Protein AF-0000000083553461 (afdb_homodimer)

Radius of gyration: 27.82 Å; Cα contacts (8 Å, |Δi|>4): 1183; chains: 2; bounding box: 107×70×110 Å

Nearest PDB structures (foldseek):
  4dbl-assembly2_F  TM=5.430E-01  e=2.275E-03  Escherichia coli K-12
  5b57-assembly1_B  TM=5.135E-01  e=1.175E-02  Burkholderia cenocepacia J2315
  5b57-assembly1_A  TM=4.471E-01  e=1.846E-02  Burkholderia cenocepacia J2315
  7lb8-assembly1_B  TM=5.445E-01  e=1.917E-01  Escherichia coli K-12
  1jfa-assembly1_A  TM=1.431E-01  e=5.115E+00  Fusarium sporotrichioides

Solvent-accessible surface area (backbone atoms only — not comparable to full-atom values): 31053 Å² total; per-residue (Å²): 138,84,80,77,76,76,76,75,72,75,72,77,74,75,74,69,79,52,63,65,57,53,49,48,50,49,59,73,36,45,46,54,52,53,35,52,52,47,50,52,49,44,38,71,74,28,76,64,52,75,32,68,70,44,47,48,49,45,40,49,54,24,23,37,45,35,29,32,15,56,19,42,40,39,29,15,24,50,43,34,51,61,61,22,43,31,23,35,7,30,30,14,28,47,52,11,42,43,34,23,64,75,68,63,38,56,50,70,58,11,48,49,50,10,32,48,48,10,21,46,51,17,35,49,50,18,45,43,29,53,76,42,55,32,60,41,56,56,52,21,42,22,46,21,37,21,32,42,11,43,29,17,42,74,40,65,66,36,67,47,56,73,61,50,69,69,50,27,37,55,41,66,38,57,60,95,83,37,62,44,45,36,53,57,36,51,50,50,47,50,50,50,40,47,40,48,72,72,35,70,64,21,50,49,38,34,41,33,9,64,35,50,68,62,27,44,75,73,69,44,60,52,56,58,49,48,22,49,32,24,21,53,21,15,33,34,12,8,50,23,18,39,47,46,29,12,53,64,55,36,41,51,36,62,37,36,59,84,39,46,68,56,24,56,40,15,17,43,62,20,52,31,31,71,67,18,37,38,62,53,58,68,26,29,52,34,17,23,49,36,52,33,46,46,55,52,47,39,56,67,69,63,45,56,76,39,44,42,39,20,53,41,12,47,52,47,36,50,54,48,50,52,50,22,46,38,43,68,74,73,90,137,85,76,76,76,76,76,70,71,74,70,75,71,72,72,68,77,52,63,66,57,53,49,48,50,48,60,72,37,45,44,54,52,51,36,52,51,47,50,51,49,43,38,70,75,27,78,63,52,74,32,69,70,45,48,49,48,45,40,49,54,25,23,37,45,35,29,32,14,56,19,42,40,39,30,15,24,50,43,34,52,61,63,21,44,32,22,34,7,30,30,14,28,48,52,10,42,43,36,24,65,74,68,62,38,55,49,69,59,11,48,48,49,9,33,48,48,11,21,46,51,16,34,49,50,19,45,43,31,54,76,45,54,31,59,40,57,56,53,21,42,21,48,21,36,21,31,42,12,42,30,16,42,74,40,66,66,35,66,47,56,74,60,50,69,69,50,26,38,56,42,66,36,56,60,97,82,35,63,45,44,37,53,57,35,50,49,52,47,51,50,50,40,45,39,48,72,73,35,70,65,20,51,49,36,34,40,34,9,64,34,49,66,62,26,43,74,73,68,44,59,52,56,59,52,49,21,49,32,25,21,52,19,15,34,34,12,8,48,22,17,39,46,44,29,12,54,65,53,34,43,52,37,62,37,36,59,85,41,43,66,55,22,55,41,15,16,44,62,20,54,31,31,71,68,18,37,38,63,52,57,68,26,29,51,34,17,23,47,35,54,33,48,46,55,53,44,40,55,69,69,65,44,57,75,40,44,42,39,21,52,40,13,48,52,48,37,49,54,50,49,52,50,23,46,40,44,68,77,73,88

InterPro domains:
  IPR001851 ABC transporter, permease [PF02653] (55-318)

pLDDT: mean 85.37, std 13.81, range [33.03, 98.62]

Foldseek 3Di:
DPPPPPPPPPDPDPPPPPVLVVLVVCLLCVLVVLLVVLLVVLCVLDVCCPDPVNVLVLLLQLLLLLLLLLLQLLLLQLLAGALQLLLLLQQLLLQLQCCCVPVVDDSVVSLVSSLVSLLVLLLVLLCCCQVVVDRSVVSNVVVNVVSLVVLCVSCVQPKAQPGDCVLQCQLPPADVNHRNSSVVSVVVLVVVQCCLPPHPLNVLSLVSLVPVVVSVVVVRPSSVSSSVSSSVSSSSSNVSSSNVCSNVSIRGSRGRVVSSVLSNLQQVLLPRHSSHNDGGSVSSSSSSSSLSSLQSSCVVSVPPPVCSVVSSVVSSVVSVVVSVVSVVPSD/DPPPPPPPPPDPDPPPPPVLVVLVVCLLCVLVVLLVVLLVVLCVLDVCCPDPVNVLVLLLQLLLLLLLLLLQLLLLQLLAGALQLLLLLQQLLLQLQCCCVPVVDDSVVSLVSSLVSLLVLLLVLLCCCQVVVDRSVVSNVVVNVVSLVVLCVSCVQDKAQPGDCVLQCQLPPADVNHRNSSVVSVVVLVVVQCCLPPHPLNVLSLVSLVPVVVSVVVVRPSSVSSSVSSSVSSSSSNVSSSNVCSNVSIRGSRGRVVSSVLSNLQQVLLPRHSSHNDGHSVSSSSSSSSLSSLQSSCVNSPPPPVCSVVSSVVSSVVSVVVSVVSVVPSD

Structure (mmCIF, N/CA/C/O backbone):
data_AF-0000000083553461-model_v1
#
loop_
_entity.id
_entity.type
_entity.pdbx_description
1 polymer 'Xylose transport system permease protein XylH'
#
loop_
_atom_site.group_PDB
_atom_site.id
_atom_site.type_symbol
_atom_site.label_atom_id
_atom_site.label_alt_id
_atom_site.label_comp_id
_atom_site.label_asym_id
_atom_site.label_entity_id
_atom_site.label_seq_id
_atom_site.pdbx_PDB_ins_code
_atom_site.Cartn_x
_atom_site.Cartn_y
_atom_site.Cartn_z
_atom_site.occupancy
_atom_site.B_iso_or_equiv
_atom_site.auth_seq_id
_atom_site.auth_comp_id
_atom_site.auth_asym_id
_atom_site.auth_atom_id
_atom_site.pdbx_PDB_model_num
ATOM 1 N N . MET A 1 1 ? 39.812 30.312 71.625 1 34.44 1 MET A N 1
ATOM 2 C CA . MET A 1 1 ? 39.312 29.016 71.188 1 34.44 1 MET A CA 1
ATOM 3 C C . MET A 1 1 ? 38.031 29.172 70.375 1 34.44 1 MET A C 1
ATOM 5 O O . MET A 1 1 ? 36.969 29.438 70.938 1 34.44 1 MET A O 1
ATOM 9 N N . SER A 1 2 ? 38.031 29.781 69.062 1 38.5 2 SER A N 1
ATOM 10 C CA . SER A 1 2 ? 37.031 30.078 68.062 1 38.5 2 SER A CA 1
ATOM 11 C C . SER A 1 2 ? 36.344 28.812 67.562 1 38.5 2 SER A C 1
ATOM 13 O O . SER A 1 2 ? 37 27.891 67.062 1 38.5 2 SER A O 1
ATOM 15 N N . ASN A 1 3 ? 35.281 28.406 68.125 1 39.03 3 ASN A N 1
ATOM 16 C CA . ASN A 1 3 ? 34.375 27.328 67.75 1 39.03 3 ASN A CA 1
ATOM 17 C C . ASN A 1 3 ? 33.875 27.484 66.312 1 39.03 3 ASN A C 1
ATOM 19 O O . ASN A 1 3 ? 33.125 28.406 66 1 39.03 3 ASN A O 1
ATOM 23 N N . ALA A 1 4 ? 34.75 27.094 65.312 1 45.47 4 ALA A N 1
ATOM 24 C CA . ALA A 1 4 ? 34.344 26.984 63.906 1 45.47 4 ALA A CA 1
ATOM 25 C C . ALA A 1 4 ? 33.125 26.094 63.75 1 45.47 4 ALA A C 1
ATOM 27 O O . ALA A 1 4 ? 33.188 24.891 64.062 1 45.47 4 ALA A O 1
ATOM 28 N N . THR A 1 5 ? 31.938 26.672 64.062 1 43.41 5 THR A N 1
ATOM 29 C CA . THR A 1 5 ? 30.703 26 63.688 1 43.41 5 THR A CA 1
ATOM 30 C C . THR A 1 5 ? 30.75 25.578 62.219 1 43.41 5 THR A C 1
ATOM 32 O O . THR A 1 5 ? 30.797 26.438 61.344 1 43.41 5 THR A O 1
ATOM 35 N N . VAL A 1 6 ? 31.391 24.422 61.875 1 45.22 6 VAL A N 1
ATOM 36 C CA . VAL A 1 6 ? 31.328 23.812 60.562 1 45.22 6 VAL A CA 1
ATOM 37 C C . VAL A 1 6 ? 29.859 23.688 60.125 1 45.22 6 VAL A C 1
ATOM 39 O O . VAL A 1 6 ? 29.062 23.016 60.75 1 45.22 6 VAL A O 1
ATOM 42 N N . ASN A 1 7 ? 29.266 24.781 59.5 1 40.72 7 ASN A N 1
ATOM 43 C CA . ASN A 1 7 ? 28 24.703 58.781 1 40.72 7 ASN A CA 1
ATOM 44 C C . ASN A 1 7 ? 27.969 23.516 57.812 1 40.72 7 ASN A C 1
ATOM 46 O O . ASN A 1 7 ? 28.781 23.438 56.906 1 40.72 7 ASN A O 1
ATOM 50 N N . SER A 1 8 ? 27.719 22.266 58.281 1 42.59 8 SER A N 1
ATOM 51 C CA . SER A 1 8 ? 27.438 21.094 57.438 1 42.59 8 SER A CA 1
ATOM 52 C C . SER A 1 8 ? 26.484 21.453 56.312 1 42.59 8 SER A C 1
ATOM 54 O O . SER A 1 8 ? 25.359 21.891 56.562 1 42.59 8 SER A O 1
ATOM 56 N N . THR A 1 9 ? 27.031 22 55.219 1 44.81 9 THR A N 1
ATOM 57 C CA . THR A 1 9 ? 26.25 22.141 54 1 44.81 9 THR A CA 1
ATOM 58 C C . THR A 1 9 ? 25.344 20.938 53.781 1 44.81 9 THR A C 1
ATOM 60 O O . THR A 1 9 ? 25.828 19.797 53.75 1 44.81 9 THR A O 1
ATOM 63 N N . PRO A 1 10 ? 24 21.047 54.062 1 43.59 10 PRO A N 1
ATOM 64 C CA . PRO A 1 10 ? 23.125 19.906 53.812 1 43.59 10 PRO A CA 1
ATOM 65 C C . PRO A 1 10 ? 23.406 19.219 52.469 1 43.59 10 PRO A C 1
ATOM 67 O O . PRO A 1 10 ? 23.891 19.844 51.531 1 43.59 10 PRO A O 1
ATOM 70 N N . ALA A 1 11 ? 23.688 17.891 52.5 1 45 11 ALA A N 1
ATOM 71 C CA . ALA A 1 11 ? 23.875 17.016 51.344 1 45 11 ALA A CA 1
ATOM 72 C C . ALA A 1 11 ? 22.875 17.344 50.25 1 45 11 ALA A C 1
ATOM 74 O O . ALA A 1 11 ? 21.703 17.625 50.531 1 45 11 ALA A O 1
ATOM 75 N N . PRO A 1 12 ? 23.391 17.812 49.125 1 42 12 PRO A N 1
ATOM 76 C CA . PRO A 1 12 ? 22.422 18.078 48.031 1 42 12 PRO A CA 1
ATOM 77 C C . PRO A 1 12 ? 21.328 17.031 47.969 1 42 12 PRO A C 1
ATOM 79 O O . PRO A 1 12 ? 21.562 15.852 48.219 1 42 12 PRO A O 1
ATOM 82 N N . ALA A 1 13 ? 20.094 17.406 48.25 1 40.28 13 ALA A N 1
ATOM 83 C CA . ALA A 1 13 ? 18.922 16.578 48.062 1 40.28 13 ALA A CA 1
ATOM 84 C C . ALA A 1 13 ? 19.078 15.641 46.875 1 40.28 13 ALA A C 1
ATOM 86 O O . ALA A 1 13 ? 19.578 16.047 45.812 1 40.28 13 ALA A O 1
ATOM 87 N N . ALA A 1 14 ? 19.297 14.398 47.031 1 40.41 14 ALA A N 1
ATOM 88 C CA . ALA A 1 14 ? 19.297 13.391 46 1 40.41 14 ALA A CA 1
ATOM 89 C C . ALA A 1 14 ? 18.312 13.742 44.875 1 40.41 14 ALA A C 1
ATOM 91 O O . ALA A 1 14 ? 17.125 13.945 45.125 1 40.41 14 ALA A O 1
ATOM 92 N N . ALA A 1 15 ? 18.75 14.438 43.938 1 43 15 ALA A N 1
ATOM 93 C CA . ALA A 1 15 ? 17.969 14.734 42.75 1 43 15 ALA A CA 1
ATOM 94 C C . ALA A 1 15 ? 17 13.602 42.438 1 43 15 ALA A C 1
ATOM 96 O O . ALA A 1 15 ? 17.422 12.453 42.219 1 43 15 ALA A O 1
ATOM 97 N N . ARG A 1 16 ? 15.875 13.445 43.094 1 41.62 16 ARG A N 1
ATOM 98 C CA . ARG A 1 16 ? 14.766 12.594 42.656 1 41.62 16 ARG A CA 1
ATOM 99 C C . ARG A 1 16 ? 14.773 12.398 41.156 1 41.62 16 ARG A C 1
ATOM 101 O O . ARG A 1 16 ? 14.664 13.359 40.375 1 41.62 16 ARG A O 1
ATOM 108 N N . VAL A 1 17 ? 15.633 11.578 40.625 1 46.84 17 VAL A N 1
ATOM 109 C CA . VAL A 1 17 ? 15.453 11.117 39.25 1 46.84 17 VAL A CA 1
ATOM 110 C C . VAL A 1 17 ? 13.969 11.133 38.906 1 46.84 17 VAL A C 1
ATOM 112 O O . VAL A 1 17 ? 13.172 10.406 39.5 1 46.84 17 VAL A O 1
ATOM 115 N N . ASN A 1 18 ? 13.273 12.211 38.625 1 48.28 18 ASN A N 1
ATOM 116 C CA . ASN A 1 18 ? 11.867 12.453 38.344 1 48.28 18 ASN A CA 1
ATOM 117 C C . ASN A 1 18 ? 11.328 11.445 37.312 1 48.28 18 ASN A C 1
ATOM 119 O O . ASN A 1 18 ? 11.82 11.359 36.188 1 48.28 18 ASN A O 1
ATOM 123 N N . GLY A 1 19 ? 10.859 10.234 37.656 1 52.81 19 GLY A N 1
ATOM 124 C CA . GLY A 1 19 ? 10.125 9.195 36.969 1 52.81 19 GLY A CA 1
ATOM 125 C C . GLY A 1 19 ? 9.414 9.711 35.719 1 52.81 19 GLY A C 1
ATOM 126 O O . GLY A 1 19 ? 9.344 9.016 34.719 1 52.81 19 GLY A O 1
ATOM 127 N N . THR A 1 20 ? 8.922 10.852 35.875 1 57.81 20 THR A N 1
ATOM 128 C CA . THR A 1 20 ? 8.195 11.43 34.75 1 57.81 20 THR A CA 1
ATOM 129 C C . THR A 1 20 ? 9.141 11.766 33.625 1 57.81 20 THR A C 1
ATOM 131 O O . THR A 1 20 ? 8.766 11.664 32.438 1 57.81 20 THR A O 1
ATOM 134 N N . ALA A 1 21 ? 10.414 12.367 34.031 1 59.81 21 ALA A N 1
ATOM 135 C CA . ALA A 1 21 ? 11.383 12.695 33 1 59.81 21 ALA A CA 1
ATOM 136 C C . ALA A 1 21 ? 11.883 11.438 32.312 1 59.81 21 ALA A C 1
ATOM 138 O O . ALA A 1 21 ? 12.055 11.422 31.078 1 59.81 21 ALA A O 1
ATOM 139 N N . ILE A 1 22 ? 12.164 10.406 33.062 1 58.94 22 ILE A N 1
ATOM 140 C CA . ILE A 1 22 ? 12.617 9.141 32.5 1 58.94 22 ILE A CA 1
ATOM 141 C C . ILE A 1 22 ? 11.516 8.57 31.594 1 58.94 22 ILE A C 1
ATOM 143 O O . ILE A 1 22 ? 11.797 8.07 30.5 1 58.94 22 ILE A O 1
ATOM 147 N N . LEU A 1 23 ? 10.383 8.594 32.062 1 58.28 23 LEU A N 1
ATOM 148 C CA . LEU A 1 23 ? 9.258 8.094 31.281 1 58.28 23 LEU A CA 1
ATOM 149 C C . LEU A 1 23 ? 9.094 8.883 30 1 58.28 23 LEU A C 1
ATOM 151 O O . LEU A 1 23 ? 8.812 8.312 28.938 1 58.28 23 LEU A O 1
ATOM 155 N N . GLY A 1 24 ? 9.289 10.172 30.203 1 59.69 24 GLY A N 1
ATOM 156 C CA . GLY A 1 24 ? 9.234 11.008 29 1 59.69 24 GLY A CA 1
ATOM 157 C C . GLY A 1 24 ? 10.312 10.672 27.984 1 59.69 24 GLY A C 1
ATOM 158 O O . GLY A 1 24 ? 10.031 10.586 26.797 1 59.69 24 GLY A O 1
ATOM 159 N N . TRP A 1 25 ? 11.539 10.523 28.547 1 61.47 25 TRP A N 1
ATOM 160 C CA . TRP A 1 25 ? 12.648 10.164 27.672 1 61.47 25 TRP A CA 1
ATOM 161 C C . TRP A 1 25 ? 12.406 8.812 27.016 1 61.47 25 TRP A C 1
ATOM 163 O O . TRP A 1 25 ? 12.641 8.648 25.812 1 61.47 25 TRP A O 1
ATOM 173 N N . VAL A 1 26 ? 12.023 7.809 27.75 1 60.97 26 VAL A N 1
ATOM 174 C CA . VAL A 1 26 ? 11.734 6.465 27.266 1 60.97 26 VAL A CA 1
ATOM 175 C C . VAL A 1 26 ? 10.656 6.523 26.188 1 60.97 26 VAL A C 1
ATOM 177 O O . VAL A 1 26 ? 10.758 5.852 25.156 1 60.97 26 VAL A O 1
ATOM 180 N N . LEU A 1 27 ? 9.867 7.375 26.453 1 61.53 27 LEU A N 1
ATOM 181 C CA . LEU A 1 27 ? 8.727 7.477 25.562 1 61.53 27 LEU A CA 1
ATOM 182 C C . LEU A 1 27 ? 9.125 8.148 24.25 1 61.53 27 LEU A C 1
ATOM 184 O O . LEU A 1 27 ? 8.602 7.812 23.188 1 61.53 27 LEU A O 1
ATOM 188 N N . HIS A 1 28 ? 10.117 8.992 24.438 1 63.88 28 HIS A N 1
ATOM 189 C CA . HIS A 1 28 ? 10.562 9.695 23.234 1 63.88 28 HIS A CA 1
ATOM 190 C C . HIS A 1 28 ? 11.523 8.836 22.422 1 63.88 28 HIS A C 1
ATOM 192 O O . HIS A 1 28 ? 11.734 9.102 21.234 1 63.88 28 HIS A O 1
ATOM 198 N N . ASN A 1 29 ? 11.945 7.777 23.109 1 74 29 ASN A N 1
ATOM 199 C CA . ASN A 1 29 ? 12.938 6.953 22.438 1 74 29 ASN A CA 1
ATOM 200 C C . ASN A 1 29 ? 12.5 5.492 22.359 1 74 29 ASN A C 1
ATOM 202 O O . ASN A 1 29 ? 13.328 4.586 22.453 1 74 29 ASN A O 1
ATOM 206 N N . VAL A 1 30 ? 11.281 5.297 22.172 1 76.75 30 VAL A N 1
ATOM 207 C CA . VAL A 1 30 ? 10.719 3.951 22.234 1 76.75 30 VAL A CA 1
ATOM 208 C C . VAL A 1 30 ? 11.344 3.084 21.141 1 76.75 30 VAL A C 1
ATOM 210 O O . VAL A 1 30 ? 11.664 1.919 21.375 1 76.75 30 VAL A O 1
ATOM 213 N N . VAL A 1 31 ? 11.586 3.645 20.016 1 82.56 31 VAL A N 1
ATOM 214 C CA . VAL A 1 31 ? 12.125 2.873 18.891 1 82.56 31 VAL A CA 1
ATOM 215 C C . VAL A 1 31 ? 13.531 2.387 19.234 1 82.56 31 VAL A C 1
ATOM 217 O O . VAL A 1 31 ? 13.891 1.241 18.938 1 82.56 31 VAL A O 1
ATOM 220 N N . TRP A 1 32 ? 14.266 3.15 19.938 1 87.31 32 TRP A N 1
ATOM 221 C CA . TRP A 1 32 ? 15.633 2.791 20.297 1 87.31 32 TRP A CA 1
ATOM 222 C C . TRP A 1 32 ? 15.648 1.733 21.391 1 87.31 32 TRP A C 1
ATOM 224 O O . TRP A 1 32 ? 16.5 0.841 21.391 1 87.31 32 TRP A O 1
ATOM 234 N N . ILE A 1 33 ? 14.734 1.826 22.266 1 85.12 33 ILE A N 1
ATOM 235 C CA . ILE A 1 33 ? 14.625 0.843 23.344 1 85.12 33 ILE A CA 1
ATOM 236 C C . ILE A 1 33 ? 14.273 -0.522 22.766 1 85.12 33 ILE A C 1
ATOM 238 O O . ILE A 1 33 ? 14.867 -1.537 23.141 1 85.12 33 ILE A O 1
ATOM 242 N N . TRP A 1 34 ? 13.328 -0.487 21.828 1 84.06 34 TRP A N 1
ATOM 243 C CA . TRP A 1 34 ? 12.938 -1.736 21.172 1 84.06 34 TRP A CA 1
ATOM 244 C C . TRP A 1 34 ? 14.102 -2.32 20.375 1 84.06 34 TRP A C 1
ATOM 246 O O . TRP A 1 34 ? 14.281 -3.539 20.328 1 84.06 34 TRP A O 1
ATOM 256 N N . LEU A 1 35 ? 14.797 -1.437 19.766 1 87.88 35 LEU A N 1
ATOM 257 C CA . LEU A 1 35 ? 15.945 -1.873 18.984 1 87.88 35 LEU A CA 1
ATOM 258 C C . LEU A 1 35 ? 16.984 -2.549 19.891 1 87.88 35 LEU A C 1
ATOM 260 O O . LEU A 1 35 ? 17.469 -3.637 19.562 1 87.88 35 LEU A O 1
ATOM 264 N N . ILE A 1 36 ? 17.266 -1.941 20.984 1 89.38 36 ILE A N 1
ATOM 265 C CA . ILE A 1 36 ? 18.25 -2.492 21.906 1 89.38 36 ILE A CA 1
ATOM 266 C C . ILE A 1 36 ? 17.75 -3.818 22.469 1 89.38 36 ILE A C 1
ATOM 268 O O . ILE A 1 36 ? 18.5 -4.785 22.578 1 89.38 36 ILE A O 1
ATOM 272 N N . ALA A 1 37 ? 16.484 -3.877 22.828 1 87.25 37 ALA A N 1
ATOM 273 C CA . ALA A 1 37 ? 15.883 -5.102 23.344 1 87.25 37 ALA A CA 1
ATOM 274 C C . ALA A 1 37 ? 15.984 -6.238 22.328 1 87.25 37 ALA A C 1
ATOM 276 O O . ALA A 1 37 ? 16.297 -7.375 22.688 1 87.25 37 ALA A O 1
ATOM 277 N N . LEU A 1 38 ? 15.781 -5.938 21.109 1 87.56 38 LEU A N 1
ATOM 278 C CA . LEU A 1 38 ? 15.828 -6.949 20.062 1 87.56 38 LEU A CA 1
ATOM 279 C C . LEU A 1 38 ? 17.25 -7.422 19.828 1 87.56 38 LEU A C 1
ATOM 281 O O . LEU A 1 38 ? 17.484 -8.609 19.594 1 87.56 38 LEU A O 1
ATOM 285 N N . VAL A 1 39 ? 18.156 -6.449 19.859 1 88.19 39 VAL A N 1
ATOM 286 C CA . VAL A 1 39 ? 19.547 -6.801 19.656 1 88.19 39 VAL A CA 1
ATOM 287 C C . VAL A 1 39 ? 20.016 -7.734 20.781 1 88.19 39 VAL A C 1
ATOM 289 O O . VAL A 1 39 ? 20.719 -8.719 20.516 1 88.19 39 VAL A O 1
ATOM 292 N N . ILE A 1 40 ? 19.594 -7.438 21.953 1 89.19 40 ILE A N 1
ATOM 293 C CA . ILE A 1 40 ? 19.938 -8.273 23.109 1 89.19 40 ILE A CA 1
ATOM 294 C C . ILE A 1 40 ? 19.266 -9.641 22.969 1 89.19 40 ILE A C 1
ATOM 296 O O . ILE A 1 40 ? 19.891 -10.672 23.203 1 89.19 40 ILE A O 1
ATOM 300 N N . LEU A 1 41 ? 18.031 -9.609 22.516 1 86.62 41 LEU A N 1
ATOM 301 C CA . LEU A 1 41 ? 17.281 -10.852 22.359 1 86.62 41 LEU A CA 1
ATOM 302 C C . LEU A 1 41 ? 17.906 -11.742 21.297 1 86.62 41 LEU A C 1
ATOM 304 O O . LEU A 1 41 ? 18.141 -12.93 21.547 1 86.62 41 LEU A O 1
ATOM 308 N N . PHE A 1 42 ? 18.172 -11.219 20.141 1 87.31 42 PHE A N 1
ATOM 309 C CA . PHE A 1 42 ? 18.75 -12 19.062 1 87.31 42 PHE A CA 1
ATOM 310 C C . PHE A 1 42 ? 20.188 -12.391 19.391 1 87.31 42 PHE A C 1
ATOM 312 O O . PHE A 1 42 ? 20.641 -13.484 19.031 1 87.31 42 PHE A O 1
ATOM 319 N N . GLY A 1 43 ? 20.906 -11.516 20.031 1 86.44 43 GLY A N 1
ATOM 320 C CA . GLY A 1 43 ? 22.266 -11.828 20.453 1 86.44 43 GLY A CA 1
ATOM 321 C C . GLY A 1 43 ? 22.328 -12.945 21.484 1 86.44 43 GLY A C 1
ATOM 322 O O . GLY A 1 43 ? 23.266 -13.758 21.469 1 86.44 43 GLY A O 1
ATOM 323 N N . ALA A 1 44 ? 21.328 -13.008 22.312 1 85.75 44 ALA A N 1
ATOM 324 C CA . ALA A 1 44 ? 21.281 -14.039 23.344 1 85.75 44 ALA A CA 1
ATOM 325 C C . ALA A 1 44 ? 20.859 -15.383 22.75 1 85.75 44 ALA A C 1
ATOM 327 O O . ALA A 1 44 ? 21.266 -16.438 23.234 1 85.75 44 ALA A O 1
ATOM 328 N N . PHE A 1 45 ? 20.094 -15.344 21.719 1 84 45 PHE A N 1
ATOM 329 C CA . PHE A 1 45 ? 19.578 -16.562 21.125 1 84 45 PHE A CA 1
ATOM 330 C C . PHE A 1 45 ? 20.594 -17.172 20.156 1 84 45 PHE A C 1
ATOM 332 O O . PHE A 1 45 ? 20.578 -18.375 19.891 1 84 45 PHE A O 1
ATOM 339 N N . ASN A 1 46 ? 21.391 -16.297 19.547 1 82.94 46 ASN A N 1
ATOM 340 C CA . ASN A 1 46 ? 22.375 -16.781 18.578 1 82.94 46 ASN A CA 1
ATOM 341 C C . ASN A 1 46 ? 23.688 -16.016 18.688 1 82.94 46 ASN A C 1
ATOM 343 O O . ASN A 1 46 ? 23.719 -14.812 18.438 1 82.94 46 ASN A O 1
ATOM 347 N N . GLU A 1 47 ? 24.672 -16.672 18.953 1 78.56 47 GLU A N 1
ATOM 348 C CA . GLU A 1 47 ? 26 -16.062 19.125 1 78.56 47 GLU A CA 1
ATOM 349 C C . GLU A 1 47 ? 26.484 -15.438 17.812 1 78.56 47 GLU A C 1
ATOM 351 O O . GLU A 1 47 ? 27.328 -14.523 17.828 1 78.56 47 GLU A O 1
ATOM 356 N N . PHE A 1 48 ? 25.938 -15.875 16.734 1 80.75 48 PHE A N 1
ATOM 357 C CA . PHE A 1 48 ? 26.422 -15.406 15.438 1 80.75 48 PHE A CA 1
ATOM 358 C C . PHE A 1 48 ? 25.812 -14.055 15.094 1 80.75 48 PHE A C 1
ATOM 360 O O . PHE A 1 48 ? 26.297 -13.352 14.203 1 80.75 48 PHE A O 1
ATOM 367 N N . PHE A 1 49 ? 24.859 -13.703 15.836 1 85.44 49 PHE A N 1
ATOM 368 C CA . PHE A 1 49 ? 24.188 -12.453 15.516 1 85.44 49 PHE A CA 1
ATOM 369 C C . PHE A 1 49 ? 25.125 -11.266 15.656 1 85.44 49 PHE A C 1
ATOM 371 O O . PHE A 1 49 ? 25.094 -10.344 14.836 1 85.44 49 PHE A O 1
ATOM 378 N N . LEU A 1 50 ? 26.016 -11.312 16.609 1 83.81 50 LEU A N 1
ATOM 379 C CA . LEU A 1 50 ? 26.828 -10.148 16.906 1 83.81 50 LEU A CA 1
ATOM 380 C C . LEU A 1 50 ? 28.188 -10.25 16.203 1 83.81 50 LEU A C 1
ATOM 382 O O . LEU A 1 50 ? 29.094 -9.461 16.484 1 83.81 50 LEU A O 1
ATOM 386 N N . THR A 1 51 ? 28.297 -11.133 15.25 1 85.5 51 THR A N 1
ATOM 387 C CA . THR A 1 51 ? 29.531 -11.211 14.469 1 85.5 51 THR A CA 1
ATOM 388 C C . THR A 1 51 ? 29.656 -10.016 13.531 1 85.5 51 THR A C 1
ATOM 390 O O . THR A 1 51 ? 28.656 -9.398 13.164 1 85.5 51 THR A O 1
ATOM 393 N N . VAL A 1 52 ? 30.828 -9.703 13.203 1 84.31 52 VAL A N 1
ATOM 394 C CA . VAL A 1 52 ? 31.109 -8.562 12.336 1 84.31 52 VAL A CA 1
ATOM 395 C C . VAL A 1 52 ? 30.422 -8.75 10.992 1 84.31 52 VAL A C 1
ATOM 397 O O . VAL A 1 52 ? 29.875 -7.793 10.43 1 84.31 52 VAL A O 1
ATOM 400 N N . PHE A 1 53 ? 30.453 -9.945 10.523 1 83.19 53 PHE A N 1
ATOM 401 C CA . PHE A 1 53 ? 29.828 -10.258 9.242 1 83.19 53 PHE A CA 1
ATOM 402 C C . PHE A 1 53 ? 28.344 -9.938 9.273 1 83.19 53 PHE A C 1
ATOM 404 O O . PHE A 1 53 ? 27.812 -9.312 8.352 1 83.19 53 PHE A O 1
ATOM 411 N N . ASN A 1 54 ? 27.734 -10.328 10.344 1 84.62 54 ASN A N 1
ATOM 412 C CA . ASN A 1 54 ? 26.297 -10.109 10.445 1 84.62 54 ASN A CA 1
ATOM 413 C C . ASN A 1 54 ? 25.969 -8.633 10.656 1 84.62 54 ASN A C 1
ATOM 415 O O . ASN A 1 54 ? 24.969 -8.133 10.141 1 84.62 54 ASN A O 1
ATOM 419 N N . LEU A 1 55 ? 26.766 -8.023 11.328 1 85.12 55 LEU A N 1
ATOM 420 C CA . LEU A 1 55 ? 26.562 -6.594 11.531 1 85.12 55 LEU A CA 1
ATOM 421 C C . LEU A 1 55 ? 26.75 -5.824 10.227 1 85.12 55 LEU A C 1
ATOM 423 O O . LEU A 1 55 ? 26.047 -4.844 9.977 1 85.12 55 LEU A O 1
ATOM 427 N N . GLN A 1 56 ? 27.719 -6.281 9.453 1 86.56 56 GLN A N 1
ATOM 428 C CA . GLN A 1 56 ? 27.906 -5.68 8.141 1 86.56 56 GLN A CA 1
ATOM 429 C C . GLN A 1 56 ? 26.688 -5.895 7.25 1 86.56 56 GLN A C 1
ATOM 431 O O . GLN A 1 56 ? 26.266 -4.988 6.531 1 86.56 56 GLN A O 1
ATOM 436 N N . ASN A 1 57 ? 26.125 -7.027 7.391 1 85.5 57 ASN A N 1
ATOM 437 C CA . ASN A 1 57 ? 24.938 -7.336 6.617 1 85.5 57 ASN A CA 1
ATOM 438 C C . ASN A 1 57 ? 23.75 -6.469 7.043 1 85.5 57 ASN A C 1
ATOM 440 O O . ASN A 1 57 ? 22.969 -6.016 6.199 1 85.5 57 ASN A O 1
ATOM 444 N N . VAL A 1 58 ? 23.641 -6.301 8.25 1 87.94 58 VAL A N 1
ATOM 445 C CA . VAL A 1 58 ? 22.578 -5.445 8.773 1 87.94 58 VAL A CA 1
ATOM 446 C C . VAL A 1 58 ? 22.75 -4.027 8.234 1 87.94 58 VAL A C 1
ATOM 448 O O . VAL A 1 58 ? 21.766 -3.398 7.824 1 87.94 58 VAL A O 1
ATOM 451 N N . MET A 1 59 ? 23.938 -3.602 8.18 1 89.94 59 MET A N 1
ATOM 452 C CA . MET A 1 59 ? 24.188 -2.236 7.734 1 89.94 59 MET A CA 1
ATOM 453 C C . MET A 1 59 ? 23.875 -2.078 6.25 1 89.94 59 MET A C 1
ATOM 455 O O . MET A 1 59 ? 23.328 -1.059 5.836 1 89.94 59 MET A O 1
ATOM 459 N N . VAL A 1 60 ? 24.266 -3.064 5.508 1 91.06 60 VAL A N 1
ATOM 460 C CA . VAL A 1 60 ? 24.031 -3.01 4.07 1 91.06 60 VAL A CA 1
ATOM 461 C C . VAL A 1 60 ? 22.531 -3.025 3.795 1 91.06 60 VAL A C 1
ATOM 463 O O . VAL A 1 60 ? 22.016 -2.217 3.012 1 91.06 60 VAL A O 1
ATOM 466 N N . GLN A 1 61 ? 21.797 -3.857 4.48 1 90.56 61 GLN A N 1
ATOM 467 C CA . GLN A 1 61 ? 20.359 -3.938 4.297 1 90.56 61 GLN A CA 1
ATOM 468 C C . GLN A 1 61 ? 19.672 -2.676 4.805 1 90.56 61 GLN A C 1
ATOM 470 O O . GLN A 1 61 ? 18.703 -2.205 4.203 1 90.56 61 GLN A O 1
ATOM 475 N N . ALA A 1 62 ? 20.172 -2.191 5.844 1 94.38 62 ALA A N 1
ATOM 476 C CA . ALA A 1 62 ? 19.625 -0.959 6.406 1 94.38 62 ALA A CA 1
ATOM 477 C C . ALA A 1 62 ? 19.812 0.213 5.445 1 94.38 62 ALA A C 1
ATOM 479 O O . ALA A 1 62 ? 19.016 1.147 5.434 1 94.38 62 ALA A O 1
ATOM 480 N N . THR A 1 63 ? 20.875 0.119 4.676 1 95.69 63 THR A N 1
ATOM 481 C CA . THR A 1 63 ? 21.156 1.199 3.742 1 95.69 63 THR A CA 1
ATOM 482 C C . THR A 1 63 ? 20.062 1.328 2.697 1 95.69 63 THR A C 1
ATOM 484 O O . THR A 1 63 ? 19.547 2.424 2.455 1 95.69 63 THR A O 1
ATOM 487 N N . VAL A 1 64 ? 19.641 0.243 2.119 1 95.25 64 VAL A N 1
ATOM 488 C CA . VAL A 1 64 ? 18.625 0.272 1.077 1 95.25 64 VAL A CA 1
ATOM 489 C C . VAL A 1 64 ? 17.281 0.7 1.676 1 95.25 64 VAL A C 1
ATOM 491 O O . VAL A 1 64 ? 16.641 1.628 1.178 1 95.25 64 VAL A O 1
ATOM 494 N N . LEU A 1 65 ? 16.922 0.107 2.756 1 95.25 65 LEU A N 1
ATOM 495 C CA . LEU A 1 65 ? 15.672 0.46 3.416 1 95.25 65 LEU A CA 1
ATOM 496 C C . LEU A 1 65 ? 15.719 1.892 3.939 1 95.25 65 LEU A C 1
ATOM 498 O O . LEU A 1 65 ? 14.711 2.607 3.893 1 95.25 65 LEU A O 1
ATOM 502 N N . GLY A 1 66 ? 16.844 2.189 4.441 1 97.44 66 GLY A N 1
ATOM 503 C CA . GLY A 1 66 ? 17 3.537 4.965 1 97.44 66 GLY A CA 1
ATOM 504 C C . GLY A 1 66 ? 16.828 4.609 3.906 1 97.44 66 GLY A C 1
ATOM 505 O O . GLY A 1 66 ? 16.188 5.633 4.148 1 97.44 66 GLY A O 1
ATOM 506 N N . MET A 1 67 ? 17.406 4.391 2.768 1 97.44 67 MET A N 1
ATOM 507 C CA . MET A 1 67 ? 17.25 5.34 1.668 1 97.44 67 MET A CA 1
ATOM 508 C C . MET A 1 67 ? 15.789 5.453 1.25 1 97.44 67 MET A C 1
ATOM 510 O O . MET A 1 67 ? 15.281 6.559 1.033 1 97.44 67 MET A O 1
ATOM 514 N N . LEU A 1 68 ? 15.164 4.348 1.171 1 97.44 68 LEU A N 1
ATOM 515 C CA . LEU A 1 68 ? 13.742 4.344 0.83 1 97.44 68 LEU A CA 1
ATOM 516 C C . LEU A 1 68 ? 12.922 5 1.933 1 97.44 68 LEU A C 1
ATOM 518 O O . LEU A 1 68 ? 11.953 5.715 1.65 1 97.44 68 LEU A O 1
ATOM 522 N N . GLY A 1 69 ? 13.297 4.691 3.166 1 96.44 69 GLY A N 1
ATOM 523 C CA . GLY A 1 69 ? 12.625 5.32 4.289 1 96.44 69 GLY A CA 1
ATOM 524 C C . GLY A 1 69 ? 12.727 6.836 4.277 1 96.44 69 GLY A C 1
ATOM 525 O O . GLY A 1 69 ? 11.75 7.531 4.559 1 96.44 69 GLY A O 1
ATOM 526 N N . LEU A 1 70 ? 13.914 7.305 3.969 1 97.44 70 LEU A N 1
ATOM 527 C CA . LEU A 1 70 ? 14.102 8.75 3.852 1 97.44 70 LEU A CA 1
ATOM 528 C C . LEU A 1 70 ? 13.258 9.312 2.717 1 97.44 70 LEU A C 1
ATOM 530 O O . LEU A 1 70 ? 12.695 10.406 2.842 1 97.44 70 LEU A O 1
ATOM 534 N N . ALA A 1 71 ? 13.211 8.562 1.639 1 98.12 71 ALA A N 1
ATOM 535 C CA . ALA A 1 71 ? 12.414 8.984 0.491 1 98.12 71 ALA A CA 1
ATOM 536 C C . ALA A 1 71 ? 10.938 9.078 0.854 1 98.12 71 ALA A C 1
ATOM 538 O O . ALA A 1 71 ? 10.25 10.031 0.469 1 98.12 71 ALA A O 1
ATOM 539 N N . VAL A 1 72 ? 10.453 8.172 1.591 1 96.5 72 VAL A N 1
ATOM 540 C CA . VAL A 1 72 ? 9.039 8.133 1.961 1 96.5 72 VAL A CA 1
ATOM 541 C C . VAL A 1 72 ? 8.75 9.195 3.012 1 96.5 72 VAL A C 1
ATOM 543 O O . VAL A 1 72 ? 7.656 9.773 3.035 1 96.5 72 VAL A O 1
ATOM 546 N N . ALA A 1 73 ? 9.711 9.523 3.826 1 96.44 73 ALA A N 1
ATOM 547 C CA . ALA A 1 73 ? 9.531 10.477 4.918 1 96.44 73 ALA A CA 1
ATOM 548 C C . ALA A 1 73 ? 9.188 11.867 4.383 1 96.44 73 ALA A C 1
ATOM 550 O O . ALA A 1 73 ? 8.391 12.594 4.988 1 96.44 73 ALA A O 1
ATOM 551 N N . LEU A 1 74 ? 9.672 12.227 3.244 1 97.5 74 LEU A N 1
ATOM 552 C CA . LEU A 1 74 ? 9.516 13.586 2.732 1 97.5 74 LEU A CA 1
ATOM 553 C C . LEU A 1 74 ? 8.062 13.852 2.346 1 97.5 74 LEU A C 1
ATOM 555 O O . LEU A 1 74 ? 7.461 14.812 2.826 1 97.5 74 LEU A O 1
ATOM 559 N N . PRO A 1 75 ? 7.488 12.992 1.52 1 96.88 75 PRO A N 1
ATOM 560 C CA . PRO A 1 75 ? 6.059 13.195 1.265 1 96.88 75 PRO A CA 1
ATOM 561 C C . PRO A 1 75 ? 5.215 13.117 2.533 1 96.88 75 PRO A C 1
ATOM 563 O O . PRO A 1 75 ? 4.246 13.867 2.684 1 96.88 75 PRO A O 1
ATOM 566 N N . LEU A 1 76 ? 5.547 12.305 3.457 1 93 76 LEU A N 1
ATOM 567 C CA . LEU A 1 76 ? 4.809 12.203 4.711 1 93 76 LEU A CA 1
ATOM 568 C C . LEU A 1 76 ? 4.855 13.516 5.484 1 93 76 LEU A C 1
ATOM 570 O O . LEU A 1 76 ? 3.854 13.938 6.066 1 93 76 LEU A O 1
ATOM 574 N N . LEU A 1 77 ? 5.977 14.172 5.477 1 95.44 77 LEU A N 1
ATOM 575 C CA . LEU A 1 77 ? 6.168 15.406 6.238 1 95.44 77 LEU A CA 1
ATOM 576 C C . LEU A 1 77 ? 5.258 16.516 5.719 1 95.44 77 LEU A C 1
ATOM 578 O O . LEU A 1 77 ? 4.941 17.453 6.445 1 95.44 77 LEU A O 1
ATOM 582 N N . VAL A 1 78 ? 4.879 16.406 4.465 1 96 78 VAL A N 1
ATOM 583 C CA . VAL A 1 78 ? 3.986 17.422 3.908 1 96 78 VAL A CA 1
ATOM 584 C C . VAL A 1 78 ? 2.57 16.844 3.807 1 96 78 VAL A C 1
ATOM 586 O O . VAL A 1 78 ? 1.773 17.297 2.979 1 96 78 VAL A O 1
ATOM 589 N N . ALA A 1 79 ? 2.346 15.781 4.527 1 90.62 79 ALA A N 1
ATOM 590 C CA . ALA A 1 79 ? 1.021 15.188 4.699 1 90.62 79 ALA A CA 1
ATOM 591 C C . ALA A 1 79 ? 0.548 14.516 3.41 1 90.62 79 ALA A C 1
ATOM 593 O O . ALA A 1 79 ? -0.622 14.633 3.037 1 90.62 79 ALA A O 1
ATOM 594 N N . GLU A 1 80 ? 1.503 13.938 2.729 1 91.31 80 GLU A N 1
ATOM 595 C CA . GLU A 1 80 ? 1.217 13.156 1.524 1 91.31 80 GLU A CA 1
ATOM 596 C C . GLU A 1 80 ? 1.825 11.766 1.609 1 91.31 80 GLU A C 1
ATOM 598 O O . GLU A 1 80 ? 2.721 11.516 2.42 1 91.31 80 GLU A O 1
ATOM 603 N N . ILE A 1 81 ? 1.275 10.844 0.887 1 86.62 81 ILE A N 1
ATOM 604 C CA . ILE A 1 81 ? 1.8 9.484 0.824 1 86.62 81 ILE A CA 1
ATOM 605 C C . ILE A 1 81 ? 2.184 9.148 -0.615 1 86.62 81 ILE A C 1
ATOM 607 O O . ILE A 1 81 ? 1.416 9.406 -1.546 1 86.62 81 ILE A O 1
ATOM 611 N N . ASP A 1 82 ? 3.346 8.719 -0.791 1 93.75 82 ASP A N 1
ATOM 612 C CA . ASP A 1 82 ? 3.811 8.305 -2.111 1 93.75 82 ASP A CA 1
ATOM 613 C C . ASP A 1 82 ? 4.078 6.797 -2.15 1 93.75 82 ASP A C 1
ATOM 615 O O . ASP A 1 82 ? 5.098 6.332 -1.642 1 93.75 82 ASP A O 1
ATOM 619 N N . LEU A 1 83 ? 3.285 6.078 -2.832 1 87.31 83 LEU A N 1
ATOM 620 C CA . LEU A 1 83 ? 3.396 4.625 -2.887 1 87.31 83 LEU A CA 1
ATOM 621 C C . LEU A 1 83 ? 4.332 4.191 -4.012 1 87.31 83 LEU A C 1
ATOM 623 O O . LEU A 1 83 ? 4.734 3.027 -4.074 1 87.31 83 LEU A O 1
ATOM 627 N N . SER A 1 84 ? 4.723 5.047 -4.82 1 94.12 84 SER A N 1
ATOM 628 C CA . SER A 1 84 ? 5.449 4.68 -6.031 1 94.12 84 SER A CA 1
ATOM 629 C C . SER A 1 84 ? 6.949 4.59 -5.773 1 94.12 84 SER A C 1
ATOM 631 O O . SER A 1 84 ? 7.711 4.152 -6.637 1 94.12 84 SER A O 1
ATOM 633 N N . ILE A 1 85 ? 7.375 4.914 -4.578 1 96.12 85 ILE A N 1
ATOM 634 C CA . ILE A 1 85 ? 8.789 5.113 -4.273 1 96.12 85 ILE A CA 1
ATOM 635 C C . ILE A 1 85 ? 9.547 3.811 -4.488 1 96.12 85 ILE A C 1
ATOM 637 O O . ILE A 1 85 ? 10.562 3.785 -5.195 1 96.12 85 ILE A O 1
ATOM 641 N N . PRO A 1 86 ? 9.078 2.688 -3.975 1 93.88 86 PRO A N 1
ATOM 642 C CA . PRO A 1 86 ? 9.844 1.461 -4.203 1 93.88 86 PRO A CA 1
ATOM 643 C C . PRO A 1 86 ? 9.844 1.028 -5.668 1 93.88 86 PRO A C 1
ATOM 645 O O . PRO A 1 86 ? 10.852 0.525 -6.168 1 93.88 86 PRO A O 1
ATOM 648 N N . ALA A 1 87 ? 8.727 1.194 -6.332 1 93.81 87 ALA A N 1
ATOM 649 C CA . ALA A 1 87 ? 8.672 0.896 -7.762 1 93.81 87 ALA A CA 1
ATOM 650 C C . ALA A 1 87 ? 9.625 1.797 -8.547 1 93.81 87 ALA A C 1
ATOM 652 O O . ALA A 1 87 ? 10.227 1.364 -9.523 1 93.81 87 ALA A O 1
ATOM 653 N N . ASN A 1 88 ? 9.688 3.074 -8.141 1 97.38 88 ASN A N 1
ATOM 654 C CA . ASN A 1 88 ? 10.633 4.008 -8.75 1 97.38 88 ASN A CA 1
ATOM 655 C C . ASN A 1 88 ? 12.078 3.539 -8.578 1 97.38 88 ASN A C 1
ATOM 657 O O . ASN A 1 88 ? 12.875 3.629 -9.516 1 97.38 88 ASN A O 1
ATOM 661 N N . ALA A 1 89 ? 12.375 2.996 -7.441 1 97.12 89 ALA A N 1
ATOM 662 C CA . ALA A 1 89 ? 13.711 2.477 -7.176 1 97.12 89 ALA A CA 1
ATOM 663 C C . ALA A 1 89 ? 14.062 1.352 -8.141 1 97.12 89 ALA A C 1
ATOM 665 O O . ALA A 1 89 ? 15.148 1.35 -8.734 1 97.12 89 ALA A O 1
ATOM 666 N N . GLY A 1 90 ? 13.172 0.464 -8.32 1 95.56 90 GLY A N 1
ATOM 667 C CA . GLY A 1 90 ? 13.406 -0.648 -9.227 1 95.56 90 GLY A CA 1
ATOM 668 C C . GLY A 1 90 ? 13.5 -0.226 -10.68 1 95.56 90 GLY A C 1
ATOM 669 O O . GLY A 1 90 ? 14.43 -0.613 -11.391 1 95.56 90 GLY A O 1
ATOM 670 N N . PHE A 1 91 ? 12.562 0.622 -11.102 1 96.06 91 PHE A N 1
ATOM 671 C CA . PHE A 1 91 ? 12.469 1.036 -12.492 1 96.06 91 PHE A CA 1
ATOM 672 C C . PHE A 1 91 ? 13.664 1.901 -12.883 1 96.06 91 PHE A C 1
ATOM 674 O O . PHE A 1 91 ? 14.289 1.677 -13.922 1 96.06 91 PHE A O 1
ATOM 681 N N . SER A 1 92 ? 13.953 2.857 -12.07 1 96.81 92 SER A N 1
ATOM 682 C CA . SER A 1 92 ? 15.047 3.775 -12.383 1 96.81 92 SER A CA 1
ATOM 683 C C . SER A 1 92 ? 16.391 3.045 -12.438 1 96.81 92 SER A C 1
ATOM 685 O O . SER A 1 92 ? 17.234 3.354 -13.273 1 96.81 92 SER A O 1
ATOM 687 N N . ALA A 1 93 ? 16.578 2.1 -11.562 1 94.88 93 ALA A N 1
ATOM 688 C CA . ALA A 1 93 ? 17.797 1.3 -11.594 1 94.88 93 ALA A CA 1
ATOM 689 C C . ALA A 1 93 ? 17.891 0.492 -12.883 1 94.88 93 ALA A C 1
ATOM 691 O O . ALA A 1 93 ? 18.984 0.363 -13.461 1 94.88 93 ALA A O 1
ATOM 692 N N . ALA A 1 94 ? 16.812 -0.01 -13.305 1 94 94 ALA A N 1
ATOM 693 C CA . ALA A 1 94 ? 16.781 -0.8 -14.539 1 94 94 ALA A CA 1
ATOM 694 C C . ALA A 1 94 ? 17.078 0.069 -15.75 1 94 94 ALA A C 1
ATOM 696 O O . ALA A 1 94 ? 17.781 -0.36 -16.672 1 94 94 ALA A O 1
ATOM 697 N N . VAL A 1 95 ? 16.5 1.24 -15.742 1 94.88 95 VAL A N 1
ATOM 698 C CA . VAL A 1 95 ? 16.75 2.16 -16.844 1 94.88 95 VAL A CA 1
ATOM 699 C C . VAL A 1 95 ? 18.234 2.469 -16.922 1 94.88 95 VAL A C 1
ATOM 701 O O . VAL A 1 95 ? 18.812 2.484 -18.016 1 94.88 95 VAL A O 1
ATOM 704 N N . GLY A 1 96 ? 18.859 2.717 -15.812 1 93.06 96 GLY A N 1
ATOM 705 C CA . GLY A 1 96 ? 20.297 2.943 -15.805 1 93.06 96 GLY A CA 1
ATOM 706 C C . GLY A 1 96 ? 21.094 1.744 -16.281 1 93.06 96 GLY A C 1
ATOM 707 O O . GLY A 1 96 ? 22.031 1.889 -17.062 1 93.06 96 GLY A O 1
ATOM 708 N N . ALA A 1 97 ? 20.719 0.592 -15.805 1 91.12 97 ALA A N 1
ATOM 709 C CA . ALA A 1 97 ? 21.422 -0.635 -16.188 1 91.12 97 ALA A CA 1
ATOM 710 C C . ALA A 1 97 ? 21.297 -0.896 -17.672 1 91.12 97 ALA A C 1
ATOM 712 O O . ALA A 1 97 ? 22.266 -1.32 -18.328 1 91.12 97 ALA A O 1
ATOM 713 N N . LEU A 1 98 ? 20.172 -0.627 -18.188 1 91.06 98 LEU A N 1
ATOM 714 C CA . LEU A 1 98 ? 19.938 -0.872 -19.609 1 91.06 98 LEU A CA 1
ATOM 715 C C . LEU A 1 98 ? 20.641 0.176 -20.469 1 91.06 98 LEU A C 1
ATOM 717 O O . LEU A 1 98 ? 21.062 -0.111 -21.594 1 91.06 98 LEU A O 1
ATOM 721 N N . ALA A 1 99 ? 20.703 1.389 -19.922 1 90.81 99 ALA A N 1
ATOM 722 C CA . ALA A 1 99 ? 21.453 2.418 -20.625 1 90.81 99 ALA A CA 1
ATOM 723 C C . ALA A 1 99 ? 22.922 2.01 -20.797 1 90.81 99 ALA A C 1
ATOM 725 O O . ALA A 1 99 ? 23.547 2.326 -21.812 1 90.81 99 ALA A O 1
ATOM 726 N N . TYR A 1 100 ? 23.422 1.275 -19.891 1 88.5 100 TYR A N 1
ATOM 727 C CA . TYR A 1 100 ? 24.781 0.748 -19.969 1 88.5 100 TYR A CA 1
ATOM 728 C C . TYR A 1 100 ? 24.859 -0.449 -20.906 1 88.5 100 TYR A C 1
ATOM 730 O O . TYR A 1 100 ? 25.641 -0.457 -21.844 1 88.5 100 TYR A O 1
ATOM 738 N N . SER A 1 101 ? 24.047 -1.386 -20.734 1 86.62 101 SER A N 1
ATOM 739 C CA . SER A 1 101 ? 24.156 -2.658 -21.438 1 86.62 101 SER A CA 1
ATOM 740 C C . SER A 1 101 ? 23.688 -2.527 -22.891 1 86.62 101 SER A C 1
ATOM 742 O O . SER A 1 101 ? 24.312 -3.092 -23.797 1 86.62 101 SER A O 1
ATOM 744 N N . ASP A 1 102 ? 22.625 -1.756 -23.109 1 85.69 102 ASP A N 1
ATOM 745 C CA . ASP A 1 102 ? 22.031 -1.719 -24.438 1 85.69 102 ASP A CA 1
ATOM 746 C C . ASP A 1 102 ? 22.547 -0.53 -25.234 1 85.69 102 ASP A C 1
ATOM 748 O O . ASP A 1 102 ? 22.75 -0.634 -26.453 1 85.69 102 ASP A O 1
ATOM 752 N N . LEU A 1 103 ? 22.75 0.585 -24.531 1 88.25 103 LEU A N 1
ATOM 753 C CA . LEU A 1 103 ? 23.172 1.78 -25.25 1 88.25 103 LEU A CA 1
ATOM 754 C C . LEU A 1 103 ? 24.688 1.955 -25.188 1 88.25 103 LEU A C 1
ATOM 756 O O . LEU A 1 103 ? 25.234 2.846 -25.844 1 88.25 103 LEU A O 1
ATOM 760 N N . GLY A 1 104 ? 25.359 1.209 -24.359 1 86.88 104 GLY A N 1
ATOM 761 C CA . GLY A 1 104 ? 26.812 1.232 -24.281 1 86.88 104 GLY A CA 1
ATOM 762 C C . GLY A 1 104 ? 27.344 2.469 -23.594 1 86.88 104 GLY A C 1
ATOM 763 O O . GLY A 1 104 ? 28.484 2.871 -23.828 1 86.88 104 GLY A O 1
ATOM 764 N N . LEU A 1 105 ? 26.594 3.09 -22.828 1 89.69 105 LEU A N 1
ATOM 765 C CA . LEU A 1 105 ? 27.031 4.27 -22.094 1 89.69 105 LEU A CA 1
ATOM 766 C C . LEU A 1 105 ? 27.984 3.885 -20.969 1 89.69 105 LEU A C 1
ATOM 768 O O . LEU A 1 105 ? 27.906 2.775 -20.438 1 89.69 105 LEU A O 1
ATOM 772 N N . PRO A 1 106 ? 28.891 4.859 -20.75 1 91.62 106 PRO A N 1
ATOM 773 C CA . PRO A 1 106 ? 29.703 4.602 -19.578 1 91.62 106 PRO A CA 1
ATOM 774 C C . PRO A 1 106 ? 28.875 4.434 -18.297 1 91.62 106 PRO A C 1
ATOM 776 O O . PRO A 1 106 ? 27.812 5.035 -18.172 1 91.62 106 PRO A O 1
ATOM 779 N N . TRP A 1 107 ? 29.375 3.617 -17.375 1 88.31 107 TRP A N 1
ATOM 780 C CA . TRP A 1 107 ? 28.625 3.229 -16.188 1 88.31 107 TRP A CA 1
ATOM 781 C C . TRP A 1 107 ? 28.172 4.457 -15.398 1 88.31 107 TRP A C 1
ATOM 783 O O . TRP A 1 107 ? 27.047 4.496 -14.891 1 88.31 107 TRP A O 1
ATOM 793 N N . PHE A 1 108 ? 29.016 5.453 -15.344 1 90.94 108 PHE A N 1
ATOM 794 C CA . PHE A 1 108 ? 28.719 6.645 -14.555 1 90.94 108 PHE A CA 1
ATOM 795 C C . PHE A 1 108 ? 27.562 7.43 -15.18 1 90.94 108 PHE A C 1
ATOM 797 O O . PHE A 1 108 ? 26.672 7.91 -14.477 1 90.94 108 PHE A O 1
ATOM 804 N N . ILE A 1 109 ? 27.531 7.531 -16.484 1 92.88 109 ILE A N 1
ATOM 805 C CA . ILE A 1 109 ? 26.469 8.234 -17.188 1 92.88 109 ILE A CA 1
ATOM 806 C C . ILE A 1 109 ? 25.172 7.441 -17.078 1 92.88 109 ILE A C 1
ATOM 808 O O . ILE A 1 109 ? 24.094 8.023 -16.922 1 92.88 109 ILE A O 1
ATOM 812 N N . ALA A 1 110 ? 25.344 6.117 -17.188 1 92.31 110 ALA A N 1
ATOM 813 C CA . ALA A 1 110 ? 24.188 5.25 -17.062 1 92.31 110 ALA A CA 1
ATOM 814 C C . ALA A 1 110 ? 23.516 5.387 -15.695 1 92.31 110 ALA A C 1
ATOM 816 O O . ALA A 1 110 ? 22.297 5.426 -15.594 1 92.31 110 ALA A O 1
ATOM 817 N N . MET A 1 111 ? 24.328 5.445 -14.734 1 92.88 111 MET A N 1
ATOM 818 C CA . MET A 1 111 ? 23.828 5.641 -13.375 1 92.88 111 MET A CA 1
ATOM 819 C C . MET A 1 111 ? 23.125 6.988 -13.25 1 92.88 111 MET A C 1
ATOM 821 O O . MET A 1 111 ? 22.078 7.082 -12.609 1 92.88 111 MET A O 1
ATOM 825 N N . LEU A 1 112 ? 23.672 8.031 -13.859 1 95.62 112 LEU A N 1
ATOM 826 C CA . LEU A 1 112 ? 23.078 9.367 -13.805 1 95.62 112 LEU A CA 1
ATOM 827 C C . LEU A 1 112 ? 21.75 9.398 -14.539 1 95.62 112 LEU A C 1
ATOM 829 O O . LEU A 1 112 ? 20.828 10.125 -14.141 1 95.62 112 LEU A O 1
ATOM 833 N N . VAL A 1 113 ? 21.688 8.609 -15.57 1 95.62 113 VAL A N 1
ATOM 834 C CA . VAL A 1 113 ? 20.438 8.531 -16.297 1 95.62 113 VAL A CA 1
ATOM 835 C C . VAL A 1 113 ? 19.359 7.918 -15.414 1 95.62 113 VAL A C 1
ATOM 837 O O . VAL A 1 113 ? 18.219 8.414 -15.367 1 95.62 113 VAL A O 1
ATOM 840 N N . GLY A 1 114 ? 19.703 6.797 -14.742 1 96 114 GLY A N 1
ATOM 841 C CA . GLY A 1 114 ? 18.766 6.195 -13.805 1 96 114 GLY A CA 1
ATOM 842 C C . GLY A 1 114 ? 18.328 7.148 -12.711 1 96 114 GLY A C 1
ATOM 843 O O . GLY A 1 114 ? 17.141 7.227 -12.391 1 96 114 GLY A O 1
ATOM 844 N N . LEU A 1 115 ? 19.312 7.891 -12.219 1 97.56 115 LEU A N 1
ATOM 845 C CA . LEU A 1 115 ? 19 8.859 -11.164 1 97.56 115 LEU A CA 1
ATOM 846 C C . LEU A 1 115 ? 18.109 9.977 -11.695 1 97.56 115 LEU A C 1
ATOM 848 O O . LEU A 1 115 ? 17.203 10.422 -10.992 1 97.56 115 LEU A O 1
ATOM 852 N N . ALA A 1 116 ? 18.344 10.43 -12.891 1 98.19 116 ALA A N 1
ATOM 853 C CA . ALA A 1 116 ? 17.562 11.492 -13.516 1 98.19 116 ALA A CA 1
ATOM 854 C C . ALA A 1 116 ? 16.125 11.039 -13.742 1 98.19 116 ALA A C 1
ATOM 856 O O . ALA A 1 116 ? 15.18 11.812 -13.539 1 98.19 116 ALA A O 1
ATOM 857 N N . VAL A 1 117 ? 15.992 9.812 -14.133 1 97.94 117 VAL A N 1
ATOM 858 C CA . VAL A 1 117 ? 14.664 9.266 -14.383 1 97.94 117 VAL A CA 1
ATOM 859 C C . VAL A 1 117 ? 13.875 9.195 -13.07 1 97.94 117 VAL A C 1
ATOM 861 O O . VAL A 1 117 ? 12.711 9.602 -13.016 1 97.94 117 VAL A O 1
ATOM 864 N N . GLY A 1 118 ? 14.508 8.625 -12.039 1 98.38 118 GLY A N 1
ATOM 865 C CA . GLY A 1 118 ? 13.844 8.578 -10.742 1 98.38 118 GLY A CA 1
ATOM 866 C C . GLY A 1 118 ? 13.477 9.945 -10.211 1 98.38 118 GLY A C 1
ATOM 867 O O . GLY A 1 118 ? 12.383 10.125 -9.656 1 98.38 118 GLY A O 1
ATOM 868 N N . THR A 1 119 ? 14.391 10.875 -10.43 1 98.62 119 THR A N 1
ATOM 869 C CA . THR A 1 119 ? 14.141 12.242 -10 1 98.62 119 THR A CA 1
ATOM 870 C C . THR A 1 119 ? 12.984 12.852 -10.781 1 98.62 119 THR A C 1
ATOM 872 O O . THR A 1 119 ? 12.133 13.539 -10.211 1 98.62 119 THR A O 1
ATOM 875 N N . PHE A 1 120 ? 12.938 12.594 -12.008 1 98.56 120 PHE A N 1
ATOM 876 C CA . PHE A 1 120 ? 11.883 13.102 -12.867 1 98.56 120 PHE A CA 1
ATOM 877 C C . PHE A 1 120 ? 10.531 12.531 -12.461 1 98.56 120 PHE A C 1
ATOM 879 O O . PHE A 1 120 ? 9.516 13.234 -12.477 1 98.56 120 PHE A O 1
ATOM 886 N N . ILE A 1 121 ? 10.508 11.289 -12.148 1 98 121 ILE A N 1
ATOM 887 C CA . ILE A 1 121 ? 9.273 10.648 -11.727 1 98 121 ILE A CA 1
ATOM 888 C C . ILE A 1 121 ? 8.75 11.312 -10.461 1 98 121 ILE A C 1
ATOM 890 O O . ILE A 1 121 ? 7.551 11.586 -10.336 1 98 121 ILE A O 1
ATOM 894 N N . GLY A 1 122 ? 9.68 11.539 -9.531 1 98.31 122 GLY A N 1
ATOM 895 C CA . GLY A 1 122 ? 9.273 12.273 -8.344 1 98.31 122 GLY A CA 1
ATOM 896 C C . GLY A 1 122 ? 8.734 13.656 -8.656 1 98.31 122 GLY A C 1
ATOM 897 O O . GLY A 1 122 ? 7.707 14.062 -8.102 1 98.31 122 GLY A O 1
ATOM 898 N N . PHE A 1 123 ? 9.383 14.344 -9.539 1 98.38 123 PHE A N 1
ATOM 899 C CA . PHE A 1 123 ? 8.953 15.664 -9.977 1 98.38 123 PHE A CA 1
ATOM 900 C C . PHE A 1 123 ? 7.578 15.602 -10.633 1 98.38 123 PHE A C 1
ATOM 902 O O . PHE A 1 123 ? 6.699 16.406 -10.328 1 98.38 123 PHE A O 1
ATOM 909 N N . PHE A 1 124 ? 7.441 14.656 -11.43 1 97.5 124 PHE A N 1
ATOM 910 C CA . PHE A 1 124 ? 6.18 14.469 -12.133 1 97.5 124 PHE A CA 1
ATOM 911 C C . PHE A 1 124 ? 5.047 14.195 -11.148 1 97.5 124 PHE A C 1
ATOM 913 O O . PHE A 1 124 ? 3.965 14.773 -11.266 1 97.5 124 PHE A O 1
ATOM 920 N N . ASN A 1 125 ? 5.27 13.336 -10.219 1 96.94 125 ASN A N 1
ATOM 921 C CA . ASN A 1 125 ? 4.266 13.07 -9.195 1 96.94 125 ASN A CA 1
ATOM 922 C C . ASN A 1 125 ? 3.896 14.336 -8.422 1 96.94 125 ASN A C 1
ATOM 924 O O . ASN A 1 125 ? 2.715 14.602 -8.195 1 96.94 125 ASN A O 1
ATOM 928 N N . GLY A 1 126 ? 4.957 15.062 -8.055 1 97.06 126 GLY A N 1
ATOM 929 C CA . GLY A 1 126 ? 4.711 16.297 -7.332 1 97.06 126 GLY A CA 1
ATOM 930 C C . GLY A 1 126 ? 3.838 17.281 -8.102 1 97.06 126 GLY A C 1
ATOM 931 O O . GLY A 1 126 ? 2.916 17.875 -7.535 1 97.06 126 GLY A O 1
ATOM 932 N N . ILE A 1 127 ? 4.055 17.406 -9.352 1 96.06 127 ILE A N 1
ATOM 933 C CA . ILE A 1 127 ? 3.312 18.344 -10.188 1 96.06 127 ILE A CA 1
ATOM 934 C C . ILE A 1 127 ? 1.868 17.875 -10.336 1 96.06 127 ILE A C 1
ATOM 936 O O . ILE A 1 127 ? 0.935 18.672 -10.281 1 96.06 127 ILE A O 1
ATOM 940 N N . CYS A 1 128 ? 1.71 16.625 -10.523 1 94 128 CYS A N 1
ATOM 941 C CA . CYS A 1 128 ? 0.368 16.078 -10.695 1 94 128 CYS A CA 1
ATOM 942 C C . CYS A 1 128 ? -0.465 16.281 -9.438 1 94 128 CYS A C 1
ATOM 944 O O . CYS A 1 128 ? -1.642 16.641 -9.516 1 94 128 CYS A O 1
ATOM 946 N N . ILE A 1 129 ? 0.131 16.078 -8.344 1 92.62 129 ILE A N 1
ATOM 947 C CA . ILE A 1 129 ? -0.577 16.156 -7.074 1 92.62 129 ILE A CA 1
ATOM 948 C C . ILE A 1 129 ? -0.905 17.609 -6.758 1 92.62 129 ILE A C 1
ATOM 950 O O . ILE A 1 129 ? -1.98 17.906 -6.234 1 92.62 129 ILE A O 1
ATOM 954 N N . THR A 1 130 ? -0.01 18.562 -7.125 1 92.81 130 THR A N 1
ATOM 955 C CA . THR A 1 130 ? -0.191 19.953 -6.738 1 92.81 130 THR A CA 1
ATOM 956 C C . THR A 1 130 ? -0.98 20.703 -7.805 1 92.81 130 THR A C 1
ATOM 958 O O . THR A 1 130 ? -1.9 21.469 -7.48 1 92.81 130 THR A O 1
ATOM 961 N N . ARG A 1 131 ? -0.68 20.5 -9.039 1 89.69 131 ARG A N 1
ATOM 962 C CA . ARG A 1 131 ? -1.316 21.281 -10.102 1 89.69 131 ARG A CA 1
ATOM 963 C C . ARG A 1 131 ? -2.664 20.672 -10.484 1 89.69 131 ARG A C 1
ATOM 965 O O . ARG A 1 131 ? -3.621 21.406 -10.75 1 89.69 131 ARG A O 1
ATOM 972 N N . LEU A 1 132 ? -2.695 19.359 -10.438 1 86.25 132 LEU A N 1
ATOM 973 C CA . LEU A 1 132 ? -3.945 18.719 -10.828 1 86.25 132 LEU A CA 1
ATOM 974 C C . LEU A 1 132 ? -4.785 18.375 -9.609 1 86.25 132 LEU A C 1
ATOM 976 O O . LEU A 1 132 ? -5.918 17.906 -9.734 1 86.25 132 LEU A O 1
ATOM 980 N N . LYS A 1 133 ? -4.176 18.531 -8.445 1 84.56 133 LYS A N 1
ATOM 981 C CA . LYS A 1 133 ? -4.848 18.328 -7.164 1 84.56 133 LYS A CA 1
ATOM 982 C C . LYS A 1 133 ? -5.355 16.891 -7.039 1 84.56 133 LYS A C 1
ATOM 984 O O . LYS A 1 133 ? -6.496 16.656 -6.637 1 84.56 133 LYS A O 1
ATOM 989 N N . MET A 1 134 ? -4.562 16.062 -7.609 1 82.81 134 MET A N 1
ATOM 990 C CA . MET A 1 134 ? -4.875 14.641 -7.465 1 82.81 134 MET A CA 1
ATOM 991 C C . MET A 1 134 ? -4.605 14.164 -6.043 1 82.81 134 MET A C 1
ATOM 993 O O . MET A 1 134 ? -3.67 14.641 -5.391 1 82.81 134 MET A O 1
ATOM 997 N N . VAL A 1 135 ? -5.438 13.25 -5.613 1 79.06 135 VAL A N 1
ATOM 998 C CA . VAL A 1 135 ? -5.145 12.609 -4.336 1 79.06 135 VAL A CA 1
ATOM 999 C C . VAL A 1 135 ? -3.842 11.82 -4.434 1 79.06 135 VAL A C 1
ATOM 1001 O O . VAL A 1 135 ? -3.688 10.969 -5.316 1 79.06 135 VAL A O 1
ATOM 1004 N N . SER A 1 136 ? -2.943 12.156 -3.609 1 88.31 136 SER A N 1
ATOM 1005 C CA . SER A 1 136 ? -1.585 11.633 -3.719 1 88.31 136 SER A CA 1
ATOM 1006 C C . SER A 1 136 ? -1.574 10.109 -3.686 1 88.31 136 SER A C 1
ATOM 1008 O O . SER A 1 136 ? -0.833 9.469 -4.438 1 88.31 136 SER A O 1
ATOM 1010 N N . LEU A 1 137 ? -2.385 9.516 -2.896 1 80.12 137 LEU A N 1
ATOM 1011 C CA . LEU A 1 137 ? -2.398 8.07 -2.723 1 80.12 137 LEU A CA 1
ATOM 1012 C C . LEU A 1 137 ? -2.746 7.367 -4.031 1 80.12 137 LEU A C 1
ATOM 1014 O O . LEU A 1 137 ? -2.059 6.43 -4.441 1 80.12 137 LEU A O 1
ATOM 1018 N N . ILE A 1 138 ? -3.682 7.793 -4.691 1 77.31 138 ILE A N 1
ATOM 1019 C CA . ILE A 1 138 ? -4.156 7.125 -5.898 1 77.31 138 ILE A CA 1
ATOM 1020 C C . ILE A 1 138 ? -3.213 7.43 -7.059 1 77.31 138 ILE A C 1
ATOM 1022 O O . ILE A 1 138 ? -2.963 6.566 -7.906 1 77.31 138 ILE A O 1
ATOM 1026 N N . GLU A 1 139 ? -2.869 8.719 -7.07 1 87.25 139 GLU A N 1
ATOM 1027 C CA . GLU A 1 139 ? -1.938 9.094 -8.133 1 87.25 139 GLU A CA 1
ATOM 1028 C C . GLU A 1 139 ? -0.665 8.258 -8.07 1 87.25 139 GLU A C 1
ATOM 1030 O O . GLU A 1 139 ? -0.205 7.742 -9.094 1 87.25 139 GLU A O 1
ATOM 1035 N N . THR A 1 140 ? -0.166 8.086 -6.887 1 90.75 140 THR A N 1
ATOM 1036 C CA . THR A 1 140 ? 1.109 7.387 -6.762 1 90.75 140 THR A CA 1
ATOM 1037 C C . THR A 1 140 ? 0.909 5.875 -6.832 1 90.75 140 THR A C 1
ATOM 1039 O O . THR A 1 140 ? 1.849 5.133 -7.121 1 90.75 140 THR A O 1
ATOM 1042 N N . LEU A 1 141 ? -0.248 5.465 -6.543 1 82.12 141 LEU A N 1
ATOM 1043 C CA . LEU A 1 141 ? -0.574 4.066 -6.793 1 82.12 141 LEU A CA 1
ATOM 1044 C C . LEU A 1 141 ? -0.555 3.76 -8.289 1 82.12 141 LEU A C 1
ATOM 1046 O O . LEU A 1 141 ? 0.006 2.748 -8.711 1 82.12 141 LEU A O 1
ATOM 1050 N N . ALA A 1 142 ? -1.262 4.59 -9.023 1 83.56 142 ALA A N 1
ATOM 1051 C CA . ALA A 1 142 ? -1.258 4.43 -10.469 1 83.56 142 ALA A CA 1
ATOM 1052 C C . ALA A 1 142 ? 0.165 4.449 -11.023 1 83.56 142 ALA A C 1
ATOM 1054 O O . ALA A 1 142 ? 0.515 3.637 -11.883 1 83.56 142 ALA A O 1
ATOM 1055 N N . MET A 1 143 ? 0.924 5.383 -10.484 1 91.81 143 MET A N 1
ATOM 1056 C CA . MET A 1 143 ? 2.316 5.473 -10.922 1 91.81 143 MET A CA 1
ATOM 1057 C C . MET A 1 143 ? 3.084 4.211 -10.547 1 91.81 143 MET A C 1
ATOM 1059 O O . MET A 1 143 ? 3.92 3.736 -11.32 1 91.81 143 MET A O 1
ATOM 1063 N N . MET A 1 144 ? 2.805 3.705 -9.383 1 90.56 144 MET A N 1
ATOM 1064 C CA . MET A 1 144 ? 3.434 2.459 -8.961 1 90.56 144 MET A CA 1
ATOM 1065 C C . MET A 1 144 ? 3.131 1.335 -9.945 1 90.56 144 MET A C 1
ATOM 1067 O O . MET A 1 144 ? 4.031 0.593 -10.344 1 90.56 144 MET A O 1
ATOM 1071 N N . ILE A 1 145 ? 1.941 1.216 -10.367 1 82.81 145 ILE A N 1
ATOM 1072 C CA . ILE A 1 145 ? 1.528 0.177 -11.305 1 82.81 145 ILE A CA 1
ATOM 1073 C C . ILE A 1 145 ? 2.217 0.393 -12.648 1 82.81 145 ILE A C 1
ATOM 1075 O O . ILE A 1 145 ? 2.699 -0.56 -13.266 1 82.81 145 ILE A O 1
ATOM 1079 N N . ILE A 1 146 ? 2.254 1.613 -13.07 1 89.38 146 ILE A N 1
ATOM 1080 C CA . ILE A 1 146 ? 2.916 1.954 -14.32 1 89.38 146 ILE A CA 1
ATOM 1081 C C . ILE A 1 146 ? 4.387 1.543 -14.258 1 89.38 146 ILE A C 1
ATOM 1083 O O . ILE A 1 146 ? 4.891 0.885 -15.172 1 89.38 146 ILE A O 1
ATOM 1087 N N . LEU A 1 147 ? 5 1.913 -13.18 1 93.44 147 LEU A N 1
ATOM 1088 C CA . LEU A 1 147 ? 6.43 1.667 -13.047 1 93.44 147 LEU A CA 1
ATOM 1089 C C . LEU A 1 147 ? 6.715 0.174 -12.922 1 93.44 147 LEU A C 1
ATOM 1091 O O . LEU A 1 147 ? 7.688 -0.327 -13.492 1 93.44 147 LEU A O 1
ATOM 1095 N N . GLN A 1 148 ? 5.93 -0.528 -12.164 1 88.38 148 GLN A N 1
ATOM 1096 C CA . GLN A 1 148 ? 6.09 -1.974 -12.047 1 88.38 148 GLN A CA 1
ATOM 1097 C C . GLN A 1 148 ? 5.867 -2.662 -13.391 1 88.38 148 GLN A C 1
ATOM 1099 O O . GLN A 1 148 ? 6.605 -3.582 -13.75 1 88.38 148 GLN A O 1
ATOM 1104 N N . GLY A 1 149 ? 4.84 -2.221 -14.094 1 85.62 149 GLY A N 1
ATOM 1105 C CA . GLY A 1 149 ? 4.609 -2.744 -15.43 1 85.62 149 GLY A CA 1
ATOM 1106 C C . GLY A 1 149 ? 5.73 -2.412 -16.406 1 85.62 149 GLY A C 1
ATOM 1107 O O . GLY A 1 149 ? 6.125 -3.254 -17.203 1 85.62 149 GLY A O 1
ATOM 1108 N N . ALA A 1 150 ? 6.195 -1.234 -16.297 1 91.69 150 ALA A N 1
ATOM 1109 C CA . ALA A 1 150 ? 7.285 -0.806 -17.172 1 91.69 150 ALA A CA 1
ATOM 1110 C C . ALA A 1 150 ? 8.555 -1.603 -16.891 1 91.69 150 ALA A C 1
ATOM 1112 O O . ALA A 1 150 ? 9.305 -1.939 -17.812 1 91.69 150 ALA A O 1
ATOM 1113 N N . LEU A 1 151 ? 8.797 -1.817 -15.609 1 92.06 151 LEU A N 1
ATOM 1114 C CA . LEU A 1 151 ? 9.945 -2.631 -15.242 1 92.06 151 LEU A CA 1
ATOM 1115 C C . LEU A 1 151 ? 9.828 -4.039 -15.82 1 92.06 151 LEU A C 1
ATOM 1117 O O . LEU A 1 151 ? 10.797 -4.578 -16.359 1 92.06 151 LEU A O 1
ATOM 1121 N N . LEU A 1 152 ? 8.703 -4.582 -15.711 1 86.75 152 LEU A N 1
ATOM 1122 C CA . LEU A 1 152 ? 8.453 -5.906 -16.266 1 86.75 152 LEU A CA 1
ATOM 1123 C C . LEU A 1 152 ? 8.617 -5.902 -17.781 1 86.75 152 LEU A C 1
ATOM 1125 O O 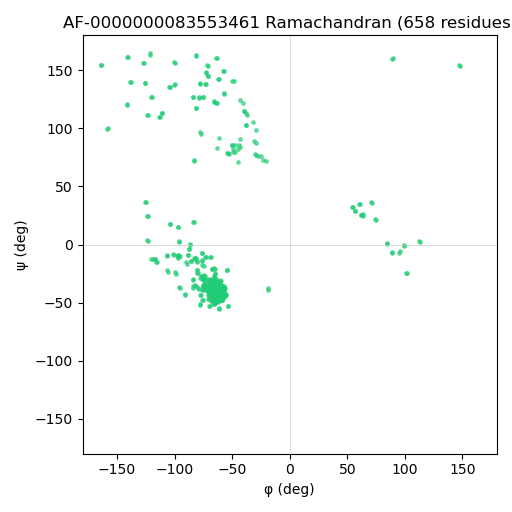. LEU A 1 152 ? 9.18 -6.84 -18.344 1 86.75 152 LEU A O 1
ATOM 1129 N N . ALA A 1 153 ? 8.125 -4.887 -18.406 1 85.56 153 ALA A N 1
ATOM 1130 C CA . ALA A 1 153 ? 8.234 -4.762 -19.859 1 85.56 153 ALA A CA 1
ATOM 1131 C C . ALA A 1 153 ? 9.688 -4.617 -20.297 1 85.56 153 ALA A C 1
ATOM 1133 O O . ALA A 1 153 ? 10.117 -5.227 -21.281 1 85.56 153 ALA A O 1
ATOM 1134 N N . LEU A 1 154 ? 10.391 -3.83 -19.562 1 87.75 154 LEU A N 1
ATOM 1135 C CA . LEU A 1 154 ? 11.797 -3.58 -19.875 1 87.75 154 LEU A CA 1
ATOM 1136 C C . LEU A 1 154 ? 12.625 -4.844 -19.703 1 87.75 154 LEU A C 1
ATOM 1138 O O . LEU A 1 154 ? 13.547 -5.105 -20.484 1 87.75 154 LEU A O 1
ATOM 1142 N N . THR A 1 155 ? 12.32 -5.574 -18.688 1 88.31 155 THR A N 1
ATOM 1143 C CA . THR A 1 155 ? 13.102 -6.758 -18.359 1 88.31 155 THR A CA 1
ATOM 1144 C C . THR A 1 155 ? 12.547 -7.988 -19.078 1 88.31 155 THR A C 1
ATOM 1146 O O . THR A 1 155 ? 13.211 -9.023 -19.141 1 88.31 155 THR A O 1
ATOM 1149 N N . GLN A 1 156 ? 11.305 -7.852 -19.562 1 82.5 156 GLN A N 1
ATOM 1150 C CA . GLN A 1 156 ? 10.594 -8.969 -20.188 1 82.5 156 GLN A CA 1
ATOM 1151 C C . GLN A 1 156 ? 10.547 -10.172 -19.25 1 82.5 156 GLN A C 1
ATOM 1153 O O . GLN A 1 156 ? 10.789 -11.305 -19.672 1 82.5 156 GLN A O 1
ATOM 1158 N N . GLY A 1 157 ? 10.492 -9.828 -17.984 1 80.12 157 GLY A N 1
ATOM 1159 C CA . GLY A 1 157 ? 10.336 -10.867 -16.969 1 80.12 157 GLY A CA 1
ATOM 1160 C C . GLY A 1 157 ? 11.648 -11.5 -16.562 1 80.12 157 GLY A C 1
ATOM 1161 O O . GLY A 1 157 ? 11.68 -12.336 -15.656 1 80.12 157 GLY A O 1
ATOM 1162 N N . LYS A 1 158 ? 12.703 -11.055 -17.125 1 85.81 158 LYS A N 1
ATOM 1163 C CA . LYS A 1 158 ? 14.008 -11.633 -16.828 1 85.81 158 LYS A CA 1
ATOM 1164 C C . LYS A 1 158 ? 14.773 -10.773 -15.828 1 85.81 158 LYS A C 1
ATOM 1166 O O . LYS A 1 158 ? 14.461 -9.602 -15.641 1 85.81 158 LYS A O 1
ATOM 1171 N N . THR A 1 159 ? 15.695 -11.43 -15.148 1 88.94 159 THR A N 1
ATOM 1172 C CA . THR A 1 159 ? 16.609 -10.727 -14.258 1 88.94 159 THR A CA 1
ATOM 1173 C C . THR A 1 159 ? 17.797 -10.156 -15.031 1 88.94 159 THR A C 1
ATOM 1175 O O . THR A 1 159 ? 18.422 -10.867 -15.82 1 88.94 159 THR A O 1
ATOM 1178 N N . LEU A 1 160 ? 18 -8.875 -14.836 1 87.81 160 LEU A N 1
ATOM 1179 C CA . LEU A 1 160 ? 19.156 -8.242 -15.453 1 87.81 160 LEU A CA 1
ATOM 1180 C C . LEU A 1 160 ? 20.406 -8.484 -14.633 1 87.81 160 LEU A C 1
ATOM 1182 O O . LEU A 1 160 ? 20.484 -8.102 -13.461 1 87.81 160 LEU A O 1
ATOM 1186 N N . THR A 1 161 ? 21.344 -9.148 -15.219 1 87.31 161 THR A N 1
ATOM 1187 C CA . THR A 1 161 ? 22.562 -9.477 -14.484 1 87.31 161 THR A CA 1
ATOM 1188 C C . THR A 1 161 ? 23.781 -8.812 -15.117 1 87.31 161 THR A C 1
ATOM 1190 O O . THR A 1 161 ? 24.859 -8.789 -14.523 1 87.31 161 THR A O 1
ATOM 1193 N N . ASN A 1 162 ? 23.594 -8.305 -16.281 1 81.25 162 ASN A N 1
ATOM 1194 C CA . ASN A 1 162 ? 24.734 -7.688 -16.953 1 81.25 162 ASN A CA 1
ATOM 1195 C C . ASN A 1 162 ? 24.953 -6.246 -16.484 1 81.25 162 ASN A C 1
ATOM 1197 O O . ASN A 1 162 ? 24.656 -5.305 -17.234 1 81.25 162 ASN A O 1
ATOM 1201 N N . LEU A 1 163 ? 25.422 -6.18 -15.281 1 82.44 163 LEU A N 1
ATOM 1202 C CA . LEU A 1 163 ? 25.734 -4.867 -14.719 1 82.44 163 LEU A CA 1
ATOM 1203 C C . LEU A 1 163 ? 27.234 -4.578 -14.805 1 82.44 163 LEU A C 1
ATOM 1205 O O . LEU A 1 163 ? 28.047 -5.488 -14.688 1 82.44 163 LEU A O 1
ATOM 1209 N N . SER A 1 164 ? 27.562 -3.369 -15.164 1 81 164 SER A N 1
ATOM 1210 C CA . SER A 1 164 ? 28.984 -3.018 -15.242 1 81 164 SER A CA 1
ATOM 1211 C C . SER A 1 164 ? 29.641 -3.096 -13.867 1 81 164 SER A C 1
ATOM 1213 O O . SER A 1 164 ? 28.969 -3.02 -12.836 1 81 164 SER A O 1
ATOM 1215 N N . ASP A 1 165 ? 30.938 -3.193 -13.93 1 79.19 165 ASP A N 1
ATOM 1216 C CA . ASP A 1 165 ? 31.719 -3.217 -12.695 1 79.19 165 ASP A CA 1
ATOM 1217 C C . ASP A 1 165 ? 31.531 -1.928 -11.898 1 79.19 165 ASP A C 1
ATOM 1219 O O . ASP A 1 165 ? 31.484 -1.953 -10.664 1 79.19 165 ASP A O 1
ATOM 1223 N N . GLY A 1 166 ? 31.344 -0.912 -12.609 1 78.88 166 GLY A N 1
ATOM 1224 C CA . GLY A 1 166 ? 31.125 0.361 -11.938 1 78.88 166 GLY A CA 1
ATOM 1225 C C . GLY A 1 166 ? 29.781 0.446 -11.25 1 78.88 166 GLY A C 1
ATOM 1226 O O . GLY A 1 166 ? 29.656 1.039 -10.18 1 78.88 166 GLY A O 1
ATOM 1227 N N . TYR A 1 167 ? 28.906 -0.238 -11.844 1 78.81 167 TYR A N 1
ATOM 1228 C CA . TYR A 1 167 ? 27.547 -0.254 -11.305 1 78.81 167 TYR A CA 1
ATOM 1229 C C . TYR A 1 167 ? 27.469 -1.088 -10.031 1 78.81 167 TYR A C 1
ATOM 1231 O O . TYR A 1 167 ? 26.719 -0.759 -9.109 1 78.81 167 TYR A O 1
ATOM 1239 N N . VAL A 1 168 ? 28.375 -2.027 -9.977 1 84.75 168 VAL A N 1
ATOM 1240 C CA . VAL A 1 168 ? 28.312 -2.975 -8.867 1 84.75 168 VAL A CA 1
ATOM 1241 C C . VAL A 1 168 ? 29.328 -2.586 -7.801 1 84.75 168 VAL A C 1
ATOM 1243 O O . VAL A 1 168 ? 29.25 -3.049 -6.66 1 84.75 168 VAL A O 1
ATOM 1246 N N . TRP A 1 169 ? 30.156 -1.665 -8.117 1 82 169 TRP A N 1
ATOM 1247 C CA . TRP A 1 169 ? 31.312 -1.362 -7.266 1 82 169 TRP A CA 1
ATOM 1248 C C . TRP A 1 169 ? 30.859 -0.883 -5.891 1 82 169 TRP A C 1
ATOM 1250 O O . TRP A 1 169 ? 31.328 -1.375 -4.863 1 82 169 TRP A O 1
ATOM 1260 N N . ILE A 1 170 ? 29.953 -0.05 -5.844 1 79.94 170 ILE A N 1
ATOM 1261 C CA . ILE A 1 170 ? 29.562 0.574 -4.582 1 79.94 170 ILE A CA 1
ATOM 1262 C C . ILE A 1 170 ? 28.906 -0.462 -3.672 1 79.94 170 ILE A C 1
ATOM 1264 O O . ILE A 1 170 ? 29.031 -0.396 -2.449 1 79.94 170 ILE A O 1
ATOM 1268 N N . GLY A 1 171 ? 28.266 -1.396 -4.219 1 80.25 171 GLY A N 1
ATOM 1269 C CA . GLY A 1 171 ? 27.594 -2.426 -3.436 1 80.25 171 GLY A CA 1
ATOM 1270 C C . GLY A 1 171 ? 28.547 -3.51 -2.953 1 80.25 171 GLY A C 1
ATOM 1271 O O . GLY A 1 171 ? 28.234 -4.23 -2.002 1 80.25 171 GLY A O 1
ATOM 1272 N N . GLN A 1 172 ? 29.781 -3.521 -3.57 1 82.25 172 GLN A N 1
ATOM 1273 C CA . GLN A 1 172 ? 30.703 -4.598 -3.264 1 82.25 172 GLN A CA 1
ATOM 1274 C C . GLN A 1 172 ? 31.969 -4.062 -2.586 1 82.25 172 GLN A C 1
ATOM 1276 O O . GLN A 1 172 ? 32.719 -4.816 -1.951 1 82.25 172 GLN A O 1
ATOM 1281 N N . ALA A 1 173 ? 32.094 -2.787 -2.703 1 83 173 ALA A N 1
ATOM 1282 C CA . ALA A 1 173 ? 33.344 -2.184 -2.215 1 83 173 ALA A CA 1
ATOM 1283 C C . ALA A 1 173 ? 33.375 -2.166 -0.69 1 83 173 ALA A C 1
ATOM 1285 O O . ALA A 1 173 ? 32.344 -1.97 -0.04 1 83 173 ALA A O 1
ATOM 1286 N N . THR A 1 174 ? 34.531 -2.498 -0.14 1 84.62 174 THR A N 1
ATOM 1287 C CA . THR A 1 174 ? 34.75 -2.475 1.302 1 84.62 174 THR A CA 1
ATOM 1288 C C . THR A 1 174 ? 35.969 -1.616 1.647 1 84.62 174 THR A C 1
ATOM 1290 O O . THR A 1 174 ? 36.875 -1.466 0.833 1 84.62 174 THR A O 1
ATOM 1293 N N . ILE A 1 175 ? 35.875 -0.877 2.639 1 82.5 175 ILE A N 1
ATOM 1294 C CA . ILE A 1 175 ? 37 -0.152 3.195 1 82.5 175 ILE A CA 1
ATOM 1295 C C . ILE A 1 175 ? 37.375 -0.735 4.559 1 82.5 175 ILE A C 1
ATOM 1297 O O . ILE A 1 175 ? 36.594 -0.626 5.516 1 82.5 175 ILE A O 1
ATOM 1301 N N . GLY A 1 176 ? 38.562 -1.352 4.629 1 82.81 176 GLY A N 1
ATOM 1302 C CA . GLY A 1 176 ? 38.969 -1.973 5.879 1 82.81 176 GLY A CA 1
ATOM 1303 C C . GLY A 1 176 ? 38.062 -3.092 6.324 1 82.81 176 GLY A C 1
ATOM 1304 O O . GLY A 1 176 ? 37.781 -3.229 7.516 1 82.81 176 GLY A O 1
ATOM 1305 N N . GLY A 1 177 ? 37.375 -3.717 5.359 1 81.62 177 GLY A N 1
ATOM 1306 C CA . GLY A 1 177 ? 36.469 -4.82 5.684 1 81.62 177 GLY A CA 1
ATOM 1307 C C . GLY A 1 177 ? 35.031 -4.387 5.855 1 81.62 177 GLY A C 1
ATOM 1308 O O . GLY A 1 177 ? 34.125 -5.23 5.988 1 81.62 177 GLY A O 1
ATOM 1309 N N . TRP A 1 178 ? 34.812 -3.094 5.844 1 86.5 178 TRP A N 1
ATOM 1310 C CA . TRP A 1 178 ? 33.438 -2.586 6.023 1 86.5 178 TRP A CA 1
ATOM 1311 C C . TRP A 1 178 ? 32.844 -2.127 4.691 1 86.5 178 TRP A C 1
ATOM 1313 O O . TRP A 1 178 ? 33.531 -1.478 3.896 1 86.5 178 TRP A O 1
ATOM 1323 N N . PRO A 1 179 ? 31.641 -2.525 4.516 1 89.69 179 PRO A N 1
ATOM 1324 C CA . PRO A 1 179 ? 31 -2.117 3.266 1 89.69 179 PRO A CA 1
ATOM 1325 C C . PRO A 1 179 ? 30.875 -0.601 3.133 1 89.69 179 PRO A C 1
ATOM 1327 O O . PRO A 1 179 ? 30.625 0.091 4.121 1 89.69 179 PRO A O 1
ATOM 1330 N N . LEU A 1 180 ? 31.047 -0.05 1.979 1 89.62 180 LEU A N 1
ATOM 1331 C CA . LEU A 1 180 ? 31 1.376 1.674 1 89.62 180 LEU A CA 1
ATOM 1332 C C . LEU A 1 180 ? 29.562 1.862 1.551 1 89.62 180 LEU A C 1
ATOM 1334 O O . LEU A 1 180 ? 29.281 3.039 1.784 1 89.62 180 LEU A O 1
ATOM 1338 N N . MET A 1 181 ? 28.656 0.994 1.237 1 91.38 181 MET A N 1
ATOM 1339 C CA . MET A 1 181 ? 27.266 1.325 0.938 1 91.38 181 MET A CA 1
ATOM 1340 C C . MET A 1 181 ? 26.625 2.059 2.107 1 91.38 181 MET A C 1
ATOM 1342 O O . MET A 1 181 ? 25.922 3.053 1.911 1 91.38 181 MET A O 1
ATOM 1346 N N . PRO A 1 182 ? 26.938 1.676 3.338 1 92.5 182 PRO A N 1
ATOM 1347 C CA . PRO A 1 182 ? 26.312 2.361 4.473 1 92.5 182 PRO A CA 1
ATOM 1348 C C . PRO A 1 182 ? 26.766 3.814 4.602 1 92.5 182 PRO A C 1
ATOM 1350 O O . PRO A 1 182 ? 26.047 4.633 5.188 1 92.5 182 PRO A O 1
ATOM 1353 N N . VAL A 1 183 ? 27.875 4.145 4.043 1 92.94 183 VAL A N 1
ATOM 1354 C CA . VAL A 1 183 ? 28.375 5.516 4.078 1 92.94 183 VAL A CA 1
ATOM 1355 C C . VAL A 1 183 ? 27.469 6.418 3.246 1 92.94 183 VAL A C 1
ATOM 1357 O O . VAL A 1 183 ? 27.219 7.57 3.613 1 92.94 183 VAL A O 1
ATOM 1360 N N . VAL A 1 184 ? 26.984 5.863 2.146 1 93.81 184 VAL A N 1
ATOM 1361 C CA . VAL A 1 184 ? 26.078 6.625 1.302 1 93.81 184 VAL A CA 1
ATOM 1362 C C . VAL A 1 184 ? 24.797 6.957 2.08 1 93.81 184 VAL A C 1
ATOM 1364 O O . VAL A 1 184 ? 24.297 8.078 2.004 1 93.81 184 VAL A O 1
ATOM 1367 N N . PHE A 1 185 ? 24.344 5.984 2.82 1 95.38 185 PHE A N 1
ATOM 1368 C CA . PHE A 1 185 ? 23.156 6.195 3.637 1 95.38 185 PHE A CA 1
ATOM 1369 C C . PHE A 1 185 ? 23.422 7.238 4.719 1 95.38 185 PHE A C 1
ATOM 1371 O O . PHE A 1 185 ? 22.594 8.117 4.957 1 95.38 185 PHE A O 1
ATOM 1378 N N . LEU A 1 186 ? 24.531 7.168 5.344 1 95.06 186 LEU A N 1
ATOM 1379 C CA . LEU A 1 186 ? 24.875 8.117 6.391 1 95.06 186 LEU A CA 1
ATOM 1380 C C . LEU A 1 186 ? 24.984 9.531 5.828 1 95.06 186 LEU A C 1
ATOM 1382 O O . LEU A 1 186 ? 24.547 10.492 6.465 1 95.06 186 LEU A O 1
ATOM 1386 N N . ILE A 1 187 ? 25.547 9.68 4.695 1 96.69 187 ILE A N 1
ATOM 1387 C CA . ILE A 1 187 ? 25.656 10.977 4.047 1 96.69 187 ILE A CA 1
ATOM 1388 C C . ILE A 1 187 ? 24.266 11.523 3.73 1 96.69 187 ILE A C 1
ATOM 1390 O O . ILE A 1 187 ? 23.984 12.695 3.969 1 96.69 187 ILE A O 1
ATOM 1394 N N . ALA A 1 188 ? 23.406 10.617 3.188 1 97 188 ALA A N 1
ATOM 1395 C CA . ALA A 1 188 ? 22.047 11.031 2.871 1 97 188 ALA A CA 1
ATOM 1396 C C . ALA A 1 188 ? 21.281 11.438 4.133 1 97 188 ALA A C 1
ATOM 1398 O O . ALA A 1 188 ? 20.531 12.406 4.125 1 97 188 ALA A O 1
ATOM 1399 N N . LEU A 1 189 ? 21.531 10.68 5.152 1 96.88 189 LEU A N 1
ATOM 1400 C CA . LEU A 1 189 ? 20.891 10.969 6.43 1 96.88 189 LEU A CA 1
ATOM 1401 C C . LEU A 1 189 ? 21.328 12.328 6.961 1 96.88 189 LEU A C 1
ATOM 1403 O O . LEU A 1 189 ? 20.484 13.133 7.387 1 96.88 189 LEU A O 1
ATOM 1407 N N . ILE A 1 190 ? 22.578 12.586 6.949 1 96.94 190 ILE A N 1
ATOM 1408 C CA . ILE A 1 190 ? 23.125 13.852 7.434 1 96.94 190 ILE A CA 1
ATOM 1409 C C . ILE A 1 190 ? 22.656 14.992 6.539 1 96.94 190 ILE A C 1
ATOM 1411 O O . ILE A 1 190 ? 22.234 16.047 7.031 1 96.94 190 ILE A O 1
ATOM 1415 N N . ALA A 1 191 ? 22.703 14.773 5.254 1 97.56 191 ALA A N 1
ATOM 1416 C CA . ALA A 1 191 ? 22.25 15.805 4.316 1 97.56 191 ALA A CA 1
ATOM 1417 C C . ALA A 1 191 ? 20.781 16.141 4.535 1 97.56 191 ALA A C 1
ATOM 1419 O O . ALA A 1 191 ? 20.422 17.328 4.602 1 97.56 191 ALA A O 1
ATOM 1420 N N . MET A 1 192 ? 19.984 15.141 4.648 1 96.88 192 MET A N 1
ATOM 1421 C CA . MET A 1 192 ? 18.547 15.367 4.871 1 96.88 192 MET A CA 1
ATOM 1422 C C . MET A 1 192 ? 18.312 16.016 6.23 1 96.88 192 MET A C 1
ATOM 1424 O O . MET A 1 192 ? 17.422 16.859 6.371 1 96.88 192 MET A O 1
ATOM 1428 N N . GLY A 1 193 ? 19.109 15.562 7.203 1 96.19 193 GLY A N 1
ATOM 1429 C CA . GLY A 1 193 ? 19.016 16.188 8.516 1 96.19 193 GLY A CA 1
ATOM 1430 C C . GLY A 1 193 ? 19.328 17.672 8.5 1 96.19 193 GLY A C 1
ATOM 1431 O O . GLY A 1 193 ? 18.609 18.469 9.086 1 96.19 193 GLY A O 1
ATOM 1432 N N . VA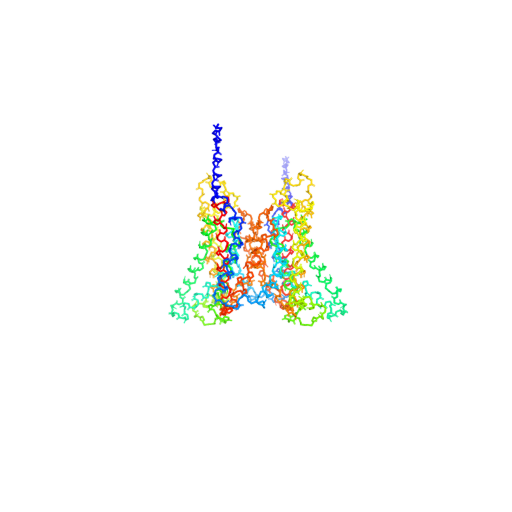L A 1 194 ? 20.344 18.031 7.805 1 96.19 194 VAL A N 1
ATOM 1433 C CA . VAL A 1 194 ? 20.75 19.422 7.695 1 96.19 194 VAL A CA 1
ATOM 1434 C C . VAL A 1 194 ? 19.703 20.203 6.914 1 96.19 194 VAL A C 1
ATOM 1436 O O . VAL A 1 194 ? 19.344 21.312 7.309 1 96.19 194 VAL A O 1
ATOM 1439 N N . VAL A 1 195 ? 19.188 19.625 5.859 1 95.88 195 VAL A N 1
ATOM 1440 C CA . VAL A 1 195 ? 18.188 20.297 5.043 1 95.88 195 VAL A CA 1
ATOM 1441 C C . VAL A 1 195 ? 16.938 20.547 5.871 1 95.88 195 VAL A C 1
ATOM 1443 O O . VAL A 1 195 ? 16.375 21.656 5.855 1 95.88 195 VAL A O 1
ATOM 1446 N N . LEU A 1 196 ? 16.5 19.625 6.637 1 95.31 196 LEU A N 1
ATOM 1447 C CA . LEU A 1 196 ? 15.25 19.703 7.367 1 95.31 196 LEU A CA 1
ATOM 1448 C C . LEU A 1 196 ? 15.383 20.609 8.586 1 95.31 196 LEU A C 1
ATOM 1450 O O . LEU A 1 196 ? 14.414 21.25 9 1 95.31 196 LEU A O 1
ATOM 1454 N N . GLN A 1 197 ? 16.641 20.734 9.141 1 94.31 197 GLN A N 1
ATOM 1455 C CA . GLN A 1 197 ? 16.766 21.453 10.406 1 94.31 197 GLN A CA 1
ATOM 1456 C C . GLN A 1 197 ? 17.391 22.828 10.203 1 94.31 197 GLN A C 1
ATOM 1458 O O . GLN A 1 197 ? 17.172 23.75 11 1 94.31 197 GLN A O 1
ATOM 1463 N N . ARG A 1 198 ? 18.109 22.984 9.086 1 95.56 198 ARG A N 1
ATOM 1464 C CA . ARG A 1 198 ? 18.922 24.203 9.023 1 95.56 198 ARG A CA 1
ATOM 1465 C C . ARG A 1 198 ? 18.594 25.016 7.785 1 95.56 198 ARG A C 1
ATOM 1467 O O . ARG A 1 198 ? 19.234 26.047 7.523 1 95.56 198 ARG A O 1
ATOM 1474 N N . THR A 1 199 ? 17.656 24.641 7.016 1 96.38 199 THR A N 1
ATOM 1475 C CA . THR A 1 199 ? 17.375 25.391 5.805 1 96.38 199 THR A CA 1
ATOM 1476 C C . THR A 1 199 ? 15.93 25.891 5.805 1 96.38 199 THR A C 1
ATOM 1478 O O . THR A 1 199 ? 15.109 25.422 6.594 1 96.38 199 THR A O 1
ATOM 1481 N N . VAL A 1 200 ? 15.68 26.859 4.934 1 96.19 200 VAL A N 1
ATOM 1482 C CA . VAL A 1 200 ? 14.344 27.422 4.75 1 96.19 200 VAL A CA 1
ATOM 1483 C C . VAL A 1 200 ? 13.414 26.359 4.18 1 96.19 200 VAL A C 1
ATOM 1485 O O . VAL A 1 200 ? 12.234 26.312 4.531 1 96.19 200 VAL A O 1
ATOM 1488 N N . LEU A 1 201 ? 13.977 25.5 3.404 1 96.69 201 LEU A N 1
ATOM 1489 C CA . LEU A 1 201 ? 13.172 24.438 2.824 1 96.69 201 LEU A CA 1
ATOM 1490 C C . LEU A 1 201 ? 12.641 23.5 3.908 1 96.69 201 LEU A C 1
ATOM 1492 O O . LEU A 1 201 ? 11.469 23.125 3.879 1 96.69 201 LEU A O 1
ATOM 1496 N N . GLY A 1 202 ? 13.523 23.141 4.773 1 97.06 202 GLY A N 1
ATOM 1497 C CA . GLY A 1 202 ? 13.094 22.297 5.871 1 97.06 202 GLY A CA 1
ATOM 1498 C C . GLY A 1 202 ? 11.969 22.891 6.691 1 97.06 202 GLY A C 1
ATOM 1499 O O . GLY A 1 202 ? 10.969 22.234 6.965 1 97.06 202 GLY A O 1
ATOM 1500 N N . ARG A 1 203 ? 12.094 24.141 6.992 1 96.12 203 ARG A N 1
ATOM 1501 C CA . ARG A 1 203 ? 11.055 24.844 7.754 1 96.12 203 ARG A CA 1
ATOM 1502 C C . ARG A 1 203 ? 9.75 24.906 6.965 1 96.12 203 ARG A C 1
ATOM 1504 O O . ARG A 1 203 ? 8.672 24.766 7.531 1 96.12 203 ARG A O 1
ATOM 1511 N N . SER A 1 204 ? 9.945 25.156 5.742 1 97.69 204 SER A N 1
ATOM 1512 C CA . SER A 1 204 ? 8.766 25.234 4.887 1 97.69 204 SER A CA 1
ATOM 1513 C C . SER A 1 204 ? 8.055 23.891 4.797 1 97.69 204 SER A C 1
ATOM 1515 O O . SER A 1 204 ? 6.824 23.828 4.758 1 97.69 204 SER A O 1
ATOM 1517 N N . ILE A 1 205 ? 8.797 22.797 4.781 1 97.38 205 ILE A N 1
ATOM 1518 C CA . ILE A 1 205 ? 8.234 21.438 4.699 1 97.38 205 ILE A CA 1
ATOM 1519 C C . ILE A 1 205 ? 7.41 21.156 5.953 1 97.38 205 ILE A C 1
ATOM 1521 O O . ILE A 1 205 ? 6.27 20.703 5.855 1 97.38 205 ILE A O 1
ATOM 1525 N N . TYR A 1 206 ? 7.949 21.484 7.102 1 96.75 206 TYR A N 1
ATOM 1526 C CA . TYR A 1 206 ? 7.242 21.234 8.352 1 96.75 206 TYR A CA 1
ATOM 1527 C C . TYR A 1 206 ? 6.008 22.109 8.469 1 96.75 206 TYR A C 1
ATOM 1529 O O . TYR A 1 206 ? 4.957 21.672 8.938 1 96.75 206 TYR A O 1
ATOM 1537 N N . ALA A 1 207 ? 6.09 23.328 8.031 1 96.31 207 ALA A N 1
ATOM 1538 C CA . ALA A 1 207 ? 4.965 24.25 8.086 1 96.31 207 ALA A CA 1
ATOM 1539 C C . ALA A 1 207 ? 3.824 23.781 7.188 1 96.31 207 ALA A C 1
ATOM 1541 O O . ALA A 1 207 ? 2.666 23.766 7.605 1 96.31 207 ALA A O 1
ATOM 1542 N N . VAL A 1 208 ? 4.211 23.391 6 1 96.25 208 VAL A N 1
ATOM 1543 C CA . VAL A 1 208 ? 3.215 22.938 5.039 1 96.25 208 VAL A CA 1
ATOM 1544 C C . VAL A 1 208 ? 2.533 21.672 5.562 1 96.25 208 VAL A C 1
ATOM 1546 O O . VAL A 1 208 ? 1.322 21.5 5.406 1 96.25 208 VAL A O 1
ATOM 1549 N N . GLY A 1 209 ? 3.318 20.797 6.121 1 94.38 209 GLY A N 1
ATOM 1550 C CA . GLY A 1 209 ? 2.766 19.578 6.684 1 94.38 209 GLY A CA 1
ATOM 1551 C C . GLY A 1 209 ? 1.816 19.844 7.84 1 94.38 209 GLY A C 1
ATOM 1552 O O . GLY A 1 209 ? 0.858 19.094 8.039 1 94.38 209 GLY A O 1
ATOM 1553 N N . GLY A 1 210 ? 2.088 20.891 8.617 1 91.25 210 GLY A N 1
ATOM 1554 C CA . GLY A 1 210 ? 1.25 21.219 9.758 1 91.25 210 GLY A CA 1
ATOM 1555 C C . GLY A 1 210 ? -0.072 21.859 9.367 1 91.25 210 GLY A C 1
ATOM 1556 O O . GLY A 1 210 ? -1.126 21.469 9.875 1 91.25 210 GLY A O 1
ATOM 1557 N N . ASN A 1 211 ? 0.073 22.844 8.484 1 93.06 211 ASN A N 1
ATOM 1558 C CA . ASN A 1 211 ? -1.115 23.562 8.039 1 93.06 211 ASN A CA 1
ATOM 1559 C C . ASN A 1 211 ? -0.884 24.25 6.695 1 93.06 211 ASN A C 1
ATOM 1561 O O . ASN A 1 211 ? -0.443 25.406 6.648 1 93.06 211 ASN A O 1
ATOM 1565 N N . PRO A 1 212 ? -1.391 23.562 5.703 1 92.5 212 PRO A N 1
ATOM 1566 C CA . PRO A 1 212 ? -1.139 24.141 4.379 1 92.5 212 PRO A CA 1
ATOM 1567 C C . PRO A 1 212 ? -1.824 25.5 4.184 1 92.5 212 PRO A C 1
ATOM 1569 O O . PRO A 1 212 ? -1.287 26.375 3.5 1 92.5 212 PRO A O 1
ATOM 1572 N N . VAL A 1 213 ? -2.992 25.688 4.73 1 90.94 213 VAL A N 1
ATOM 1573 C CA . VAL A 1 213 ? -3.748 26.922 4.574 1 90.94 213 VAL A CA 1
ATOM 1574 C C . VAL A 1 213 ? -3.018 28.062 5.273 1 90.94 213 VAL A C 1
ATOM 1576 O O . VAL A 1 213 ? -2.822 29.141 4.695 1 90.94 213 VAL A O 1
ATOM 1579 N N . ALA A 1 214 ? -2.65 27.781 6.461 1 93.44 214 ALA A N 1
ATOM 1580 C CA . ALA A 1 214 ? -1.9 28.781 7.219 1 93.44 214 ALA A CA 1
ATOM 1581 C C . ALA A 1 214 ? -0.567 29.094 6.547 1 93.44 214 ALA A C 1
ATOM 1583 O O . ALA A 1 214 ? -0.114 30.234 6.555 1 93.44 214 ALA A O 1
ATOM 1584 N N . SER A 1 215 ? 0.022 28.109 5.965 1 95.19 215 SER A N 1
ATOM 1585 C CA . SER A 1 215 ? 1.304 28.297 5.289 1 95.19 215 SER A CA 1
ATOM 1586 C C . SER A 1 215 ? 1.158 29.188 4.059 1 95.19 215 SER A C 1
ATOM 1588 O O . SER A 1 215 ? 1.992 30.047 3.818 1 95.19 215 SER A O 1
ATOM 1590 N N . ASN A 1 216 ? 0.15 28.953 3.338 1 93.56 216 ASN A N 1
ATOM 1591 C CA . ASN A 1 216 ? -0.108 29.797 2.182 1 93.56 216 ASN A CA 1
ATOM 1592 C C . ASN A 1 216 ? -0.322 31.25 2.592 1 93.56 216 ASN A C 1
ATOM 1594 O O . ASN A 1 216 ? 0.147 32.156 1.914 1 93.56 216 ASN A O 1
ATOM 1598 N N . SER A 1 217 ? -1.006 31.438 3.645 1 94.19 217 SER A N 1
ATOM 1599 C CA . SER A 1 217 ? -1.276 32.781 4.156 1 94.19 217 SER A CA 1
ATOM 1600 C C . SER A 1 217 ? 0.003 33.469 4.629 1 94.19 217 SER A C 1
ATOM 1602 O O . SER A 1 217 ? 0.105 34.688 4.602 1 94.19 217 SER A O 1
ATOM 1604 N N . ALA A 1 218 ? 0.951 32.688 5.043 1 95.38 218 ALA A N 1
ATOM 1605 C CA . ALA A 1 218 ? 2.221 33.219 5.543 1 95.38 218 ALA A CA 1
ATOM 1606 C C . ALA A 1 218 ? 3.207 33.438 4.398 1 95.38 218 ALA A C 1
ATOM 1608 O O . ALA A 1 218 ? 4.359 33.812 4.633 1 95.38 218 ALA A O 1
ATOM 1609 N N . GLY A 1 219 ? 2.777 33.125 3.135 1 94.62 219 GLY A N 1
ATOM 1610 C CA . GLY A 1 219 ? 3.596 33.438 1.973 1 94.62 219 GLY A CA 1
ATOM 1611 C C . GLY A 1 219 ? 4.383 32.25 1.464 1 94.62 219 GLY A C 1
ATOM 1612 O O . GLY A 1 219 ? 5.152 32.375 0.509 1 94.62 219 GLY A O 1
ATOM 1613 N N . ILE A 1 220 ? 4.238 31.188 2.107 1 96.06 220 ILE A N 1
ATOM 1614 C CA . ILE A 1 220 ? 4.922 29.969 1.653 1 96.06 220 ILE A CA 1
ATOM 1615 C C . ILE A 1 220 ? 4.156 29.359 0.486 1 96.06 220 ILE A C 1
ATOM 1617 O O . ILE A 1 220 ? 2.941 29.156 0.568 1 96.06 220 ILE A O 1
ATOM 1621 N N . ARG A 1 221 ? 4.883 29.141 -0.619 1 97.12 221 ARG A N 1
ATOM 1622 C CA . ARG A 1 221 ? 4.25 28.484 -1.761 1 97.12 221 ARG A CA 1
ATOM 1623 C C . ARG A 1 221 ? 4.133 26.984 -1.536 1 97.12 221 ARG A C 1
ATOM 1625 O O . ARG A 1 221 ? 5.027 26.219 -1.907 1 97.12 221 ARG A O 1
ATOM 1632 N N . VAL A 1 222 ? 3.053 26.578 -1.075 1 96.81 222 VAL A N 1
ATOM 1633 C CA . VAL A 1 222 ? 2.801 25.203 -0.639 1 96.81 222 VAL A CA 1
ATOM 1634 C C . VAL A 1 222 ? 3.053 24.234 -1.795 1 96.81 222 VAL A C 1
ATOM 1636 O O . VAL A 1 222 ? 3.721 23.219 -1.624 1 96.81 222 VAL A O 1
ATOM 1639 N N . ASP A 1 223 ? 2.625 24.594 -2.99 1 96.75 223 ASP A N 1
ATOM 1640 C CA . ASP A 1 223 ? 2.758 23.719 -4.148 1 96.75 223 ASP A CA 1
ATOM 1641 C C . ASP A 1 223 ? 4.227 23.469 -4.492 1 96.75 223 ASP A C 1
ATOM 1643 O O . ASP A 1 223 ? 4.621 22.344 -4.809 1 96.75 223 ASP A O 1
ATOM 1647 N N . ARG A 1 224 ? 4.984 24.484 -4.406 1 97.56 224 ARG A N 1
ATOM 1648 C CA . ARG A 1 224 ? 6.402 24.359 -4.719 1 97.56 224 ARG A CA 1
ATOM 1649 C C . ARG A 1 224 ? 7.109 23.469 -3.701 1 97.56 224 ARG A C 1
ATOM 1651 O O . ARG A 1 224 ? 7.973 22.672 -4.066 1 97.56 224 ARG A O 1
ATOM 1658 N N . VAL A 1 225 ? 6.762 23.656 -2.475 1 97.94 225 VAL A N 1
ATOM 1659 C CA . VAL A 1 225 ? 7.375 22.875 -1.405 1 97.94 225 VAL A CA 1
ATOM 1660 C C . VAL A 1 225 ? 7.043 21.391 -1.594 1 97.94 225 VAL A C 1
ATOM 1662 O O . VAL A 1 225 ? 7.918 20.531 -1.445 1 97.94 225 VAL A O 1
ATOM 1665 N N . LYS A 1 226 ? 5.836 21.094 -1.918 1 97.81 226 LYS A N 1
ATOM 1666 C CA . LYS A 1 226 ? 5.426 19.719 -2.15 1 97.81 226 LYS A CA 1
ATOM 1667 C C . LYS A 1 226 ? 6.16 19.109 -3.348 1 97.81 226 LYS A C 1
ATOM 1669 O O . LYS A 1 226 ? 6.629 17.984 -3.291 1 97.81 226 LYS A O 1
ATOM 1674 N N . VAL A 1 227 ? 6.273 19.938 -4.375 1 98.12 227 VAL A N 1
ATOM 1675 C CA . VAL A 1 227 ? 6.945 19.469 -5.578 1 98.12 227 VAL A CA 1
ATOM 1676 C C . VAL A 1 227 ? 8.414 19.172 -5.27 1 98.12 227 VAL A C 1
ATOM 1678 O O . VAL A 1 227 ? 8.953 18.156 -5.707 1 98.12 227 VAL A O 1
ATOM 1681 N N . ILE A 1 228 ? 9.008 20.031 -4.535 1 98.31 228 ILE A N 1
ATOM 1682 C CA . ILE A 1 228 ? 10.406 19.844 -4.18 1 98.31 228 ILE A CA 1
ATOM 1683 C C . ILE A 1 228 ? 10.562 18.594 -3.312 1 98.31 228 ILE A C 1
ATOM 1685 O O . ILE A 1 228 ? 11.484 17.812 -3.51 1 98.31 228 ILE A O 1
ATOM 1689 N N . ALA A 1 229 ? 9.641 18.406 -2.363 1 98 229 ALA A N 1
ATOM 1690 C CA . ALA A 1 229 ? 9.672 17.234 -1.5 1 98 229 ALA A CA 1
ATOM 1691 C C . ALA A 1 229 ? 9.562 15.953 -2.318 1 98 229 ALA A C 1
ATOM 1693 O O . ALA A 1 229 ? 10.336 15.008 -2.109 1 98 229 ALA A O 1
ATOM 1694 N N . TYR A 1 230 ? 8.695 15.945 -3.289 1 98.44 230 TYR A N 1
ATOM 1695 C CA . TYR A 1 230 ? 8.516 14.773 -4.141 1 98.44 230 TYR A CA 1
ATOM 1696 C C . TYR A 1 230 ? 9.719 14.562 -5.047 1 98.44 230 TYR A C 1
ATOM 1698 O O . TYR A 1 230 ? 10.102 13.43 -5.328 1 98.44 230 TYR A O 1
ATOM 1706 N N . THR A 1 231 ? 10.312 15.656 -5.492 1 98.62 231 THR A N 1
ATOM 1707 C CA . THR A 1 231 ? 11.469 15.57 -6.375 1 98.62 231 THR A CA 1
ATOM 1708 C C . THR A 1 231 ? 12.664 14.961 -5.645 1 98.62 231 THR A C 1
ATOM 1710 O O . THR A 1 231 ? 13.32 14.062 -6.16 1 98.62 231 THR A O 1
ATOM 1713 N N . ILE A 1 232 ? 12.906 15.461 -4.461 1 98.44 232 ILE A N 1
ATOM 1714 C CA . ILE A 1 232 ? 14 14.93 -3.652 1 98.44 232 ILE A CA 1
ATOM 1715 C C . ILE A 1 232 ? 13.719 13.469 -3.299 1 98.44 232 ILE A C 1
ATOM 1717 O O . ILE A 1 232 ? 14.625 12.641 -3.303 1 98.44 232 ILE A O 1
ATOM 1721 N N . SER A 1 233 ? 12.453 13.148 -2.984 1 98.38 233 SER A N 1
ATOM 1722 C CA . SER A 1 233 ? 12.047 11.781 -2.701 1 98.38 233 SER A CA 1
ATOM 1723 C C . SER A 1 233 ? 12.359 10.859 -3.877 1 98.38 233 SER A C 1
ATOM 1725 O O . SER A 1 233 ? 12.852 9.742 -3.688 1 98.38 233 SER A O 1
ATOM 1727 N N . GLY A 1 234 ? 12.07 11.375 -5.09 1 98.5 234 GLY A N 1
ATOM 1728 C CA . GLY A 1 234 ? 12.367 10.594 -6.281 1 98.5 234 GLY A CA 1
ATOM 1729 C C . GLY A 1 234 ? 13.852 10.32 -6.457 1 98.5 234 GLY A C 1
ATOM 1730 O O . GLY A 1 234 ? 14.242 9.219 -6.852 1 98.5 234 GLY A O 1
ATOM 1731 N N . PHE A 1 235 ? 14.641 11.297 -6.156 1 98.5 235 PHE A N 1
ATOM 1732 C CA . PHE A 1 235 ? 16.094 11.141 -6.238 1 98.5 235 PHE A CA 1
ATOM 1733 C C . PHE A 1 235 ? 16.578 10.094 -5.25 1 98.5 235 PHE A C 1
ATOM 1735 O O . PHE A 1 235 ? 17.375 9.227 -5.602 1 98.5 235 PHE A O 1
ATOM 1742 N N . LEU A 1 236 ? 16.125 10.172 -4.043 1 98.25 236 LEU A N 1
ATOM 1743 C CA . LEU A 1 236 ? 16.516 9.219 -3.006 1 98.25 236 LEU A CA 1
ATOM 1744 C C . LEU A 1 236 ? 16.062 7.812 -3.365 1 98.25 236 LEU A C 1
ATOM 1746 O O . LEU A 1 236 ? 16.766 6.84 -3.113 1 98.25 236 LEU A O 1
ATOM 1750 N N . ALA A 1 237 ? 14.867 7.688 -3.896 1 98 237 ALA A N 1
ATOM 1751 C CA . ALA A 1 237 ? 14.352 6.391 -4.328 1 98 237 ALA A CA 1
ATOM 1752 C C . ALA A 1 237 ? 15.234 5.781 -5.406 1 98 237 ALA A C 1
ATOM 1754 O O . ALA A 1 237 ? 15.57 4.594 -5.348 1 98 237 ALA A O 1
ATOM 1755 N N . ALA A 1 238 ? 15.594 6.602 -6.359 1 97.94 238 ALA A N 1
ATOM 1756 C CA . ALA A 1 238 ? 16.453 6.137 -7.445 1 97.94 238 ALA A CA 1
ATOM 1757 C C . ALA A 1 238 ? 17.812 5.691 -6.91 1 97.94 238 ALA A C 1
ATOM 1759 O O . ALA A 1 238 ? 18.359 4.68 -7.359 1 97.94 238 ALA A O 1
ATOM 1760 N N . LEU A 1 239 ? 18.328 6.48 -6.023 1 97.12 239 LEU A N 1
ATOM 1761 C CA . LEU A 1 239 ? 19.609 6.133 -5.414 1 97.12 239 LEU A CA 1
ATOM 1762 C C . LEU A 1 239 ? 19.516 4.809 -4.656 1 97.12 239 LEU A C 1
ATOM 1764 O O . LEU A 1 239 ? 20.438 3.994 -4.703 1 97.12 239 LEU A O 1
ATOM 1768 N N . ALA A 1 240 ? 18.438 4.605 -3.939 1 97 240 ALA A N 1
ATOM 1769 C CA . ALA A 1 240 ? 18.203 3.338 -3.256 1 97 240 ALA A CA 1
ATOM 1770 C C . ALA A 1 240 ? 18.188 2.176 -4.246 1 97 240 ALA A C 1
ATOM 1772 O O . ALA A 1 240 ? 18.703 1.098 -3.959 1 97 240 ALA A O 1
ATOM 1773 N N . GLY A 1 241 ? 17.578 2.432 -5.387 1 95.81 241 GLY A N 1
ATOM 1774 C CA . GLY A 1 241 ? 17.516 1.408 -6.418 1 95.81 241 GLY A CA 1
ATOM 1775 C C . GLY A 1 241 ? 18.891 1.019 -6.953 1 95.81 241 GLY A C 1
ATOM 1776 O O . GLY A 1 241 ? 19.156 -0.165 -7.156 1 95.81 241 GLY A O 1
ATOM 1777 N N . VAL A 1 242 ? 19.672 2.016 -7.164 1 93.94 242 VAL A N 1
ATOM 1778 C CA . VAL A 1 242 ? 21.031 1.773 -7.656 1 93.94 242 VAL A CA 1
ATOM 1779 C C . VAL A 1 242 ? 21.812 0.973 -6.621 1 93.94 242 VAL A C 1
ATOM 1781 O O . VAL A 1 242 ? 22.531 0.026 -6.973 1 93.94 242 VAL A O 1
ATOM 1784 N N . LEU A 1 243 ? 21.719 1.352 -5.41 1 94.62 243 LEU A N 1
ATOM 1785 C CA . LEU A 1 243 ? 22.438 0.657 -4.344 1 94.62 243 LEU A CA 1
ATOM 1786 C C . LEU A 1 243 ? 21.969 -0.787 -4.223 1 94.62 243 LEU A C 1
ATOM 1788 O O . LEU A 1 243 ? 22.766 -1.696 -4.023 1 94.62 243 LEU A O 1
ATOM 1792 N N . LEU A 1 244 ? 20.719 -0.975 -4.305 1 93.44 244 LEU A N 1
ATOM 1793 C CA . LEU A 1 244 ? 20.156 -2.32 -4.234 1 93.44 244 LEU A CA 1
ATOM 1794 C C . LEU A 1 244 ? 20.656 -3.178 -5.395 1 93.44 244 LEU A C 1
ATOM 1796 O O . LEU A 1 244 ? 21.047 -4.332 -5.195 1 93.44 244 LEU A O 1
ATOM 1800 N N . ALA A 1 245 ? 20.594 -2.598 -6.539 1 92.38 245 ALA A N 1
ATOM 1801 C CA . ALA A 1 245 ? 21.078 -3.307 -7.723 1 92.38 245 ALA A CA 1
ATOM 1802 C C . ALA A 1 245 ? 22.562 -3.641 -7.594 1 92.38 245 ALA A C 1
ATOM 1804 O O . ALA A 1 245 ? 23 -4.727 -7.988 1 92.38 245 ALA A O 1
ATOM 1805 N N . SER A 1 246 ? 23.266 -2.713 -7.109 1 90.94 246 SER A N 1
ATOM 1806 C CA . SER A 1 246 ? 24.703 -2.9 -6.922 1 90.94 246 SER A CA 1
ATOM 1807 C C . SER A 1 246 ? 24.984 -4.008 -5.914 1 90.94 246 SER A C 1
ATOM 1809 O O . SER A 1 246 ? 25.891 -4.828 -6.117 1 90.94 246 SER A O 1
ATOM 1811 N N . TRP A 1 247 ? 24.266 -4.016 -4.887 1 90 247 TRP A N 1
ATOM 1812 C CA . TRP A 1 247 ? 24.438 -5.004 -3.826 1 90 247 TRP A CA 1
ATOM 1813 C C . TRP A 1 247 ? 24.047 -6.395 -4.309 1 90 247 TRP A C 1
ATOM 1815 O O . TRP A 1 247 ? 24.766 -7.363 -4.098 1 90 247 TRP A O 1
ATOM 1825 N N . GLN A 1 248 ? 22.969 -6.5 -5.008 1 88.88 248 GLN A N 1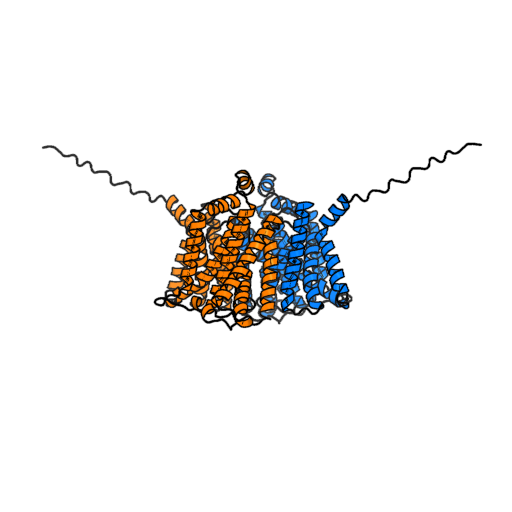
ATOM 1826 C CA . GLN A 1 248 ? 22.453 -7.785 -5.457 1 88.88 248 GLN A CA 1
ATOM 1827 C C . GLN A 1 248 ? 23.094 -8.211 -6.777 1 88.88 248 GLN A C 1
ATOM 1829 O O . GLN A 1 248 ? 22.938 -9.344 -7.219 1 88.88 248 GLN A O 1
ATOM 1834 N N . MET A 1 249 ? 23.719 -7.34 -7.402 1 90.38 249 MET A N 1
ATOM 1835 C CA . MET A 1 249 ? 24.359 -7.562 -8.703 1 90.38 249 MET A CA 1
ATOM 1836 C C . MET A 1 249 ? 23.344 -8.055 -9.727 1 90.38 249 MET A C 1
ATOM 1838 O O . MET A 1 249 ? 23.656 -8.914 -10.555 1 90.38 249 MET A O 1
ATOM 1842 N N . ALA A 1 250 ? 22.125 -7.648 -9.523 1 91.94 250 ALA A N 1
ATOM 1843 C CA . ALA A 1 250 ? 21.016 -8.023 -10.406 1 91.94 250 ALA A CA 1
ATOM 1844 C C . ALA A 1 250 ? 19.812 -7.113 -10.18 1 91.94 250 ALA A C 1
ATOM 1846 O O . ALA A 1 250 ? 19.703 -6.465 -9.141 1 91.94 250 ALA A O 1
ATOM 1847 N N . ILE A 1 251 ? 19.078 -7.039 -11.164 1 91.81 251 ILE A N 1
ATOM 1848 C CA . ILE A 1 251 ? 17.797 -6.355 -11.086 1 91.81 251 ILE A CA 1
ATOM 1849 C C . ILE A 1 251 ? 16.672 -7.305 -11.516 1 91.81 251 ILE A C 1
ATOM 1851 O O . ILE A 1 251 ? 16.594 -7.695 -12.68 1 91.81 251 ILE A O 1
ATOM 1855 N N . THR A 1 252 ? 15.875 -7.652 -10.578 1 89.81 252 THR A N 1
ATOM 1856 C CA . THR A 1 252 ? 14.781 -8.562 -10.867 1 89.81 252 THR A CA 1
ATOM 1857 C C . THR A 1 252 ? 13.602 -7.809 -11.484 1 89.81 252 THR A C 1
ATOM 1859 O O . THR A 1 252 ? 13.531 -6.582 -11.398 1 89.81 252 THR A O 1
ATOM 1862 N N . SER A 1 253 ? 12.703 -8.578 -12.102 1 87.38 253 SER A N 1
ATOM 1863 C CA . SER A 1 253 ? 11.555 -7.977 -12.773 1 87.38 253 SER A CA 1
ATOM 1864 C C . SER A 1 253 ? 10.578 -7.383 -11.773 1 87.38 253 SER A C 1
ATOM 1866 O O . SER A 1 253 ? 9.68 -6.621 -12.141 1 87.38 253 SER A O 1
ATOM 1868 N N . ASN A 1 254 ? 10.734 -7.652 -10.461 1 82.06 254 ASN A N 1
ATOM 1869 C CA . ASN A 1 254 ? 9.891 -7.105 -9.406 1 82.06 254 ASN A CA 1
ATOM 1870 C C . ASN A 1 254 ? 10.719 -6.363 -8.359 1 82.06 254 ASN A C 1
ATOM 1872 O O . ASN A 1 254 ? 10.297 -6.238 -7.203 1 82.06 254 ASN A O 1
ATOM 1876 N N . GLN A 1 255 ? 11.828 -5.926 -8.773 1 86.75 255 GLN A N 1
ATOM 1877 C CA . GLN A 1 255 ? 12.734 -5.277 -7.828 1 86.75 255 GLN A CA 1
ATOM 1878 C C . GLN A 1 255 ? 12.055 -4.09 -7.148 1 86.75 255 GLN A C 1
ATOM 1880 O O . GLN A 1 255 ? 11.438 -3.256 -7.816 1 86.75 255 GLN A O 1
ATOM 1885 N N . GLY A 1 256 ? 12.109 -4.02 -5.816 1 84.62 256 GLY A N 1
ATOM 1886 C CA . GLY A 1 256 ? 11.586 -2.9 -5.051 1 84.62 256 GLY A CA 1
ATOM 1887 C C . GLY A 1 256 ? 10.234 -3.191 -4.418 1 84.62 256 GLY A C 1
ATOM 1888 O O . GLY A 1 256 ? 9.859 -2.562 -3.428 1 84.62 256 GLY A O 1
ATOM 1889 N N . SER A 1 257 ? 9.461 -4.148 -5.016 1 78.19 257 SER A N 1
ATOM 1890 C CA . SER A 1 257 ? 8.094 -4.395 -4.57 1 78.19 2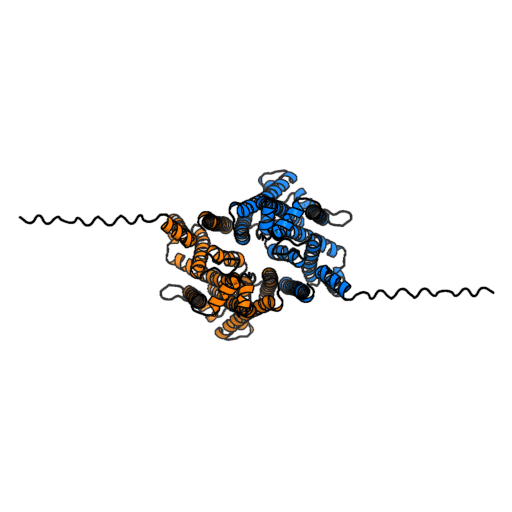57 SER A CA 1
ATOM 1891 C C . SER A 1 257 ? 8.062 -4.895 -3.131 1 78.19 257 SER A C 1
ATOM 1893 O O . SER A 1 257 ? 7.164 -4.543 -2.363 1 78.19 257 SER A O 1
ATOM 1895 N N . SER A 1 258 ? 9.031 -5.602 -2.768 1 76.19 258 SER A N 1
ATOM 1896 C CA . SER A 1 258 ? 9.062 -6.195 -1.434 1 76.19 258 SER A CA 1
ATOM 1897 C C . SER A 1 258 ? 9.336 -5.141 -0.367 1 76.19 258 SER A C 1
ATOM 1899 O O . SER A 1 258 ? 9.141 -5.391 0.825 1 76.19 258 SER A O 1
ATOM 1901 N N . TYR A 1 259 ? 9.719 -3.936 -0.805 1 86.44 259 TYR A N 1
ATOM 1902 C CA . TYR A 1 259 ? 10.133 -2.92 0.157 1 86.44 259 TYR A CA 1
ATOM 1903 C C . TYR A 1 259 ? 8.977 -1.975 0.481 1 86.44 259 TYR A C 1
ATOM 1905 O O . TYR A 1 259 ? 9.07 -1.176 1.416 1 86.44 259 TYR A O 1
ATOM 1913 N N . LEU A 1 260 ? 7.961 -2.072 -0.218 1 82.62 260 LEU A N 1
ATOM 1914 C CA . LEU A 1 260 ? 6.898 -1.079 -0.119 1 82.62 260 LEU A CA 1
ATOM 1915 C C . LEU A 1 260 ? 6.434 -0.921 1.324 1 82.62 260 LEU A C 1
ATOM 1917 O O . LEU A 1 260 ? 6.504 0.174 1.888 1 82.62 260 LEU A O 1
ATOM 1921 N N . LEU A 1 261 ? 6.094 -2.029 1.943 1 74.38 261 LEU A N 1
ATOM 1922 C CA . LEU A 1 261 ? 5.477 -1.973 3.264 1 74.38 261 LEU A CA 1
ATOM 1923 C C . LEU A 1 261 ? 6.5 -1.58 4.324 1 74.38 261 LEU A C 1
ATOM 1925 O O . LEU A 1 261 ? 6.191 -0.806 5.234 1 74.38 261 LEU A O 1
ATOM 1929 N N . TYR A 1 262 ? 7.66 -2.01 4.141 1 84.38 262 TYR A N 1
ATOM 1930 C CA . TYR A 1 262 ? 8.703 -1.705 5.109 1 84.38 262 TYR A CA 1
ATOM 1931 C C . TYR A 1 262 ? 9.164 -0.257 4.984 1 84.38 262 TYR A C 1
ATOM 1933 O O . TYR A 1 262 ? 9.461 0.397 5.984 1 84.38 262 TYR A O 1
ATOM 1941 N N . ALA A 1 263 ? 9.18 0.171 3.75 1 90.94 263 ALA A N 1
ATOM 1942 C CA . ALA A 1 263 ? 9.633 1.541 3.51 1 90.94 263 ALA A CA 1
ATOM 1943 C C . ALA A 1 263 ? 8.656 2.549 4.105 1 90.94 263 ALA A C 1
ATOM 1945 O O . ALA A 1 263 ? 9.055 3.625 4.555 1 90.94 263 ALA A O 1
ATOM 1946 N N . ILE A 1 264 ? 7.434 2.189 4.094 1 86 264 ILE A N 1
ATOM 1947 C CA . ILE A 1 264 ? 6.418 3.07 4.66 1 86 264 ILE A CA 1
ATOM 1948 C C . ILE A 1 264 ? 6.414 2.947 6.18 1 86 264 ILE A C 1
ATOM 1950 O O . ILE A 1 264 ? 6.312 3.949 6.891 1 86 264 ILE A O 1
ATOM 1954 N N . ALA A 1 265 ? 6.613 1.776 6.68 1 82.12 265 ALA A N 1
ATOM 1955 C CA . ALA A 1 265 ? 6.52 1.499 8.109 1 82.12 265 ALA A CA 1
ATOM 1956 C C . ALA A 1 265 ? 7.688 2.123 8.867 1 82.12 265 ALA A C 1
ATOM 1958 O O . ALA A 1 265 ? 7.52 2.625 9.984 1 82.12 265 ALA A O 1
ATOM 1959 N N . ALA A 1 266 ? 8.82 2.121 8.289 1 89.44 266 ALA A N 1
ATOM 1960 C CA . ALA A 1 266 ? 10.039 2.508 8.992 1 89.44 266 ALA A CA 1
ATOM 1961 C C . ALA A 1 266 ? 9.953 3.953 9.477 1 89.44 266 ALA A C 1
ATOM 1963 O O . ALA A 1 266 ? 10.125 4.227 10.664 1 89.44 266 ALA A O 1
ATOM 1964 N N . PRO A 1 267 ? 9.688 4.891 8.555 1 91.12 267 PRO A N 1
ATOM 1965 C CA . PRO A 1 267 ? 9.625 6.27 9.039 1 91.12 267 PRO A CA 1
ATOM 1966 C C . PRO A 1 267 ? 8.484 6.496 10.031 1 91.12 267 PRO A C 1
ATOM 1968 O O . PRO A 1 267 ? 8.617 7.289 10.961 1 91.12 267 PRO A O 1
ATOM 1971 N N . ILE A 1 268 ? 7.418 5.848 9.859 1 82.81 268 ILE A N 1
ATOM 1972 C CA . ILE A 1 268 ? 6.266 6.039 10.734 1 82.81 268 ILE A CA 1
ATOM 1973 C C . ILE A 1 268 ? 6.582 5.512 12.125 1 82.81 268 ILE A C 1
ATOM 1975 O O . ILE A 1 268 ? 6.301 6.176 13.133 1 82.81 268 ILE A O 1
ATOM 1979 N N . ILE A 1 269 ? 7.184 4.332 12.164 1 81.44 269 ILE A N 1
ATOM 1980 C CA . ILE A 1 269 ? 7.617 3.768 13.438 1 81.44 269 ILE A CA 1
ATOM 1981 C C . ILE A 1 269 ? 8.648 4.688 14.086 1 81.44 269 ILE A C 1
ATOM 1983 O O . ILE A 1 269 ? 8.672 4.824 15.312 1 81.44 269 ILE A O 1
ATOM 1987 N N . GLY A 1 270 ? 9.398 5.309 13.266 1 86.12 270 GLY A N 1
ATOM 1988 C CA . GLY A 1 270 ? 10.43 6.223 13.734 1 86.12 270 GLY A CA 1
ATOM 1989 C C . GLY A 1 270 ? 9.867 7.555 14.211 1 86.12 270 GLY A C 1
ATOM 1990 O O . GLY A 1 270 ? 10.609 8.406 14.703 1 86.12 270 GLY A O 1
ATOM 1991 N N . GLY A 1 271 ? 8.586 7.805 14.031 1 83.06 271 GLY A N 1
ATOM 1992 C CA . GLY A 1 271 ? 7.98 8.992 14.609 1 83.06 271 GLY A CA 1
ATOM 1993 C C . GLY A 1 271 ? 7.543 10.008 13.562 1 83.06 271 GLY A C 1
ATOM 1994 O O . GLY A 1 271 ? 7.09 11.102 13.906 1 83.06 271 GLY A O 1
ATOM 1995 N N . VAL A 1 272 ? 7.699 9.695 12.297 1 87.62 272 VAL A N 1
ATOM 1996 C CA . VAL A 1 272 ? 7.223 10.602 11.258 1 87.62 272 VAL A CA 1
ATOM 1997 C C . VAL A 1 272 ? 5.699 10.516 11.156 1 87.62 272 VAL A C 1
ATOM 1999 O O . VAL A 1 272 ? 5.141 9.43 11.023 1 87.62 272 VAL A O 1
ATOM 2002 N N . SER A 1 273 ? 5.07 11.648 11.234 1 83.25 273 SER A N 1
ATOM 2003 C CA . SER A 1 273 ? 3.611 11.68 11.234 1 83.25 273 SER A CA 1
ATOM 2004 C C . SER A 1 273 ? 3.059 11.5 9.82 1 83.25 273 SER A C 1
ATOM 2006 O O . SER A 1 273 ? 3.551 12.117 8.875 1 83.25 273 SER A O 1
ATOM 2008 N N . VAL A 1 274 ? 2.01 10.734 9.711 1 77.25 274 VAL A N 1
ATOM 2009 C CA . VAL A 1 274 ? 1.338 10.531 8.43 1 77.25 274 VAL A CA 1
ATOM 2010 C C . VAL A 1 274 ? 0.508 11.773 8.086 1 77.25 274 VAL A C 1
ATOM 2012 O O . VAL A 1 274 ? 0.121 11.961 6.934 1 77.25 274 VAL A O 1
ATOM 2015 N N . PHE A 1 275 ? 0.252 12.578 9.055 1 78.19 275 PHE A N 1
ATOM 2016 C CA . PHE A 1 275 ? -0.581 13.758 8.859 1 78.19 275 PHE A CA 1
ATOM 2017 C C . PHE A 1 275 ? 0.28 14.992 8.609 1 78.19 275 PHE A C 1
ATOM 2019 O O . PHE A 1 275 ? -0.243 16.094 8.438 1 78.19 275 PHE A O 1
ATOM 2026 N N . GLY A 1 276 ? 1.564 14.781 8.562 1 87.62 276 GLY A N 1
ATOM 2027 C CA . GLY A 1 276 ? 2.473 15.852 8.188 1 87.62 276 GLY A CA 1
ATOM 2028 C C . GLY A 1 276 ? 2.945 16.688 9.367 1 87.62 276 GLY A C 1
ATOM 2029 O O . GLY A 1 276 ? 2.395 16.578 10.461 1 87.62 276 GLY A O 1
ATOM 2030 N N . GLY A 1 277 ? 4.043 17.391 9.203 1 91 277 GLY A N 1
ATOM 2031 C CA . GLY A 1 277 ? 4.488 18.453 10.086 1 91 277 GLY A CA 1
ATOM 2032 C C . GLY A 1 277 ? 5.355 17.969 11.227 1 91 277 GLY A C 1
ATOM 2033 O O . GLY A 1 277 ? 5.887 18.766 12 1 91 277 GLY A O 1
ATOM 2034 N N . ARG A 1 278 ? 5.461 16.719 11.352 1 89.88 278 ARG A N 1
ATOM 2035 C CA . ARG A 1 278 ? 6.262 16.203 12.453 1 89.88 278 ARG A CA 1
ATOM 2036 C C . ARG A 1 278 ? 7.117 15.023 11.992 1 89.88 278 ARG A C 1
ATOM 2038 O O . ARG A 1 278 ? 6.641 14.148 11.273 1 89.88 278 ARG A O 1
ATOM 2045 N N . GLY A 1 279 ? 8.375 14.961 12.461 1 90.62 279 GLY A N 1
ATOM 2046 C CA . GLY A 1 279 ? 9.297 13.883 12.156 1 90.62 279 GLY A CA 1
ATOM 2047 C C . GLY A 1 279 ? 10.742 14.336 12.094 1 90.62 279 GLY A C 1
ATOM 2048 O O . GLY A 1 279 ? 11.023 15.523 11.922 1 90.62 279 GLY A O 1
ATOM 2049 N N . ASN A 1 280 ? 11.641 13.398 12.359 1 91.56 280 ASN A N 1
ATOM 2050 C CA . ASN A 1 280 ? 13.062 13.695 12.266 1 91.56 280 ASN A CA 1
ATOM 2051 C C . ASN A 1 280 ? 13.844 12.531 11.664 1 91.56 280 ASN A C 1
ATOM 2053 O O . ASN A 1 280 ? 13.352 11.398 11.633 1 91.56 280 ASN A O 1
ATOM 2057 N N . VAL A 1 281 ? 15.008 12.891 11.219 1 94.12 281 VAL A N 1
ATOM 2058 C CA . VAL A 1 281 ? 15.82 11.914 10.508 1 94.12 281 VAL A CA 1
ATOM 2059 C C . VAL A 1 281 ? 16.312 10.844 11.477 1 94.12 281 VAL A C 1
ATOM 2061 O O . VAL A 1 281 ? 16.484 9.68 11.102 1 94.12 281 VAL A O 1
ATOM 2064 N N . LEU A 1 282 ? 16.562 11.164 12.672 1 92.5 282 LEU A N 1
ATOM 2065 C CA . LEU A 1 282 ? 17.031 10.203 13.664 1 92.5 282 LEU A CA 1
ATOM 2066 C C . LEU A 1 282 ? 15.953 9.164 13.961 1 92.5 282 LEU A C 1
ATOM 2068 O O . LEU A 1 282 ? 16.266 8 14.219 1 92.5 282 LEU A O 1
ATOM 2072 N N . GLY A 1 283 ? 14.719 9.617 14 1 90.38 283 GLY A N 1
ATOM 2073 C CA . GLY A 1 283 ? 13.625 8.672 14.117 1 90.38 283 GLY A CA 1
ATOM 2074 C C . GLY A 1 283 ? 13.555 7.691 12.969 1 90.38 283 GLY A C 1
ATOM 2075 O O . GLY A 1 283 ? 13.344 6.492 13.172 1 90.38 283 GLY A O 1
ATOM 2076 N N . VAL A 1 284 ? 13.781 8.203 11.773 1 93.19 284 VAL A N 1
ATOM 2077 C CA . VAL A 1 284 ? 13.773 7.359 10.586 1 93.19 284 VAL A CA 1
ATOM 2078 C C . VAL A 1 284 ? 14.875 6.305 10.695 1 93.19 284 VAL A C 1
ATOM 2080 O O . VAL A 1 284 ? 14.648 5.133 10.391 1 93.19 284 VAL A O 1
ATOM 2083 N N . LEU A 1 285 ? 16.047 6.793 11.133 1 95 285 LEU A N 1
ATOM 2084 C CA . LEU A 1 285 ? 17.141 5.859 11.336 1 95 285 LEU A CA 1
ATOM 2085 C C . LEU A 1 285 ? 16.75 4.758 12.312 1 95 285 LEU A C 1
ATOM 2087 O O . LEU A 1 285 ? 17.031 3.58 12.078 1 95 285 LEU A O 1
ATOM 2091 N N . GLY A 1 286 ? 16.141 5.09 13.398 1 92.62 286 GLY A N 1
ATOM 2092 C CA . GLY A 1 286 ? 15.688 4.113 14.375 1 92.62 286 GLY A CA 1
ATOM 2093 C C . GLY A 1 286 ? 14.711 3.1 13.812 1 92.62 286 GLY A C 1
ATOM 2094 O O . GLY A 1 286 ? 14.859 1.897 14.039 1 92.62 286 GLY A O 1
ATOM 2095 N N . GLY A 1 287 ? 13.719 3.604 13.102 1 90.5 287 GLY A N 1
ATOM 2096 C CA . GLY A 1 287 ? 12.742 2.715 12.484 1 90.5 287 GLY A CA 1
ATOM 2097 C C . GLY A 1 287 ? 13.367 1.765 11.477 1 90.5 287 GLY A C 1
ATOM 2098 O O . GLY A 1 287 ? 13.016 0.584 11.438 1 90.5 287 GLY A O 1
ATOM 2099 N N . VAL A 1 288 ? 14.258 2.27 10.703 1 94.38 288 VAL A N 1
ATOM 2100 C CA . VAL A 1 288 ? 14.93 1.482 9.672 1 94.38 288 VAL A CA 1
ATOM 2101 C C . VAL A 1 288 ? 15.766 0.385 10.336 1 94.38 288 VAL A C 1
ATOM 2103 O O . VAL A 1 288 ? 15.727 -0.772 9.906 1 94.38 288 VAL A O 1
ATOM 2106 N N . LEU A 1 289 ? 16.516 0.767 11.328 1 93.62 289 LEU A N 1
ATOM 2107 C CA . LEU A 1 289 ? 17.359 -0.207 12.016 1 93.62 289 LEU A CA 1
ATOM 2108 C C . LEU A 1 289 ? 16.516 -1.265 12.711 1 93.62 289 LEU A C 1
ATOM 2110 O O . LEU A 1 289 ? 16.859 -2.449 12.703 1 93.62 289 LEU A O 1
ATOM 2114 N N . LEU A 1 290 ? 15.453 -0.831 13.25 1 89.44 290 LEU A N 1
ATOM 2115 C CA . LEU A 1 290 ? 14.57 -1.762 13.938 1 89.44 290 LEU A CA 1
ATOM 2116 C C . LEU A 1 290 ? 14.031 -2.812 12.969 1 89.44 290 LEU A C 1
ATOM 2118 O O . LEU A 1 290 ? 14.109 -4.012 13.242 1 89.44 290 LEU A O 1
ATOM 2122 N N . LEU A 1 291 ? 13.547 -2.348 11.906 1 88.25 291 LEU A N 1
ATOM 2123 C CA . LEU A 1 291 ? 12.945 -3.264 10.945 1 88.25 291 LEU A CA 1
ATOM 2124 C C . LEU A 1 291 ? 14 -4.156 10.305 1 88.25 291 LEU A C 1
ATOM 2126 O O . LEU A 1 291 ? 13.758 -5.34 10.055 1 88.25 291 LEU A O 1
ATOM 2130 N N . THR A 1 292 ? 15.133 -3.596 10.07 1 91.31 292 THR A N 1
ATOM 2131 C CA . THR A 1 292 ? 16.219 -4.379 9.484 1 91.31 292 THR A CA 1
ATOM 2132 C C . THR A 1 292 ? 16.688 -5.465 10.445 1 91.31 292 THR A C 1
ATOM 2134 O O . THR A 1 292 ? 16.922 -6.602 10.039 1 91.31 292 THR A O 1
ATOM 2137 N N . VAL A 1 293 ? 16.812 -5.113 11.656 1 89.56 293 VAL A N 1
ATOM 2138 C CA . VAL A 1 293 ? 17.25 -6.07 12.664 1 89.56 293 VAL A CA 1
ATOM 2139 C C . VAL A 1 293 ? 16.234 -7.195 12.805 1 89.56 293 VAL A C 1
ATOM 2141 O O . VAL A 1 293 ? 16.594 -8.359 12.984 1 89.56 293 VAL A O 1
ATOM 2144 N N . ILE A 1 294 ? 15 -6.848 12.727 1 85.31 294 ILE A N 1
ATOM 2145 C CA . ILE A 1 294 ? 13.961 -7.867 12.797 1 85.31 294 ILE A CA 1
ATOM 2146 C C . ILE A 1 294 ? 14.109 -8.836 11.625 1 85.31 294 ILE A C 1
ATOM 2148 O O . ILE A 1 294 ? 14.117 -10.055 11.812 1 85.31 294 ILE A O 1
ATOM 2152 N N . GLN A 1 295 ? 14.32 -8.297 10.469 1 83.62 295 GLN A N 1
ATOM 2153 C CA . GLN A 1 295 ? 14.391 -9.125 9.266 1 83.62 295 GLN A CA 1
ATOM 2154 C C . GLN A 1 295 ? 15.664 -9.969 9.25 1 83.62 295 GLN A C 1
ATOM 2156 O O . GLN A 1 295 ? 15.609 -11.18 9.023 1 83.62 295 GLN A O 1
ATOM 2161 N N . VAL A 1 296 ? 16.781 -9.391 9.523 1 83.38 296 VAL A N 1
ATOM 2162 C CA . VAL A 1 296 ? 18.078 -10.078 9.461 1 83.38 296 VAL A CA 1
ATOM 2163 C C . VAL A 1 296 ? 18.219 -11.023 10.656 1 83.38 296 VAL A C 1
ATOM 2165 O O . VAL A 1 296 ? 18.734 -12.125 10.523 1 83.38 296 VAL A O 1
ATOM 2168 N N . GLY A 1 297 ? 17.719 -10.578 11.766 1 84.56 297 GLY A N 1
ATOM 2169 C CA . GLY A 1 297 ? 17.812 -11.406 12.961 1 84.56 297 GLY A CA 1
ATOM 2170 C C . GLY A 1 297 ? 17.031 -12.711 12.836 1 84.56 297 GLY A C 1
ATOM 2171 O O . GLY A 1 297 ? 17.531 -13.766 13.242 1 84.56 297 GLY A O 1
ATOM 2172 N N . LEU A 1 298 ? 15.898 -12.656 12.281 1 83 298 LEU A N 1
ATOM 2173 C CA . LEU A 1 298 ? 15.086 -13.852 12.109 1 83 298 LEU A CA 1
ATOM 2174 C C . LEU A 1 298 ? 15.727 -14.797 11.094 1 83 298 LEU A C 1
ATOM 2176 O O . LEU A 1 298 ? 15.633 -16.016 11.234 1 83 298 LEU A O 1
ATOM 2180 N N . ALA A 1 299 ? 16.359 -14.219 10.102 1 78.44 299 ALA A N 1
ATOM 2181 C CA . ALA A 1 299 ? 17.047 -15.031 9.102 1 78.44 299 ALA A CA 1
ATOM 2182 C C . ALA A 1 299 ? 18.25 -15.742 9.695 1 78.44 299 ALA A C 1
ATOM 2184 O O . ALA A 1 299 ? 18.547 -16.891 9.352 1 78.44 299 ALA A O 1
ATOM 2185 N N . ILE A 1 300 ? 18.859 -15.203 10.641 1 80.5 300 ILE A N 1
ATOM 2186 C CA . ILE A 1 300 ? 20.109 -15.719 11.211 1 80.5 300 ILE A CA 1
ATOM 2187 C C . ILE A 1 300 ? 19.781 -16.828 12.211 1 80.5 300 ILE A C 1
ATOM 2189 O O . ILE A 1 300 ? 20.5 -17.828 12.289 1 80.5 300 ILE A O 1
ATOM 2193 N N . ILE A 1 301 ? 18.656 -16.719 12.961 1 77.94 301 ILE A N 1
ATOM 2194 C CA . ILE A 1 301 ? 18.359 -17.719 13.977 1 77.94 301 ILE A CA 1
ATOM 2195 C C . ILE A 1 301 ? 17.688 -18.922 13.328 1 77.94 301 ILE A C 1
ATOM 2197 O O . ILE A 1 301 ? 16.984 -19.688 14 1 77.94 301 ILE A O 1
ATOM 2201 N N . ASN A 1 302 ? 17.859 -19.047 11.984 1 75.25 302 ASN A N 1
ATOM 2202 C CA . ASN A 1 302 ? 17.469 -20.203 11.18 1 75.25 302 ASN A CA 1
ATOM 2203 C C . ASN A 1 302 ? 15.953 -20.406 11.195 1 75.25 302 ASN A C 1
ATOM 2205 O O . ASN A 1 302 ? 15.469 -21.531 11.297 1 75.25 302 ASN A O 1
ATOM 2209 N N . VAL A 1 303 ? 15.305 -19.406 11.422 1 76.69 303 VAL A N 1
ATOM 2210 C CA . VAL A 1 303 ? 13.875 -19.516 11.172 1 76.69 303 VAL A CA 1
ATOM 2211 C C . VAL A 1 303 ? 13.625 -19.719 9.68 1 76.69 303 VAL A C 1
ATOM 2213 O O . VAL A 1 303 ? 14.172 -19 8.844 1 76.69 303 VAL A O 1
ATOM 2216 N N . PRO A 1 304 ? 12.93 -20.859 9.445 1 76.56 304 PRO A N 1
ATOM 2217 C CA . PRO A 1 304 ? 12.609 -21.047 8.031 1 76.56 304 PRO A CA 1
ATOM 2218 C C . PRO A 1 304 ? 12 -19.797 7.387 1 76.56 304 PRO A C 1
ATOM 2220 O O . PRO A 1 304 ? 11.242 -19.078 8.039 1 76.56 304 PRO A O 1
ATOM 2223 N N . SER A 1 305 ? 12.383 -19.531 6.16 1 73.12 305 SER A N 1
ATOM 2224 C CA . SER A 1 305 ? 12.047 -18.312 5.426 1 73.12 305 SER A CA 1
ATOM 2225 C C . SER A 1 305 ? 10.531 -18.094 5.391 1 73.12 305 SER A C 1
ATOM 2227 O O . SER A 1 305 ? 10.07 -16.953 5.379 1 73.12 305 SER A O 1
ATOM 2229 N N . PHE A 1 306 ? 9.852 -19.234 5.59 1 76 306 PHE A N 1
ATOM 2230 C CA . PHE A 1 306 ? 8.406 -19.141 5.449 1 76 306 PHE A CA 1
ATOM 2231 C C . PHE A 1 306 ? 7.789 -18.484 6.676 1 76 306 PHE A C 1
ATOM 2233 O O . PHE A 1 306 ? 6.68 -17.953 6.605 1 76 306 PHE A O 1
ATOM 2240 N N . TYR A 1 307 ? 8.617 -18.375 7.762 1 78.75 307 TYR A N 1
ATOM 2241 C CA . TYR A 1 307 ? 8.047 -17.844 8.992 1 78.75 307 TYR A CA 1
ATOM 2242 C C . TYR A 1 307 ? 8.531 -16.422 9.25 1 78.75 307 TYR A C 1
ATOM 2244 O O . TYR A 1 307 ? 8.016 -15.734 10.133 1 78.75 307 TYR A O 1
ATOM 2252 N N . VAL A 1 308 ? 9.484 -16 8.477 1 76.19 308 VAL A N 1
ATOM 2253 C CA . VAL A 1 308 ? 10.125 -14.711 8.734 1 76.19 308 VAL A CA 1
ATOM 2254 C C . VAL A 1 308 ? 9.102 -13.594 8.547 1 76.19 308 VAL A C 1
ATOM 2256 O O . VAL A 1 308 ? 9.039 -12.664 9.359 1 76.19 308 VAL A O 1
ATOM 2259 N N . GLY A 1 309 ? 8.312 -13.766 7.508 1 75.88 309 GLY A N 1
ATOM 2260 C CA . GLY A 1 309 ? 7.309 -12.742 7.27 1 75.88 309 GLY A CA 1
ATOM 2261 C C . GLY A 1 309 ? 6.273 -12.656 8.375 1 75.88 309 GLY A C 1
ATOM 2262 O O . GLY A 1 309 ? 5.957 -11.562 8.852 1 75.88 309 GLY A O 1
ATOM 2263 N N . MET A 1 310 ? 5.832 -13.734 8.805 1 83.94 310 MET A N 1
ATOM 2264 C CA . MET A 1 310 ? 4.805 -13.781 9.844 1 83.94 310 MET A CA 1
ATOM 2265 C C . MET A 1 310 ? 5.344 -13.25 11.164 1 83.94 310 MET A C 1
ATOM 2267 O O . MET A 1 310 ? 4.75 -12.352 11.766 1 83.94 310 MET A O 1
ATOM 2271 N N . ILE A 1 311 ? 6.473 -13.75 11.555 1 82.88 311 ILE A N 1
ATOM 2272 C CA . ILE A 1 311 ? 7.066 -13.344 12.82 1 82.88 311 ILE A CA 1
ATOM 2273 C C . ILE A 1 311 ? 7.492 -11.883 12.758 1 82.88 311 ILE A C 1
ATOM 2275 O O . ILE A 1 311 ? 7.266 -11.117 13.695 1 82.88 311 ILE A O 1
ATOM 2279 N N . GLY A 1 312 ? 8.086 -11.562 11.625 1 78.94 312 GLY A N 1
ATOM 2280 C CA . GLY A 1 312 ? 8.453 -10.172 11.43 1 78.94 312 GLY A CA 1
ATOM 2281 C C . GLY A 1 312 ? 7.273 -9.219 11.508 1 78.94 312 GLY A C 1
ATOM 2282 O O . GLY A 1 312 ? 7.359 -8.172 12.141 1 78.94 312 GLY A O 1
ATOM 2283 N N . GLY A 1 313 ? 6.188 -9.648 10.859 1 80.81 313 GLY A N 1
ATOM 2284 C CA . GLY A 1 313 ? 4.973 -8.859 10.938 1 80.81 313 GLY A CA 1
ATOM 2285 C C . GLY A 1 313 ? 4.457 -8.688 12.352 1 80.81 313 GLY A C 1
ATOM 2286 O O . GLY A 1 313 ? 4.047 -7.59 12.742 1 80.81 313 GLY A O 1
ATOM 2287 N N . VAL A 1 314 ? 4.496 -9.68 13.109 1 86.44 314 VAL A N 1
ATOM 2288 C CA . VAL A 1 314 ? 4.047 -9.641 14.5 1 86.44 314 VAL A CA 1
ATOM 2289 C C . VAL A 1 314 ? 4.934 -8.688 15.297 1 86.44 314 VAL A C 1
ATOM 2291 O O . VAL A 1 314 ? 4.434 -7.91 16.109 1 86.44 314 VAL A O 1
ATOM 2294 N N . MET A 1 315 ? 6.176 -8.797 15.055 1 81.25 315 MET A N 1
ATOM 2295 C CA . MET A 1 315 ? 7.105 -7.926 15.766 1 81.25 315 MET A CA 1
ATOM 2296 C C . MET A 1 315 ? 6.871 -6.465 15.406 1 81.25 315 MET A C 1
ATOM 2298 O O . MET A 1 315 ? 6.926 -5.586 16.266 1 81.25 315 MET A O 1
ATOM 2302 N N . ILE A 1 316 ? 6.605 -6.262 14.133 1 78.25 316 ILE A N 1
ATOM 2303 C CA . ILE A 1 316 ? 6.297 -4.906 13.695 1 78.25 316 ILE A CA 1
ATOM 2304 C C . ILE A 1 316 ? 5.004 -4.434 14.352 1 78.25 316 ILE A C 1
ATOM 2306 O O . ILE A 1 316 ? 4.922 -3.299 14.828 1 78.25 316 ILE A O 1
ATOM 2310 N N . PHE A 1 317 ? 4.031 -5.32 14.383 1 85.25 317 PHE A N 1
ATOM 2311 C CA . PHE A 1 317 ? 2.752 -5.004 15.008 1 85.25 317 PHE A CA 1
ATOM 2312 C C . PHE A 1 317 ? 2.943 -4.629 16.469 1 85.25 317 PHE A C 1
ATOM 2314 O O . PHE A 1 317 ? 2.369 -3.648 16.953 1 85.25 317 PHE A O 1
ATOM 2321 N N . ILE A 1 318 ? 3.721 -5.344 17.141 1 84.19 318 ILE A N 1
ATOM 2322 C CA . ILE A 1 318 ? 3.975 -5.09 18.562 1 84.19 318 ILE A CA 1
ATOM 2323 C C . ILE A 1 318 ? 4.676 -3.742 18.719 1 84.19 318 ILE A C 1
ATOM 2325 O O . ILE A 1 318 ? 4.34 -2.963 19.609 1 84.19 318 ILE A O 1
ATOM 2329 N N . ALA A 1 319 ? 5.625 -3.518 17.875 1 76 319 ALA A N 1
ATOM 2330 C CA . ALA A 1 319 ? 6.348 -2.25 17.938 1 76 319 ALA A CA 1
ATOM 2331 C C . ALA A 1 319 ? 5.398 -1.069 17.75 1 76 319 ALA A C 1
ATOM 2333 O O . ALA A 1 319 ? 5.477 -0.079 18.484 1 76 319 ALA A O 1
ATOM 2334 N N . VAL A 1 320 ? 4.516 -1.197 16.828 1 76.5 320 VAL A N 1
ATOM 2335 C CA . VAL A 1 320 ? 3.572 -0.122 16.547 1 76.5 320 VAL A CA 1
ATOM 2336 C C . VAL A 1 320 ? 2.561 -0.003 17.688 1 76.5 320 VAL A C 1
ATOM 2338 O O . VAL A 1 320 ? 2.146 1.102 18.047 1 76.5 320 VAL A O 1
ATOM 2341 N N . ALA A 1 321 ? 2.139 -1.099 18.203 1 81.75 321 ALA A N 1
ATOM 2342 C CA . ALA A 1 321 ? 1.187 -1.112 19.312 1 81.75 321 ALA A CA 1
ATOM 2343 C C . ALA A 1 321 ? 1.767 -0.422 20.547 1 81.75 321 ALA A C 1
ATOM 2345 O O . ALA A 1 321 ? 1.069 0.333 21.219 1 81.75 321 ALA A O 1
ATOM 2346 N N . ILE A 1 322 ? 2.957 -0.694 20.812 1 76.12 322 ILE A N 1
ATOM 2347 C CA . ILE A 1 322 ? 3.629 -0.096 21.953 1 76.12 322 ILE A CA 1
ATOM 2348 C C . ILE A 1 322 ? 3.752 1.412 21.75 1 76.12 322 ILE A C 1
ATOM 2350 O O . ILE A 1 322 ? 3.557 2.188 22.688 1 76.12 322 ILE A O 1
ATOM 2354 N N . ASP A 1 323 ? 4.062 1.784 20.578 1 71.44 323 ASP A N 1
ATOM 2355 C CA . ASP A 1 323 ? 4.164 3.211 20.281 1 71.44 323 ASP A CA 1
ATOM 2356 C C . ASP A 1 323 ? 2.816 3.906 20.438 1 71.44 323 ASP A C 1
ATOM 2358 O O . ASP A 1 323 ? 2.75 5.027 20.953 1 71.44 323 ASP A O 1
ATOM 2362 N N . ALA A 1 324 ? 1.825 3.279 19.953 1 74.94 324 ALA A N 1
ATOM 2363 C CA . ALA A 1 324 ? 0.486 3.846 20.078 1 74.94 324 ALA A CA 1
ATOM 2364 C C . ALA A 1 324 ? 0.092 3.988 21.547 1 74.94 324 ALA A C 1
ATOM 2366 O O . ALA A 1 324 ? -0.515 4.988 21.938 1 74.94 324 ALA A O 1
ATOM 2367 N N . PHE A 1 325 ? 0.417 2.984 22.328 1 75.56 325 PHE A N 1
ATOM 2368 C CA . PHE A 1 325 ? 0.131 3.01 23.75 1 75.56 325 PHE A CA 1
ATOM 2369 C C . PHE A 1 325 ? 0.887 4.141 24.438 1 75.56 325 PHE A C 1
ATOM 2371 O O . PHE A 1 325 ? 0.352 4.801 25.328 1 75.56 325 PHE A O 1
ATOM 2378 N N . ARG A 1 326 ? 2.041 4.32 24 1 70.56 326 ARG A N 1
ATOM 2379 C CA . ARG A 1 326 ? 2.875 5.379 24.562 1 70.56 326 ARG A CA 1
ATOM 2380 C C . ARG A 1 326 ? 2.293 6.754 24.266 1 70.56 326 ARG A C 1
ATOM 2382 O O . ARG A 1 326 ? 2.197 7.605 25.141 1 70.56 326 ARG A O 1
ATOM 2389 N N . VAL A 1 327 ? 1.919 6.961 23.031 1 67.5 327 VAL A N 1
ATOM 2390 C CA . VAL A 1 327 ? 1.377 8.25 22.609 1 67.5 327 VAL A CA 1
ATOM 2391 C C . VAL A 1 327 ? 0.058 8.516 23.344 1 67.5 327 VAL A C 1
ATOM 2393 O O . VAL A 1 327 ? -0.22 9.648 23.75 1 67.5 327 VAL A O 1
ATOM 2396 N N . ARG A 1 328 ? -0.708 7.535 23.547 1 69.5 328 ARG A N 1
ATOM 2397 C CA . ARG A 1 328 ? -2.016 7.676 24.172 1 69.5 328 ARG A CA 1
ATOM 2398 C C . ARG A 1 328 ? -1.874 8.008 25.656 1 69.5 328 ARG A C 1
ATOM 2400 O O . ARG A 1 328 ? -2.598 8.859 26.172 1 69.5 328 ARG A O 1
ATOM 2407 N N . TYR A 1 329 ? -0.981 7.324 26.297 1 64.44 329 TYR A N 1
ATOM 2408 C CA . TYR A 1 329 ? -0.965 7.434 27.75 1 64.44 329 TYR A CA 1
ATOM 2409 C C . TYR A 1 329 ? 0.11 8.414 28.203 1 64.44 329 TYR A C 1
ATOM 2411 O O . TYR A 1 329 ? 0.029 8.961 29.312 1 64.44 329 TYR A O 1
ATOM 2419 N N . PHE A 1 330 ? 1.088 8.523 27.312 1 59.34 330 PHE A N 1
ATOM 2420 C CA . PHE A 1 330 ? 2.152 9.414 27.75 1 59.34 330 PHE A CA 1
ATOM 2421 C C . PHE A 1 330 ? 2.305 10.602 26.812 1 59.34 330 PHE A C 1
ATOM 2423 O O . PHE A 1 330 ? 3.17 11.453 27.016 1 59.34 330 PHE A O 1
ATOM 2430 N N . GLY A 1 331 ? 1.606 10.477 25.562 1 52.94 331 GLY A N 1
ATOM 2431 C CA . GLY A 1 331 ? 1.724 11.578 24.625 1 52.94 331 GLY A CA 1
ATOM 2432 C C . GLY A 1 331 ? 0.715 12.688 24.875 1 52.94 331 GLY A C 1
ATOM 2433 O O . GLY A 1 331 ? -0.271 12.484 25.578 1 52.94 331 GLY A O 1
ATOM 2434 N N . MET B 1 1 ? -69.188 36.812 -38.531 1 33.03 1 MET B N 1
ATOM 2435 C CA . MET B 1 1 ? -67.938 36.219 -39.031 1 33.03 1 MET B CA 1
ATOM 2436 C C . MET B 1 1 ? -66.875 36.281 -37.969 1 33.03 1 MET B C 1
ATOM 2438 O O . MET B 1 1 ? -66.312 37.344 -37.719 1 33.03 1 MET B O 1
ATOM 2442 N N . SER B 1 2 ? -66.938 35.562 -36.75 1 37.62 2 SER B N 1
ATOM 2443 C CA . SER B 1 2 ? -66.188 35.469 -35.531 1 37.62 2 SER B CA 1
ATOM 2444 C C . SER B 1 2 ? -64.75 34.938 -35.812 1 37.62 2 SER B C 1
ATOM 2446 O O . SER B 1 2 ? -64.625 33.812 -36.344 1 37.62 2 SER B O 1
ATOM 2448 N N . ASN B 1 3 ? -63.875 35.781 -36.188 1 37.28 3 ASN B N 1
ATOM 2449 C CA . ASN B 1 3 ? -62.438 35.531 -36.375 1 37.28 3 ASN B CA 1
ATOM 2450 C C . ASN B 1 3 ? -61.812 34.906 -35.125 1 37.28 3 ASN B C 1
ATOM 2452 O O . ASN B 1 3 ? -61.719 35.531 -34.094 1 37.28 3 ASN B O 1
ATOM 2456 N N . ALA B 1 4 ? -62.031 33.562 -34.906 1 43.41 4 ALA B N 1
ATOM 2457 C CA . ALA B 1 4 ? -61.312 32.812 -33.875 1 43.41 4 ALA B CA 1
ATOM 2458 C C . ALA B 1 4 ? -59.812 33.062 -34 1 43.41 4 ALA B C 1
ATOM 2460 O O . ALA B 1 4 ? -59.219 32.719 -35.031 1 43.41 4 ALA B O 1
ATOM 2461 N N . THR B 1 5 ? -59.344 34.156 -33.375 1 41.5 5 THR B N 1
ATOM 2462 C CA . THR B 1 5 ? -57.906 34.344 -33.125 1 41.5 5 THR B CA 1
ATOM 2463 C C . THR B 1 5 ? -57.281 33.031 -32.625 1 41.5 5 THR B C 1
ATOM 2465 O O . THR B 1 5 ? -57.688 32.5 -31.578 1 41.5 5 THR B O 1
ATOM 2468 N N . VAL B 1 6 ? -56.75 32.125 -33.5 1 42.44 6 VAL B N 1
ATOM 2469 C CA . VAL B 1 6 ? -55.906 30.984 -33.188 1 42.44 6 VAL B CA 1
ATOM 2470 C C . VAL B 1 6 ? -54.75 31.422 -32.281 1 42.44 6 VAL B C 1
ATOM 2472 O O . VAL B 1 6 ? -53.938 32.25 -32.656 1 42.44 6 VAL B O 1
ATOM 2475 N N . ASN B 1 7 ? -55.031 31.578 -30.953 1 39.44 7 ASN B N 1
ATOM 2476 C CA . ASN B 1 7 ? -53.969 31.703 -29.984 1 39.44 7 ASN B CA 1
ATOM 2477 C C . ASN B 1 7 ? -52.875 30.672 -30.219 1 39.44 7 ASN B C 1
ATOM 2479 O O . ASN B 1 7 ? -53.094 29.469 -30.078 1 39.44 7 ASN B O 1
ATOM 2483 N N . SER B 1 8 ? -52.062 30.797 -31.297 1 40.41 8 SER B N 1
ATOM 2484 C CA . SER B 1 8 ? -50.875 29.969 -31.438 1 40.41 8 SER B CA 1
ATOM 2485 C C . SER B 1 8 ? -50.125 29.891 -30.109 1 40.41 8 SER B C 1
ATOM 2487 O O . SER B 1 8 ? -49.688 30.906 -29.578 1 40.41 8 SER B O 1
ATOM 2489 N N . THR B 1 9 ? -50.531 28.953 -29.25 1 44.44 9 THR B N 1
ATOM 2490 C CA . THR B 1 9 ? -49.719 28.609 -28.094 1 44.44 9 THR B CA 1
ATOM 2491 C C . THR B 1 9 ? -48.219 28.625 -28.438 1 44.44 9 THR B C 1
ATOM 2493 O O . THR B 1 9 ? -47.812 27.984 -29.391 1 44.44 9 THR B O 1
ATOM 2496 N N . PRO B 1 10 ? -47.531 29.719 -28 1 42.62 10 PRO B N 1
ATOM 2497 C CA . PRO B 1 10 ? -46.094 29.75 -28.266 1 42.62 10 PRO B CA 1
ATOM 2498 C C . PRO B 1 10 ? -45.438 28.391 -28.047 1 42.62 10 PRO B C 1
ATOM 2500 O O . PRO B 1 10 ? -45.906 27.594 -27.219 1 42.62 10 PRO B O 1
ATOM 2503 N N . ALA B 1 11 ? -44.781 27.844 -29.094 1 40.03 11 ALA B N 1
ATOM 2504 C CA . ALA B 1 11 ? -43.969 26.625 -29.031 1 40.03 11 ALA B CA 1
ATOM 2505 C C . ALA B 1 11 ? -43.156 26.562 -27.75 1 40.03 11 ALA B C 1
ATOM 2507 O O . ALA B 1 11 ? -42.656 27.594 -27.281 1 40.03 11 ALA B O 1
ATOM 2508 N N . PRO B 1 12 ? -43.469 25.594 -26.953 1 40.44 12 PRO B N 1
ATOM 2509 C CA . PRO B 1 12 ? -42.688 25.5 -25.719 1 40.44 12 PRO B CA 1
ATOM 2510 C C . PRO B 1 12 ? -41.219 25.859 -25.953 1 40.44 12 PRO B C 1
ATOM 2512 O O . PRO B 1 12 ? -40.656 25.531 -27.016 1 40.44 12 PRO B O 1
ATOM 2515 N N . ALA B 1 13 ? -40.719 26.953 -25.453 1 37.44 13 ALA B N 1
ATOM 2516 C CA . ALA B 1 13 ? -39.312 27.328 -25.422 1 37.44 13 ALA B CA 1
ATOM 2517 C C . ALA B 1 13 ? -38.406 26.109 -25.375 1 37.44 13 ALA B C 1
ATOM 2519 O O . ALA B 1 13 ? -38.688 25.172 -24.609 1 37.44 13 ALA B O 1
ATOM 2520 N N . ALA B 1 14 ? -37.875 25.688 -26.453 1 36.31 14 ALA B N 1
ATOM 2521 C CA . ALA B 1 14 ? -36.875 24.641 -26.453 1 36.31 14 ALA B CA 1
ATOM 2522 C C . ALA B 1 14 ? -36.062 24.641 -25.156 1 36.31 14 ALA B C 1
ATOM 2524 O O . ALA B 1 14 ? -35.5 25.656 -24.766 1 36.31 14 ALA B O 1
ATOM 2525 N N . ALA B 1 15 ? -36.562 23.969 -24.234 1 39.34 15 ALA B N 1
ATOM 2526 C CA . ALA B 1 15 ? -35.812 23.75 -22.984 1 39.34 15 ALA B CA 1
ATOM 2527 C C . ALA B 1 15 ? -34.312 23.766 -23.25 1 39.34 15 ALA B C 1
ATOM 2529 O O . ALA B 1 15 ? -33.781 22.953 -24.031 1 39.34 15 ALA B O 1
ATOM 2530 N N . ARG B 1 16 ? -33.656 24.922 -23.438 1 39.31 16 ARG B N 1
ATOM 2531 C CA . ARG B 1 16 ? -32.188 25.031 -23.344 1 39.31 16 ARG B CA 1
ATOM 2532 C C . ARG B 1 16 ? -31.609 23.875 -22.547 1 39.31 16 ARG B C 1
ATOM 2534 O O . ARG B 1 16 ? -31.953 23.703 -21.375 1 39.31 16 ARG B O 1
ATOM 2541 N N . VAL B 1 17 ? -31.594 22.734 -23.062 1 44.34 17 VAL B N 1
ATOM 2542 C CA . VAL B 1 17 ? -30.75 21.703 -22.5 1 44.34 17 VAL B CA 1
ATOM 2543 C C . VAL B 1 17 ? -29.594 22.328 -21.719 1 44.34 17 VAL B C 1
ATOM 2545 O O . VAL B 1 17 ? -28.75 23.016 -22.312 1 44.34 17 VAL B O 1
ATOM 2548 N N . ASN B 1 18 ? -29.703 22.922 -20.547 1 46.41 18 ASN B N 1
ATOM 2549 C CA . ASN B 1 18 ? -28.797 23.672 -19.672 1 46.41 18 ASN B CA 1
ATOM 2550 C C . ASN B 1 18 ? -27.453 22.969 -19.547 1 46.41 18 ASN B C 1
ATOM 2552 O O . ASN B 1 18 ? -27.375 21.844 -19.062 1 46.41 18 ASN B O 1
ATOM 2556 N N . GLY B 1 19 ? -26.469 23.078 -20.453 1 51.44 19 GLY B N 1
ATOM 2557 C CA . GLY B 1 19 ? -25.062 22.703 -20.5 1 51.44 19 GLY B CA 1
ATOM 2558 C C . GLY B 1 19 ? -24.469 22.469 -19.125 1 51.44 19 GLY B C 1
ATOM 2559 O O . GLY B 1 19 ? -23.641 21.562 -18.953 1 51.44 19 GLY B O 1
ATOM 2560 N N . THR B 1 20 ? -24.906 23.266 -18.266 1 57.66 20 THR B N 1
ATOM 2561 C CA . THR B 1 20 ? -24.391 23.141 -16.906 1 57.66 20 THR B CA 1
ATOM 2562 C C . THR B 1 20 ? -24.875 21.859 -16.266 1 57.66 20 THR B C 1
ATOM 2564 O O . THR B 1 20 ? -24.156 21.234 -15.469 1 57.66 20 THR B O 1
ATOM 2567 N N . ALA B 1 21 ? -26.266 21.516 -16.578 1 58.75 21 ALA B N 1
ATOM 2568 C CA . ALA B 1 21 ? -26.812 20.281 -16 1 58.75 21 ALA B CA 1
ATOM 2569 C C . ALA B 1 21 ? -26.109 19.062 -16.609 1 58.75 21 ALA B C 1
ATOM 2571 O O . ALA B 1 21 ? -25.812 18.109 -15.898 1 58.75 21 ALA B O 1
ATOM 2572 N N . ILE B 1 22 ? -25.938 19.078 -17.875 1 57.47 22 ILE B N 1
ATOM 2573 C CA . ILE B 1 22 ? -25.25 17.969 -18.531 1 57.47 22 ILE B CA 1
ATOM 2574 C C . ILE B 1 22 ? -23.828 17.844 -18.016 1 57.47 22 ILE B C 1
ATOM 2576 O O . ILE B 1 22 ? -23.344 16.75 -17.766 1 57.47 22 ILE B O 1
ATOM 2580 N N . LEU B 1 23 ? -23.203 18.906 -17.938 1 57.75 23 LEU B N 1
ATOM 2581 C CA . LEU B 1 23 ? -21.828 18.906 -17.422 1 57.75 23 LEU B CA 1
ATOM 2582 C C . LEU B 1 23 ? -21.781 18.391 -15.992 1 57.75 23 LEU B C 1
ATOM 2584 O O . LEU B 1 23 ? -20.875 17.641 -15.633 1 57.75 23 LEU B O 1
ATOM 2588 N N . GLY B 1 24 ? -22.812 18.812 -15.281 1 59.75 24 GLY B N 1
ATOM 2589 C CA . GLY B 1 24 ? -22.891 18.297 -13.93 1 59.75 24 GLY B CA 1
ATOM 2590 C C . GLY B 1 24 ? -23.094 16.797 -13.867 1 59.75 24 GLY B C 1
ATOM 2591 O O . GLY B 1 24 ? -22.438 16.109 -13.078 1 59.75 24 GLY B O 1
ATOM 2592 N N . TRP B 1 25 ? -24.031 16.359 -14.727 1 61.03 25 TRP B N 1
ATOM 2593 C CA . TRP B 1 25 ? -24.297 14.922 -14.789 1 61.03 25 TRP B CA 1
ATOM 2594 C C . TRP B 1 25 ? -23.047 14.164 -15.234 1 61.03 25 TRP B C 1
ATOM 2596 O O . TRP B 1 25 ? -22.719 13.117 -14.672 1 61.03 25 TRP B O 1
ATOM 2606 N N . VAL B 1 26 ? -22.375 14.57 -16.266 1 60.12 26 VAL B N 1
ATOM 2607 C CA . VAL B 1 26 ? -21.172 13.961 -16.812 1 60.12 26 VAL B CA 1
ATOM 2608 C C . VAL B 1 26 ? -20.094 13.922 -15.734 1 60.12 26 VAL B C 1
ATOM 2610 O O . VAL B 1 26 ? -19.391 12.914 -15.586 1 60.12 26 VAL B O 1
ATOM 2613 N N . LEU B 1 27 ? -20.172 14.898 -15.055 1 61.16 27 LEU B N 1
ATOM 2614 C CA . LEU B 1 27 ? -19.141 15.031 -14.031 1 61.16 27 LEU B CA 1
ATOM 2615 C C . LEU B 1 27 ? -19.406 14.086 -12.867 1 61.16 27 LEU B C 1
ATOM 2617 O O . LEU B 1 27 ? -18.469 13.586 -12.242 1 61.16 27 LEU B O 1
ATOM 2621 N N . HIS B 1 28 ? -20.703 13.875 -12.734 1 63.72 28 HIS B N 1
ATOM 2622 C CA . HIS B 1 28 ? -21.047 12.992 -11.633 1 63.72 28 HIS B CA 1
ATOM 2623 C C . HIS B 1 28 ? -20.906 11.531 -12.023 1 63.72 28 HIS B C 1
ATOM 2625 O O . HIS B 1 28 ? -20.828 10.656 -11.164 1 63.72 28 HIS B O 1
ATOM 2631 N N . ASN B 1 29 ? -20.75 11.375 -13.336 1 73.75 29 ASN B N 1
ATOM 2632 C CA . ASN B 1 29 ? -20.703 10 -13.812 1 73.75 29 ASN B CA 1
ATOM 2633 C C . ASN B 1 29 ? -19.453 9.734 -14.641 1 73.75 29 ASN B C 1
ATOM 2635 O O . ASN B 1 29 ? -19.5 8.977 -15.609 1 73.75 29 ASN B O 1
ATOM 2639 N N . VAL B 1 30 ? -18.422 10.312 -14.258 1 76.5 30 VAL B N 1
ATOM 2640 C CA . VAL B 1 30 ? -17.203 10.258 -15.055 1 76.5 30 VAL B CA 1
ATOM 2641 C C . VAL B 1 30 ? -16.719 8.812 -15.164 1 76.5 30 VAL B C 1
ATOM 2643 O O . VAL B 1 30 ? -16.297 8.375 -16.234 1 76.5 30 VAL B O 1
ATOM 2646 N N . VAL B 1 31 ? -16.875 8.047 -14.148 1 82.56 31 VAL B N 1
ATOM 2647 C CA . VAL B 1 31 ? -16.391 6.672 -14.156 1 82.56 31 VAL B CA 1
ATOM 2648 C C . VAL B 1 31 ? -17.188 5.848 -15.172 1 82.56 31 VAL B C 1
ATOM 2650 O O . VAL B 1 31 ? -16.609 5.043 -15.906 1 82.56 31 VAL B O 1
ATOM 2653 N N . TRP B 1 32 ? -18.406 6.133 -15.328 1 87.06 32 TRP B N 1
ATOM 2654 C CA . TRP B 1 32 ? -19.266 5.398 -16.25 1 87.06 32 TRP B CA 1
ATOM 2655 C C . TRP B 1 32 ? -18.969 5.801 -17.703 1 87.06 32 TRP B C 1
ATOM 2657 O O . TRP B 1 32 ? -19 4.965 -18.594 1 87.06 32 TRP B O 1
ATOM 2667 N N . ILE B 1 33 ? -18.672 7.035 -17.891 1 85.06 33 ILE B N 1
ATOM 2668 C CA . ILE B 1 33 ? -18.344 7.523 -19.219 1 85.06 33 ILE B CA 1
ATOM 2669 C C . ILE B 1 33 ? -17.031 6.887 -19.688 1 85.06 33 ILE B C 1
ATOM 2671 O O . ILE B 1 33 ? -16.938 6.43 -20.828 1 85.06 33 ILE B O 1
ATOM 2675 N N . TRP B 1 34 ? -16.094 6.836 -18.75 1 84 34 TRP B N 1
ATOM 2676 C CA . TRP B 1 34 ? -14.812 6.211 -19.094 1 84 34 TRP B CA 1
ATOM 2677 C C . TRP B 1 34 ? -14.984 4.727 -19.375 1 84 34 TRP B C 1
ATOM 2679 O O . TRP B 1 34 ? -14.328 4.172 -20.266 1 84 34 TRP B O 1
ATOM 2689 N N . LEU B 1 35 ? -15.828 4.156 -18.609 1 87.75 35 LEU B N 1
ATOM 2690 C CA . LEU B 1 35 ? -16.109 2.736 -18.797 1 87.75 35 LEU B CA 1
ATOM 2691 C C . LEU B 1 35 ? -16.703 2.482 -20.172 1 87.75 35 LEU B C 1
ATOM 2693 O O . LEU B 1 35 ? -16.25 1.588 -20.891 1 87.75 35 LEU B O 1
ATOM 2697 N N . ILE B 1 36 ? -17.641 3.266 -20.547 1 89.06 36 ILE B N 1
ATOM 2698 C CA . ILE B 1 36 ? -18.281 3.104 -21.844 1 89.06 36 ILE B CA 1
ATOM 2699 C C . ILE B 1 36 ? -17.281 3.371 -22.953 1 89.06 36 ILE B C 1
ATOM 2701 O O . ILE B 1 36 ? -17.234 2.637 -23.953 1 89.06 36 ILE B O 1
ATOM 2705 N N . ALA B 1 37 ? -16.469 4.406 -22.797 1 87.19 37 ALA B N 1
ATOM 2706 C CA . ALA B 1 37 ? -15.453 4.734 -23.781 1 87.19 37 ALA B CA 1
ATOM 2707 C C . ALA B 1 37 ? -14.477 3.58 -23.969 1 87.19 37 ALA B C 1
ATOM 2709 O O . ALA B 1 37 ? -14.086 3.254 -25.094 1 87.19 37 ALA B O 1
ATOM 2710 N N . LEU B 1 38 ? -14.125 2.951 -22.922 1 87.56 38 LEU B N 1
ATOM 2711 C CA . LEU B 1 38 ? -13.164 1.855 -22.984 1 87.56 38 LEU B CA 1
ATOM 2712 C C . LEU B 1 38 ? -13.781 0.619 -23.625 1 87.56 38 LEU B C 1
ATOM 2714 O O . LEU B 1 38 ? -13.117 -0.092 -24.375 1 87.56 38 LEU B O 1
ATOM 2718 N N . VAL B 1 39 ? -15.031 0.408 -23.266 1 87.94 39 VAL B N 1
ATOM 2719 C CA . VAL B 1 39 ? -15.727 -0.736 -23.844 1 87.94 39 VAL B CA 1
ATOM 2720 C C . VAL B 1 39 ? -15.828 -0.564 -25.359 1 87.94 39 VAL B C 1
ATOM 2722 O O . VAL B 1 39 ? -15.609 -1.514 -26.109 1 87.94 39 VAL B O 1
ATOM 2725 N N . ILE B 1 40 ? -16.125 0.634 -25.766 1 89.06 40 ILE B N 1
ATOM 2726 C CA . ILE B 1 40 ? -16.219 0.928 -27.188 1 89.06 40 ILE B CA 1
ATOM 2727 C C . ILE B 1 40 ? -14.844 0.8 -27.828 1 89.06 40 ILE B C 1
ATOM 2729 O O . ILE B 1 40 ? -14.711 0.222 -28.922 1 89.06 40 ILE B O 1
ATOM 2733 N N . LEU B 1 41 ? -13.844 1.288 -27.109 1 86.5 41 LEU B N 1
ATOM 2734 C CA . LEU B 1 41 ? -12.484 1.246 -27.641 1 86.5 41 LEU B CA 1
ATOM 2735 C C . LEU B 1 41 ? -12.008 -0.193 -27.797 1 86.5 41 LEU B C 1
ATOM 2737 O O . LEU B 1 41 ? -11.516 -0.575 -28.859 1 86.5 41 LEU B O 1
ATOM 2741 N N . PHE B 1 42 ? -12.156 -0.991 -26.797 1 87.31 42 PHE B N 1
ATOM 2742 C CA . PHE B 1 42 ? -11.711 -2.377 -26.844 1 87.31 42 PHE B CA 1
ATOM 2743 C C . PHE B 1 42 ? -12.578 -3.191 -27.812 1 87.31 42 PHE B C 1
ATOM 2745 O O . PHE B 1 42 ? -12.086 -4.09 -28.484 1 87.31 42 PHE B O 1
ATOM 2752 N N . GLY B 1 43 ? -13.844 -2.908 -27.828 1 86.44 43 GLY B N 1
ATOM 2753 C CA . GLY B 1 43 ? -14.734 -3.578 -28.766 1 86.44 43 GLY B CA 1
ATOM 2754 C C . GLY B 1 43 ? -14.414 -3.283 -30.219 1 86.44 43 GLY B C 1
ATOM 2755 O O . GLY B 1 43 ? -14.555 -4.156 -31.078 1 86.44 43 GLY B O 1
ATOM 2756 N N . ALA B 1 44 ? -13.969 -2.078 -30.453 1 85.94 44 ALA B N 1
ATOM 2757 C CA . ALA B 1 44 ? -13.617 -1.67 -31.812 1 85.94 44 ALA B CA 1
ATOM 2758 C C . ALA B 1 44 ? -12.281 -2.27 -32.25 1 85.94 44 ALA B C 1
ATO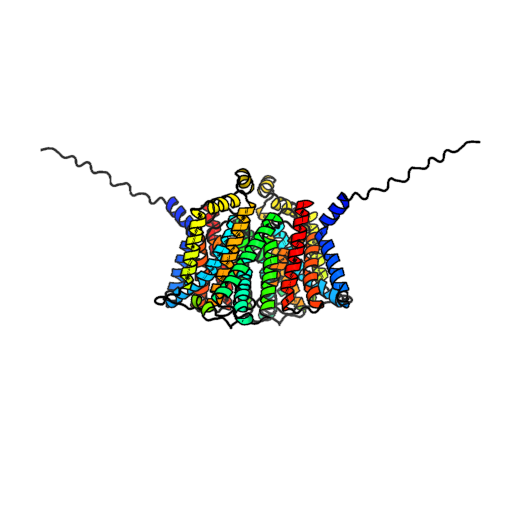M 2760 O O . ALA B 1 44 ? -12.062 -2.541 -33.406 1 85.94 44 ALA B O 1
ATOM 2761 N N . PHE B 1 45 ? -11.43 -2.492 -31.312 1 83.81 45 PHE B N 1
ATOM 2762 C CA . PHE B 1 45 ? -10.094 -2.992 -31.625 1 83.81 45 PHE B CA 1
ATOM 2763 C C . PHE B 1 45 ? -10.102 -4.508 -31.766 1 83.81 45 PHE B C 1
ATOM 2765 O O . PHE B 1 45 ? -9.258 -5.078 -32.469 1 83.81 45 PHE B O 1
ATOM 2772 N N . ASN B 1 46 ? -11.016 -5.141 -31.031 1 83.12 46 ASN B N 1
ATOM 2773 C CA . ASN B 1 46 ? -11.07 -6.598 -31.078 1 83.12 46 ASN B CA 1
ATOM 2774 C C . ASN B 1 46 ? -12.508 -7.105 -31.047 1 83.12 46 ASN B C 1
ATOM 2776 O O . ASN B 1 46 ? -13.219 -6.902 -30.062 1 83.12 46 ASN B O 1
ATOM 2780 N N . GLU B 1 47 ? -12.875 -7.793 -32 1 78.62 47 GLU B N 1
ATOM 2781 C CA . GLU B 1 47 ? -14.234 -8.305 -32.125 1 78.62 47 GLU B CA 1
ATOM 2782 C C . GLU B 1 47 ? -14.539 -9.32 -31.016 1 78.62 47 GLU B C 1
ATOM 2784 O O . GLU B 1 47 ? -15.703 -9.539 -30.672 1 78.62 47 GLU B O 1
ATOM 2789 N N . PHE B 1 48 ? -13.523 -9.852 -30.438 1 80.5 48 PHE B N 1
ATOM 2790 C CA . PHE B 1 48 ? -13.727 -10.898 -29.453 1 80.5 48 PHE B CA 1
ATOM 2791 C C . PHE B 1 48 ? -14.039 -10.305 -28.078 1 80.5 48 PHE B C 1
ATOM 2793 O O . PHE B 1 48 ? -14.523 -11 -27.188 1 80.5 48 PHE B O 1
ATOM 2800 N N . PHE B 1 49 ? -13.852 -9.078 -27.984 1 85.19 49 PHE B N 1
ATOM 2801 C CA . PHE B 1 49 ? -14.055 -8.453 -26.688 1 85.19 49 PHE B CA 1
ATOM 2802 C C . PHE B 1 49 ? -15.516 -8.555 -26.266 1 85.19 49 PHE B C 1
ATOM 2804 O O . PHE B 1 49 ? -15.805 -8.812 -25.094 1 85.19 49 PHE B O 1
ATOM 2811 N N . LEU B 1 50 ? -16.422 -8.469 -27.188 1 83.44 50 LEU B N 1
ATOM 2812 C CA . LEU B 1 50 ? -17.828 -8.398 -26.828 1 83.44 50 LEU B CA 1
ATOM 2813 C C . LEU B 1 50 ? -18.469 -9.781 -26.906 1 83.44 50 LEU B C 1
ATOM 2815 O O . LEU B 1 50 ? -19.703 -9.898 -26.844 1 83.44 50 LEU B O 1
ATOM 2819 N N . THR B 1 51 ? -17.672 -10.789 -26.969 1 85.19 51 THR B N 1
ATOM 2820 C CA . THR B 1 51 ? -18.219 -12.141 -26.922 1 85.19 51 THR B CA 1
ATOM 2821 C C . THR B 1 51 ? -18.75 -12.477 -25.531 1 85.19 51 THR B C 1
ATOM 2823 O O . THR B 1 51 ? -18.312 -11.891 -24.547 1 85.19 51 THR B O 1
ATOM 2826 N N . VAL B 1 52 ? -19.672 -13.344 -25.5 1 83.88 52 VAL B N 1
ATOM 2827 C CA . VAL B 1 52 ? -20.312 -13.75 -24.25 1 83.88 52 VAL B CA 1
ATOM 2828 C C . VAL B 1 52 ? -19.25 -14.312 -23.297 1 83.88 52 VAL B C 1
ATOM 2830 O O . VAL B 1 52 ? -19.297 -14.039 -22.094 1 83.88 52 VAL B O 1
ATOM 2833 N N . PHE B 1 53 ? -18.375 -15.055 -23.844 1 82.88 53 PHE B N 1
ATOM 2834 C CA . PHE B 1 53 ? -17.312 -15.656 -23.031 1 82.88 53 PHE B CA 1
ATOM 2835 C C . PHE B 1 53 ? -16.484 -14.586 -22.344 1 82.88 53 PHE B C 1
ATOM 2837 O O . PHE B 1 53 ? -16.203 -14.68 -21.141 1 82.88 53 PHE B O 1
ATOM 2844 N N . ASN B 1 54 ? -16.156 -13.578 -23.094 1 84.38 54 ASN B N 1
ATOM 2845 C CA . ASN B 1 54 ? -15.312 -12.523 -22.531 1 84.38 54 ASN B CA 1
ATOM 2846 C C . ASN B 1 54 ? -16.094 -11.664 -21.547 1 84.38 54 ASN B C 1
ATOM 2848 O O . ASN B 1 54 ? -15.539 -11.219 -20.531 1 84.38 54 ASN B O 1
ATOM 2852 N N . LEU B 1 55 ? -17.266 -11.516 -21.797 1 84.75 55 LEU B N 1
ATOM 2853 C CA . LEU B 1 55 ? -18.094 -10.766 -20.875 1 84.75 55 LEU B CA 1
ATOM 2854 C C . LEU B 1 55 ? -18.281 -11.531 -19.562 1 84.75 55 LEU B C 1
ATOM 2856 O O . LEU B 1 55 ? -18.328 -10.93 -18.484 1 84.75 55 LEU B O 1
ATOM 2860 N N . GLN B 1 56 ? -18.406 -12.836 -19.703 1 86.31 56 GLN B N 1
ATOM 2861 C CA . GLN B 1 56 ? -18.484 -13.672 -18.516 1 86.31 56 GLN B CA 1
ATOM 2862 C C . GLN B 1 56 ? -17.203 -13.594 -17.703 1 86.31 56 GLN B C 1
ATOM 2864 O O . GLN B 1 56 ? -17.234 -13.523 -16.469 1 86.31 56 GLN B O 1
ATOM 2869 N N . ASN B 1 57 ? -16.141 -13.523 -18.406 1 85.31 57 ASN B N 1
ATOM 2870 C CA . ASN B 1 57 ? -14.852 -13.406 -17.734 1 85.31 57 ASN B CA 1
ATOM 2871 C C . ASN B 1 57 ? -14.711 -12.07 -17 1 85.31 57 ASN B C 1
ATOM 2873 O O . ASN B 1 57 ? -14.172 -12.016 -15.898 1 85.31 57 ASN B O 1
ATOM 2877 N N . VAL B 1 58 ? -15.148 -11.102 -17.609 1 87.69 58 VAL B N 1
ATOM 2878 C CA . VAL B 1 58 ? -15.117 -9.781 -17 1 87.69 58 VAL B CA 1
ATOM 2879 C C . VAL B 1 58 ? -15.953 -9.781 -15.727 1 87.69 58 VAL B C 1
ATOM 2881 O O . VAL B 1 58 ? -15.523 -9.242 -14.703 1 87.69 58 VAL B O 1
ATOM 2884 N N . MET B 1 59 ? -17.031 -10.43 -15.789 1 89.81 59 MET B N 1
ATOM 2885 C CA . MET B 1 59 ? -17.922 -10.453 -14.641 1 89.81 59 MET B CA 1
ATOM 2886 C C . MET B 1 59 ? -17.312 -11.234 -13.484 1 89.81 59 MET B C 1
ATOM 2888 O O . MET B 1 59 ? -17.438 -10.836 -12.32 1 89.81 59 MET B O 1
ATOM 2892 N N . VAL B 1 60 ? -16.734 -12.328 -13.82 1 90.88 60 VAL B N 1
ATOM 2893 C CA . VAL B 1 60 ? -16.125 -13.164 -12.789 1 90.88 60 VAL B CA 1
ATOM 2894 C C . VAL B 1 60 ? -14.969 -12.414 -12.133 1 90.88 60 VAL B C 1
ATOM 2896 O O . VAL B 1 60 ? -14.875 -12.359 -10.906 1 90.88 60 VAL B O 1
ATOM 2899 N N . GLN B 1 61 ? -14.156 -11.758 -12.914 1 90.31 61 GLN B N 1
ATOM 2900 C CA . GLN B 1 61 ? -13.031 -11 -12.375 1 90.31 61 GLN B CA 1
ATOM 2901 C C . GLN B 1 61 ? -13.508 -9.781 -11.594 1 90.31 61 GLN B C 1
ATOM 2903 O O . GLN B 1 61 ? -12.93 -9.43 -10.562 1 90.31 61 GLN B O 1
ATOM 2908 N N . ALA B 1 62 ? -14.523 -9.227 -12.078 1 94.25 62 ALA B N 1
ATOM 2909 C CA . ALA B 1 62 ? -15.102 -8.07 -11.391 1 94.25 62 ALA B CA 1
ATOM 2910 C C . ALA B 1 62 ? -15.656 -8.469 -10.023 1 94.25 62 ALA B C 1
ATOM 2912 O O . ALA B 1 62 ? -15.68 -7.656 -9.094 1 94.25 62 ALA B O 1
ATOM 2913 N N . THR B 1 63 ? -16.062 -9.695 -9.953 1 95.56 63 THR B N 1
ATOM 2914 C CA . THR B 1 63 ? -16.656 -10.172 -8.703 1 95.56 63 THR B CA 1
ATOM 2915 C C . THR B 1 63 ? -15.609 -10.156 -7.582 1 95.56 63 THR B C 1
ATOM 2917 O O . THR B 1 63 ? -15.867 -9.633 -6.496 1 95.56 63 THR B O 1
ATOM 2920 N N . VAL B 1 64 ? -14.453 -10.68 -7.832 1 95.06 64 VAL B N 1
ATOM 2921 C CA . VAL B 1 64 ? -13.414 -10.75 -6.809 1 95.06 64 VAL B CA 1
ATOM 2922 C C . VAL B 1 64 ? -12.945 -9.344 -6.449 1 95.06 64 VAL B C 1
ATOM 2924 O O . VAL B 1 64 ? -12.922 -8.969 -5.273 1 95.06 64 VAL B O 1
ATOM 2927 N N . LEU B 1 65 ? -12.672 -8.562 -7.426 1 95.12 65 LEU B N 1
ATOM 2928 C CA . LEU B 1 65 ? -12.234 -7.188 -7.184 1 95.12 65 LEU B CA 1
ATOM 2929 C C . LEU B 1 65 ? -13.344 -6.371 -6.535 1 95.12 65 LEU B C 1
ATOM 2931 O O . LEU B 1 65 ? -13.078 -5.531 -5.672 1 95.12 65 LEU B O 1
ATOM 2935 N N . GLY B 1 66 ? -14.484 -6.625 -7.016 1 97.38 66 GLY B N 1
ATOM 2936 C CA . GLY B 1 66 ? -15.625 -5.91 -6.461 1 97.38 66 GLY B CA 1
ATOM 2937 C C . GLY B 1 66 ? -15.844 -6.184 -4.984 1 97.38 66 GLY B C 1
ATOM 2938 O O . GLY B 1 66 ? -16.109 -5.262 -4.211 1 97.38 66 GLY B O 1
ATOM 2939 N N . MET B 1 67 ? -15.719 -7.395 -4.613 1 97.44 67 MET B N 1
ATOM 2940 C CA . MET B 1 67 ? -15.844 -7.75 -3.201 1 97.44 67 MET B CA 1
ATOM 2941 C C . MET B 1 67 ? -14.758 -7.078 -2.371 1 97.44 67 MET B C 1
ATOM 2943 O O . MET B 1 67 ? -15.031 -6.539 -1.297 1 97.44 67 MET B O 1
ATOM 2947 N N . LEU B 1 68 ? -13.594 -7.121 -2.881 1 97.38 68 LEU B N 1
ATOM 2948 C CA . LEU B 1 68 ? -12.484 -6.461 -2.195 1 97.38 68 LEU B CA 1
ATOM 2949 C C . LEU B 1 68 ? -12.688 -4.949 -2.168 1 97.38 68 LEU B C 1
ATOM 2951 O O . LEU B 1 68 ? -12.375 -4.297 -1.171 1 97.38 68 LEU B O 1
ATOM 2955 N N . GLY B 1 69 ? -13.172 -4.438 -3.285 1 96.38 69 GLY B N 1
ATOM 2956 C CA . GLY B 1 69 ? -13.469 -3.016 -3.34 1 96.38 69 GLY B CA 1
ATOM 2957 C C . GLY B 1 69 ? -14.492 -2.58 -2.309 1 96.38 69 GLY B C 1
ATOM 2958 O O . GLY B 1 69 ? -14.336 -1.534 -1.677 1 96.38 69 GLY B O 1
ATOM 2959 N N . LEU B 1 70 ? -15.516 -3.385 -2.182 1 97.38 70 LEU B N 1
ATOM 2960 C CA . LEU B 1 70 ? -16.516 -3.1 -1.161 1 97.38 70 LEU B CA 1
ATOM 2961 C C . LEU B 1 70 ? -15.914 -3.166 0.235 1 97.38 70 LEU B C 1
ATOM 2963 O O . LEU B 1 70 ? -16.25 -2.355 1.102 1 97.38 70 LEU B O 1
ATOM 2967 N N . ALA B 1 71 ? -15.047 -4.148 0.407 1 98.06 71 ALA B N 1
ATOM 2968 C CA . ALA B 1 71 ? -14.383 -4.301 1.696 1 98.06 71 ALA B CA 1
ATOM 2969 C C . ALA B 1 71 ? -13.523 -3.076 2.018 1 98.06 71 ALA B C 1
ATOM 2971 O O . ALA B 1 71 ? -13.531 -2.588 3.15 1 98.06 71 ALA B O 1
ATOM 2972 N N . VAL B 1 72 ? -12.852 -2.559 1.076 1 96.44 72 VAL B N 1
ATOM 2973 C CA . VAL B 1 72 ? -11.953 -1.423 1.276 1 96.44 72 VAL B CA 1
ATOM 2974 C C . VAL B 1 72 ? -12.773 -0.145 1.45 1 96.44 72 VAL B C 1
ATOM 2976 O O . VAL B 1 72 ? -12.375 0.755 2.195 1 96.44 72 VAL B O 1
ATOM 2979 N N . ALA B 1 73 ? -13.922 -0.081 0.845 1 96.44 73 ALA B N 1
ATOM 2980 C CA . ALA B 1 73 ? -14.758 1.114 0.875 1 96.44 73 ALA B CA 1
ATOM 2981 C C . ALA B 1 73 ? -15.219 1.429 2.297 1 96.44 73 ALA B C 1
ATOM 2983 O O . ALA B 1 73 ? -15.32 2.598 2.678 1 96.44 73 ALA B O 1
ATOM 2984 N N . LEU B 1 74 ? -15.414 0.454 3.104 1 97.5 74 LEU B N 1
ATOM 2985 C CA . LEU B 1 74 ? -15.984 0.654 4.426 1 97.5 74 LEU B CA 1
ATOM 2986 C C . LEU B 1 74 ? -15.016 1.393 5.34 1 97.5 74 LEU B C 1
ATOM 2988 O O . LEU B 1 74 ? -15.352 2.436 5.902 1 97.5 74 LEU B O 1
ATOM 2992 N N . PRO B 1 75 ? -13.789 0.89 5.461 1 96.88 75 PRO B N 1
ATOM 2993 C CA . PRO B 1 75 ? -12.836 1.684 6.238 1 96.88 75 PRO B CA 1
ATOM 2994 C C . PRO B 1 75 ? -12.609 3.076 5.652 1 96.88 75 PRO B C 1
ATOM 2996 O O . PRO B 1 75 ? -12.461 4.047 6.398 1 96.88 75 PRO B O 1
ATOM 2999 N N . LEU B 1 76 ? -12.633 3.238 4.395 1 92.94 76 LEU B N 1
ATOM 3000 C CA . LEU B 1 76 ? -12.461 4.543 3.764 1 92.94 76 LEU B CA 1
ATOM 3001 C C . LEU B 1 76 ? -13.578 5.492 4.172 1 92.94 76 LEU B C 1
ATOM 3003 O O . LEU B 1 76 ? -13.336 6.676 4.43 1 92.94 76 LEU B O 1
ATOM 3007 N N . LEU B 1 77 ? -14.781 4.996 4.277 1 95.31 77 LEU B N 1
ATOM 3008 C CA . LEU B 1 77 ? -15.945 5.82 4.59 1 95.31 77 LEU B CA 1
ATOM 3009 C C . LEU B 1 77 ? -15.836 6.402 5.992 1 95.31 77 LEU B C 1
ATOM 3011 O O . LEU B 1 77 ? -16.453 7.43 6.293 1 95.31 77 LEU B O 1
ATOM 3015 N N . VAL B 1 78 ? -15.086 5.742 6.828 1 95.94 78 VAL B N 1
ATOM 3016 C CA . VAL B 1 78 ? -14.906 6.254 8.18 1 95.94 78 VAL B CA 1
ATOM 3017 C C . VAL B 1 78 ? -13.523 6.891 8.32 1 95.94 78 VAL B C 1
ATOM 3019 O O . VAL B 1 78 ? -12.977 6.961 9.422 1 95.94 78 VAL B O 1
ATOM 3022 N N . ALA B 1 79 ? -12.93 7.184 7.199 1 90.5 79 ALA B N 1
ATOM 3023 C CA . ALA B 1 79 ? -11.688 7.938 7.109 1 90.5 79 ALA B CA 1
ATOM 3024 C C . ALA B 1 79 ? -10.508 7.113 7.621 1 90.5 79 ALA B C 1
ATOM 3026 O O . ALA B 1 79 ? -9.633 7.629 8.32 1 90.5 79 ALA B O 1
ATOM 3027 N N . GLU B 1 80 ? -10.586 5.828 7.316 1 91.38 80 GLU B N 1
ATOM 3028 C CA . GLU B 1 80 ? -9.492 4.91 7.637 1 91.38 80 GLU B CA 1
ATOM 3029 C C . GLU B 1 80 ? -9.062 4.113 6.406 1 91.38 80 GLU B C 1
ATOM 3031 O O . GLU B 1 80 ? -9.805 4.031 5.426 1 91.38 80 GLU B O 1
ATOM 3036 N N . ILE B 1 81 ? -7.863 3.65 6.406 1 86.5 81 ILE B N 1
ATOM 3037 C CA . ILE B 1 81 ? -7.352 2.818 5.32 1 86.5 81 ILE B CA 1
ATOM 3038 C C . ILE B 1 81 ? -6.926 1.459 5.871 1 86.5 81 ILE B C 1
ATOM 3040 O O . ILE B 1 81 ? -6.234 1.384 6.887 1 86.5 81 ILE B O 1
ATOM 3044 N N . ASP B 1 82 ? -7.418 0.45 5.305 1 93.69 82 ASP B N 1
ATOM 3045 C CA . ASP B 1 82 ? -7.043 -0.904 5.699 1 93.69 82 ASP B CA 1
ATOM 3046 C C . ASP B 1 82 ? -6.27 -1.606 4.59 1 93.69 82 ASP B C 1
ATOM 3048 O O . ASP B 1 82 ? -6.855 -2.057 3.604 1 93.69 82 ASP B O 1
ATOM 3052 N N . LEU B 1 83 ? -5.027 -1.815 4.781 1 87.31 83 LEU B N 1
ATOM 3053 C CA . LEU B 1 83 ? -4.172 -2.412 3.764 1 87.31 83 LEU B CA 1
ATOM 3054 C C . LEU B 1 83 ? -4.184 -3.934 3.867 1 87.31 83 LEU B C 1
ATOM 3056 O O . LEU B 1 83 ? -3.711 -4.625 2.961 1 87.31 83 LEU B O 1
ATOM 3060 N N . SER B 1 84 ? -4.73 -4.453 4.852 1 94.12 84 SER B N 1
ATOM 3061 C CA . SER B 1 84 ? -4.609 -5.883 5.125 1 94.12 84 SER B CA 1
ATOM 3062 C C . SER B 1 84 ? -5.691 -6.676 4.402 1 94.12 84 SER B C 1
ATOM 3064 O O . SER B 1 84 ? -5.664 -7.91 4.395 1 94.12 84 SER B O 1
ATOM 3066 N N . ILE B 1 85 ? -6.586 -6.012 3.73 1 96 85 ILE B N 1
ATOM 3067 C CA . ILE B 1 85 ? -7.805 -6.625 3.211 1 96 85 ILE B CA 1
ATOM 3068 C C . ILE B 1 85 ? -7.441 -7.695 2.184 1 96 85 ILE B C 1
ATOM 3070 O O . ILE B 1 85 ? -7.902 -8.836 2.277 1 96 85 ILE B O 1
ATOM 3074 N N . PRO B 1 86 ? -6.578 -7.414 1.221 1 93.62 86 PRO B N 1
ATOM 3075 C CA . PRO B 1 86 ? -6.266 -8.469 0.258 1 93.62 86 PRO B CA 1
ATOM 3076 C C . PRO B 1 86 ? -5.508 -9.641 0.89 1 93.62 86 PRO B C 1
ATOM 3078 O O . PRO B 1 86 ? -5.734 -10.797 0.523 1 93.62 86 PRO B O 1
ATOM 3081 N N . ALA B 1 87 ? -4.605 -9.344 1.8 1 93.75 87 ALA B N 1
ATOM 3082 C CA . ALA B 1 87 ? -3.91 -10.406 2.516 1 93.75 87 ALA B CA 1
ATOM 3083 C C . ALA B 1 87 ? -4.887 -11.25 3.33 1 93.75 87 ALA B C 1
ATOM 3085 O O . ALA B 1 87 ? -4.719 -12.469 3.447 1 93.75 87 ALA B O 1
ATOM 3086 N N . ASN B 1 88 ? -5.871 -10.578 3.943 1 97.31 88 ASN B N 1
ATOM 3087 C CA . ASN B 1 88 ? -6.922 -11.281 4.672 1 97.31 88 ASN B CA 1
ATOM 3088 C C . ASN B 1 88 ? -7.691 -12.234 3.76 1 97.31 88 ASN B C 1
ATOM 3090 O O . ASN B 1 88 ? -8.008 -13.359 4.156 1 97.31 88 ASN B O 1
ATOM 3094 N N . ALA B 1 89 ? -7.945 -11.805 2.557 1 97 89 ALA B N 1
ATOM 3095 C CA . ALA B 1 89 ? -8.641 -12.641 1.585 1 97 89 ALA B CA 1
ATOM 3096 C C . ALA B 1 89 ? -7.859 -13.922 1.302 1 97 89 ALA B C 1
ATOM 3098 O O . ALA B 1 89 ? -8.422 -15.016 1.325 1 97 89 ALA B O 1
ATOM 3099 N N . GLY B 1 90 ? -6.605 -13.781 1.083 1 95.38 90 GLY B N 1
ATOM 3100 C CA . GLY B 1 90 ? -5.777 -14.945 0.802 1 95.38 90 GLY B CA 1
ATOM 3101 C C . GLY B 1 90 ? -5.625 -15.867 1.992 1 95.38 90 GLY B C 1
ATOM 3102 O O . GLY B 1 90 ? -5.801 -17.078 1.865 1 95.38 90 GLY B O 1
ATOM 3103 N N . PHE B 1 91 ? -5.371 -15.289 3.15 1 96 91 PHE B N 1
ATOM 3104 C CA . PHE B 1 91 ? -5.105 -16.062 4.355 1 96 91 PHE B CA 1
ATOM 3105 C C . PHE B 1 91 ? -6.363 -16.797 4.816 1 96 91 PHE B C 1
ATOM 3107 O O . PHE B 1 91 ? -6.316 -17.984 5.113 1 96 91 PHE B O 1
ATOM 3114 N N . SER B 1 92 ? -7.434 -16.094 4.883 1 96.69 92 SER B N 1
ATOM 3115 C CA . SER B 1 92 ? -8.68 -16.688 5.359 1 96.69 92 SER B CA 1
ATOM 3116 C C . SER B 1 92 ? -9.133 -17.828 4.445 1 96.69 92 SER B C 1
ATOM 3118 O O . SER B 1 92 ? -9.648 -18.844 4.918 1 96.69 92 SER B O 1
ATOM 3120 N N . ALA B 1 93 ? -8.969 -17.656 3.166 1 94.69 93 ALA B N 1
ATOM 3121 C CA . ALA B 1 93 ? -9.305 -18.719 2.223 1 94.69 93 ALA B CA 1
ATOM 3122 C C . ALA B 1 93 ? -8.438 -19.953 2.451 1 94.69 93 ALA B C 1
ATOM 3124 O O . ALA B 1 93 ? -8.922 -21.078 2.373 1 94.69 93 ALA B O 1
ATOM 3125 N N . ALA B 1 94 ? -7.207 -19.734 2.721 1 93.88 94 ALA B N 1
ATOM 3126 C CA . ALA B 1 94 ? -6.281 -20.828 2.963 1 93.88 94 ALA B CA 1
ATOM 3127 C C . ALA B 1 94 ? -6.641 -21.578 4.242 1 93.88 94 ALA B C 1
ATOM 3129 O O . ALA B 1 94 ? -6.559 -22.812 4.297 1 93.88 94 ALA B O 1
ATOM 3130 N N . VAL B 1 95 ? -6.98 -20.797 5.25 1 94.81 95 VAL B N 1
ATOM 3131 C CA . VAL B 1 95 ? -7.375 -21.422 6.512 1 94.81 95 VAL B CA 1
ATOM 3132 C C . VAL B 1 95 ? -8.586 -22.312 6.285 1 94.81 95 VAL B C 1
ATOM 3134 O O . VAL B 1 95 ? -8.641 -23.438 6.801 1 94.81 95 VAL B O 1
ATOM 3137 N N . GLY B 1 96 ? -9.547 -21.844 5.547 1 92.94 96 GLY B N 1
ATOM 3138 C CA . GLY B 1 96 ? -10.703 -22.672 5.223 1 92.94 96 GLY B CA 1
ATOM 3139 C C . GLY B 1 96 ? -10.344 -23.906 4.43 1 92.94 96 GLY B C 1
ATOM 3140 O O . GLY B 1 96 ? -10.836 -25 4.719 1 92.94 96 GLY B O 1
ATOM 3141 N N . ALA B 1 97 ? -9.508 -23.734 3.432 1 91 97 ALA B N 1
ATOM 3142 C CA . ALA B 1 97 ? -9.102 -24.859 2.588 1 91 97 ALA B CA 1
ATOM 3143 C C . ALA B 1 97 ? -8.352 -25.922 3.398 1 91 97 ALA B C 1
ATOM 3145 O O . ALA B 1 97 ? -8.555 -27.109 3.197 1 91 97 ALA B O 1
ATOM 3146 N N . LEU B 1 98 ? -7.555 -25.469 4.293 1 91 98 LEU B N 1
ATOM 3147 C CA . LEU B 1 98 ? -6.77 -26.391 5.102 1 91 98 LEU B CA 1
ATOM 3148 C C . LEU B 1 98 ? -7.645 -27.078 6.145 1 91 98 LEU B C 1
ATOM 3150 O O . LEU B 1 98 ? -7.387 -28.234 6.516 1 91 98 LEU B O 1
ATOM 3154 N N . ALA B 1 99 ? -8.633 -26.328 6.625 1 90.75 99 ALA B N 1
ATOM 3155 C CA . ALA B 1 99 ? -9.578 -26.953 7.543 1 90.75 99 ALA B CA 1
ATOM 3156 C C . ALA B 1 99 ? -10.297 -28.125 6.883 1 90.75 99 ALA B C 1
ATOM 3158 O O . ALA B 1 99 ? -10.602 -29.125 7.535 1 90.75 99 ALA B O 1
ATOM 3159 N N . TYR B 1 100 ? -10.484 -28.047 5.625 1 88.44 100 TYR B N 1
ATOM 3160 C CA . TYR B 1 100 ? -11.086 -29.141 4.852 1 88.44 100 TYR B CA 1
ATOM 3161 C C . TYR B 1 100 ? -10.07 -30.25 4.594 1 88.44 100 TYR B C 1
ATOM 3163 O O . TYR B 1 100 ? -10.312 -31.406 4.926 1 88.44 100 TYR B O 1
ATOM 3171 N N . SER B 1 101 ? -8.969 -29.938 4.094 1 86.56 101 SER B N 1
ATOM 3172 C CA . SER B 1 101 ? -8.008 -30.938 3.623 1 86.56 101 SER B CA 1
ATOM 3173 C C . SER B 1 101 ? -7.293 -31.609 4.789 1 86.56 101 SER B C 1
ATOM 3175 O O . SER B 1 101 ? -7.066 -32.812 4.766 1 86.56 101 SER B O 1
ATOM 3177 N N . ASP B 1 102 ? -6.949 -30.828 5.82 1 85.56 102 ASP B N 1
ATOM 3178 C CA . ASP B 1 102 ? -6.113 -31.359 6.891 1 85.56 102 ASP B CA 1
ATOM 3179 C C . ASP B 1 102 ? -6.961 -31.859 8.062 1 85.56 102 ASP B C 1
ATOM 3181 O O . ASP B 1 102 ? -6.637 -32.875 8.688 1 85.56 102 ASP B O 1
ATOM 3185 N N . LEU B 1 103 ? -8.039 -31.109 8.32 1 88.12 103 LEU B N 1
ATOM 3186 C CA . LEU B 1 103 ? -8.852 -31.469 9.477 1 88.12 103 LEU B CA 1
ATOM 3187 C C . LEU B 1 103 ? -10.047 -32.312 9.062 1 88.12 103 LEU B C 1
ATOM 3189 O O . LEU B 1 103 ? -10.781 -32.812 9.914 1 88.12 103 LEU B O 1
ATOM 3193 N N . GLY B 1 104 ? -10.312 -32.406 7.793 1 86.75 104 GLY B N 1
ATOM 3194 C CA . GLY B 1 104 ? -11.375 -33.281 7.281 1 86.75 104 GLY B CA 1
ATOM 3195 C C . GLY B 1 104 ? -12.766 -32.719 7.527 1 86.75 104 GLY B C 1
ATOM 3196 O O . GLY B 1 104 ? -13.734 -33.469 7.594 1 86.75 104 GLY B O 1
ATOM 3197 N N . LEU B 1 105 ? -12.875 -31.5 7.73 1 89.56 105 LEU B N 1
ATOM 3198 C CA . LEU B 1 105 ? -14.18 -30.875 7.945 1 89.56 105 LEU B CA 1
ATOM 3199 C C . LEU B 1 105 ? -14.977 -30.812 6.645 1 89.56 105 LEU B C 1
ATOM 3201 O O . LEU B 1 105 ? -14.391 -30.766 5.559 1 89.56 105 LEU B O 1
ATOM 3205 N N . PRO B 1 106 ? -16.281 -30.922 6.891 1 91.5 106 PRO B N 1
ATOM 3206 C CA . PRO B 1 106 ? -17.094 -30.703 5.688 1 91.5 106 PRO B CA 1
ATOM 3207 C C . PRO B 1 106 ? -16.828 -29.344 5.035 1 91.5 106 PRO B C 1
ATOM 3209 O O . PRO B 1 106 ? -16.5 -28.375 5.727 1 91.5 106 PRO B O 1
ATOM 3212 N N . TRP B 1 107 ? -16.969 -29.281 3.711 1 88.19 107 TRP B N 1
ATOM 3213 C CA . TRP B 1 107 ? -16.578 -28.109 2.936 1 88.19 107 TRP B CA 1
ATOM 3214 C C . TRP B 1 107 ? -17.297 -26.859 3.447 1 88.19 107 TRP B C 1
ATOM 3216 O O . TRP B 1 107 ? -16.703 -25.781 3.516 1 88.19 107 TRP B O 1
ATOM 3226 N N . PHE B 1 108 ? -18.547 -27.031 3.832 1 90.69 108 PHE B N 1
ATOM 3227 C CA . PHE B 1 108 ? -19.344 -25.891 4.262 1 90.69 108 PHE B CA 1
ATOM 3228 C C . PHE B 1 108 ? -18.828 -25.328 5.586 1 90.69 108 PHE B C 1
ATOM 3230 O O . PHE B 1 108 ? -18.734 -24.109 5.766 1 90.69 108 PHE B O 1
ATOM 3237 N N . ILE B 1 109 ? -18.438 -26.172 6.5 1 92.69 109 ILE B N 1
ATOM 3238 C CA . ILE B 1 109 ? -17.891 -25.766 7.789 1 92.69 109 ILE B CA 1
ATOM 3239 C C . ILE B 1 109 ? -16.516 -25.125 7.598 1 92.69 109 ILE B C 1
ATOM 3241 O O . ILE B 1 109 ? -16.188 -24.141 8.258 1 92.69 109 ILE B O 1
ATOM 3245 N N . ALA B 1 110 ? -15.773 -25.766 6.668 1 92.12 110 ALA B N 1
ATOM 3246 C CA . ALA B 1 110 ? -14.445 -25.25 6.375 1 92.12 110 ALA B CA 1
ATOM 3247 C C . ALA B 1 110 ? -14.523 -23.828 5.816 1 92.12 110 ALA B C 1
ATOM 3249 O O . ALA B 1 110 ? -13.727 -22.953 6.184 1 92.12 110 ALA B O 1
ATOM 3250 N N . MET B 1 111 ? -15.461 -23.641 4.98 1 92.69 111 MET B N 1
ATOM 3251 C CA . MET B 1 111 ? -15.68 -22.312 4.418 1 92.69 111 MET B CA 1
ATOM 3252 C C . MET B 1 111 ? -16.078 -21.328 5.512 1 92.69 111 MET B C 1
ATOM 3254 O O . MET B 1 111 ? -15.609 -20.172 5.512 1 92.69 111 MET B O 1
ATOM 3258 N N . LEU B 1 112 ? -16.906 -21.75 6.445 1 95.5 112 LEU B N 1
ATOM 3259 C CA . LEU B 1 112 ? -17.359 -20.891 7.535 1 95.5 112 LEU B CA 1
ATOM 3260 C C . LEU B 1 112 ? -16.203 -20.531 8.461 1 95.5 112 LEU B C 1
ATOM 3262 O O . LEU B 1 112 ? -16.156 -19.438 9.016 1 95.5 112 LEU B O 1
ATOM 3266 N N . VAL B 1 113 ? -15.32 -21.484 8.594 1 95.56 113 VAL B N 1
ATOM 3267 C CA . VAL B 1 113 ? -14.148 -21.234 9.422 1 95.56 113 VAL B CA 1
ATOM 3268 C C . VAL B 1 113 ? -13.297 -20.141 8.781 1 95.56 113 VAL B C 1
ATOM 3270 O O . VAL B 1 113 ? -12.828 -19.219 9.461 1 95.56 113 VAL B O 1
ATOM 3273 N N . GLY B 1 114 ? -13.062 -20.266 7.449 1 95.88 114 GLY B N 1
ATOM 3274 C CA . GLY B 1 114 ? -12.336 -19.219 6.738 1 95.88 114 GLY B CA 1
ATOM 3275 C C . GLY B 1 114 ? -12.984 -17.859 6.855 1 95.88 114 GLY B C 1
ATOM 3276 O O . GLY B 1 114 ? -12.305 -16.859 7.098 1 95.88 114 GLY B O 1
ATOM 3277 N N . LEU B 1 115 ? -14.305 -17.891 6.742 1 97.5 115 LEU B N 1
ATOM 3278 C CA . LEU B 1 115 ? -15.055 -16.641 6.84 1 97.5 115 LEU B CA 1
ATOM 3279 C C . LEU B 1 115 ? -14.961 -16.062 8.25 1 97.5 115 LEU B C 1
ATOM 3281 O O . LEU B 1 115 ? -14.836 -14.852 8.422 1 97.5 115 LEU B O 1
ATOM 3285 N N . ALA B 1 116 ? -15.016 -16.891 9.25 1 98.12 116 ALA B N 1
ATOM 3286 C CA . ALA B 1 116 ? -14.93 -16.469 10.641 1 98.12 116 ALA B CA 1
ATOM 3287 C C . ALA B 1 116 ? -13.555 -15.867 10.953 1 98.12 116 ALA B C 1
ATOM 3289 O O . ALA B 1 116 ? -13.453 -14.875 11.672 1 98.12 116 ALA B O 1
ATOM 3290 N N . VAL B 1 117 ? -12.562 -16.484 10.383 1 97.94 117 VAL B N 1
ATOM 3291 C CA . VAL B 1 117 ? -11.203 -16 10.602 1 97.94 117 VAL B CA 1
ATOM 3292 C C . VAL B 1 117 ? -11.039 -14.617 9.977 1 97.94 117 VAL B C 1
ATOM 3294 O O . VAL B 1 117 ? -10.5 -13.711 10.609 1 97.94 117 VAL B O 1
ATOM 3297 N N . GLY B 1 118 ? -11.469 -14.484 8.727 1 98.31 118 GLY B N 1
ATOM 3298 C CA . GLY B 1 118 ? -11.398 -13.18 8.086 1 98.31 118 GLY B CA 1
ATOM 3299 C C . GLY B 1 118 ? -12.18 -12.102 8.82 1 98.31 118 GLY B C 1
ATOM 3300 O O . GLY B 1 118 ? -11.711 -10.977 8.953 1 98.31 118 GLY B O 1
ATOM 3301 N N . THR B 1 119 ? -13.336 -12.531 9.297 1 98.62 119 THR B N 1
ATOM 3302 C CA . THR B 1 119 ? -14.164 -11.609 10.062 1 98.62 119 THR B CA 1
ATOM 3303 C C . THR B 1 119 ? -13.477 -11.219 11.367 1 98.62 119 THR B C 1
ATOM 3305 O O . THR B 1 119 ? -13.508 -10.055 11.766 1 98.62 119 THR B O 1
ATOM 3308 N N . PHE B 1 120 ? -12.891 -12.141 11.977 1 98.56 120 PHE B N 1
ATOM 3309 C CA . PHE B 1 120 ? -12.18 -11.898 13.227 1 98.56 120 PHE B CA 1
ATOM 3310 C C . PHE B 1 120 ? -11.008 -10.953 13.008 1 98.56 120 PHE B C 1
ATOM 3312 O O . PHE B 1 120 ? -10.734 -10.086 13.844 1 98.56 120 PHE B O 1
ATOM 3319 N N . ILE B 1 121 ? -10.305 -11.133 11.961 1 98 121 ILE B N 1
ATOM 3320 C CA . ILE B 1 121 ? -9.172 -10.273 11.656 1 98 121 ILE B CA 1
ATOM 3321 C C . ILE B 1 121 ? -9.648 -8.836 11.484 1 98 121 ILE B C 1
ATOM 3323 O O . ILE B 1 121 ? -9.016 -7.898 11.984 1 98 121 ILE B O 1
ATOM 3327 N N . GLY B 1 122 ? -10.758 -8.703 10.742 1 98.25 122 GLY B N 1
ATOM 3328 C CA . GLY B 1 122 ? -11.328 -7.371 10.641 1 98.25 122 GLY B CA 1
ATOM 3329 C C . GLY B 1 122 ? -11.719 -6.781 11.977 1 98.25 122 GLY B C 1
ATOM 3330 O O . GLY B 1 122 ? -11.438 -5.609 12.25 1 98.25 122 GLY B O 1
ATOM 3331 N N . PHE B 1 123 ? -12.312 -7.578 12.805 1 98.31 123 PHE B N 1
ATOM 3332 C CA . PHE B 1 123 ? -12.703 -7.164 14.148 1 98.31 123 PHE B CA 1
ATOM 3333 C C . PHE B 1 123 ? -11.477 -6.773 14.969 1 98.31 123 PHE B C 1
ATOM 3335 O O . PHE B 1 123 ? -11.477 -5.738 15.633 1 98.31 123 PHE B O 1
ATOM 3342 N N . PHE B 1 124 ? -10.523 -7.57 14.859 1 97.5 124 PHE B N 1
ATOM 3343 C CA . PHE B 1 124 ? -9.281 -7.324 15.586 1 97.5 124 PHE B CA 1
ATOM 3344 C C . PHE B 1 124 ? -8.648 -6.012 15.148 1 97.5 124 PHE B C 1
ATOM 3346 O O . PHE B 1 124 ? -8.211 -5.215 15.977 1 97.5 124 PHE B O 1
ATOM 3353 N N . ASN B 1 125 ? -8.578 -5.781 13.891 1 96.94 125 ASN B N 1
ATOM 3354 C CA . ASN B 1 125 ? -8.047 -4.523 13.383 1 96.94 125 ASN B CA 1
ATOM 3355 C C . ASN B 1 125 ? -8.836 -3.328 13.898 1 96.94 125 ASN B C 1
ATOM 3357 O O . ASN B 1 125 ? -8.25 -2.334 14.336 1 96.94 125 ASN B O 1
ATOM 3361 N N . GLY B 1 126 ? -10.164 -3.498 13.828 1 97 126 GLY B N 1
ATOM 3362 C CA . GLY B 1 126 ? -11.008 -2.42 14.312 1 97 126 GLY B CA 1
ATOM 3363 C C . GLY B 1 126 ? -10.758 -2.078 15.773 1 97 126 GLY B C 1
ATOM 3364 O O . GLY B 1 126 ? -10.672 -0.902 16.141 1 97 126 GLY B O 1
ATOM 3365 N N . ILE B 1 127 ? -10.57 -3.043 16.578 1 96 127 ILE B N 1
ATOM 3366 C CA . ILE B 1 127 ? -10.367 -2.844 18.016 1 96 127 ILE B CA 1
ATOM 3367 C C . ILE B 1 127 ? -9.008 -2.195 18.25 1 96 127 ILE B C 1
ATOM 3369 O O . ILE B 1 127 ? -8.883 -1.294 19.078 1 96 127 ILE B O 1
ATOM 3373 N N . CYS B 1 128 ? -8.047 -2.652 17.562 1 94 128 CYS B N 1
ATOM 3374 C CA . CYS B 1 128 ? -6.707 -2.107 17.734 1 94 128 CYS B CA 1
ATOM 3375 C C . CYS B 1 128 ? -6.66 -0.636 17.344 1 94 128 CYS B C 1
ATOM 3377 O O . CYS B 1 128 ? -6.035 0.174 18.031 1 94 128 CYS B O 1
ATOM 3379 N N . ILE B 1 129 ? -7.312 -0.32 16.312 1 92.56 129 ILE B N 1
ATOM 3380 C CA . ILE B 1 129 ? -7.285 1.042 15.781 1 92.56 129 ILE B CA 1
ATOM 3381 C C . ILE B 1 129 ? -8.078 1.964 16.703 1 92.56 129 ILE B C 1
ATOM 3383 O O . ILE B 1 129 ? -7.688 3.111 16.938 1 92.56 129 ILE B O 1
ATOM 3387 N N . THR B 1 130 ? -9.188 1.466 17.312 1 92.69 130 THR B N 1
ATOM 3388 C CA . THR B 1 130 ? -10.062 2.322 18.094 1 92.69 130 THR B CA 1
ATOM 3389 C C . THR B 1 130 ? -9.641 2.334 19.562 1 92.69 130 THR B C 1
ATOM 3391 O O . THR B 1 130 ? -9.578 3.395 20.188 1 92.69 130 THR B O 1
ATOM 3394 N N . ARG B 1 131 ? -9.312 1.213 20.078 1 89.75 131 ARG B N 1
ATOM 3395 C CA . ARG B 1 131 ? -9.008 1.135 21.516 1 89.75 131 ARG B CA 1
ATOM 3396 C C . ARG B 1 131 ? -7.555 1.521 21.781 1 89.75 131 ARG B C 1
ATOM 3398 O O . ARG B 1 131 ? -7.258 2.189 22.766 1 89.75 131 ARG B O 1
ATOM 3405 N N . LEU B 1 132 ? -6.715 1.12 20.875 1 86.31 132 LEU B N 1
ATOM 3406 C CA . LEU B 1 132 ? -5.305 1.425 21.078 1 86.31 132 LEU B CA 1
ATOM 3407 C C . LEU B 1 132 ? -4.902 2.691 20.344 1 86.31 132 LEU B C 1
ATOM 3409 O O . LEU B 1 132 ? -3.775 3.168 20.484 1 86.31 132 LEU B O 1
ATOM 3413 N N . LYS B 1 133 ? -5.816 3.164 19.5 1 84.56 133 LYS B N 1
ATOM 3414 C CA . LYS B 1 133 ? -5.633 4.41 18.75 1 84.56 133 LYS B CA 1
ATOM 3415 C C . LYS B 1 133 ? -4.41 4.332 17.844 1 84.56 133 LYS B C 1
ATOM 3417 O O . LYS B 1 133 ? -3.6 5.262 17.812 1 84.56 133 LYS B O 1
ATOM 3422 N N . MET B 1 134 ? -4.246 3.16 17.375 1 82.81 134 MET B N 1
ATOM 3423 C CA . MET B 1 134 ? -3.178 2.98 16.391 1 82.81 134 MET B CA 1
ATOM 3424 C C . MET B 1 134 ? -3.539 3.643 15.07 1 82.81 134 MET B C 1
ATOM 3426 O O . MET B 1 134 ? -4.707 3.656 14.672 1 82.81 134 MET B O 1
ATOM 3430 N N . VAL B 1 135 ? -2.529 4.176 14.43 1 79 135 VAL B N 1
ATOM 3431 C CA . VAL B 1 135 ? -2.75 4.664 13.078 1 79 135 VAL B CA 1
ATOM 3432 C C . VAL B 1 135 ? -3.135 3.502 12.164 1 79 135 VAL B C 1
ATOM 3434 O O . VAL B 1 135 ? -2.414 2.504 12.078 1 79 135 VAL B O 1
ATOM 3437 N N . SER B 1 136 ? -4.25 3.609 11.57 1 88.31 136 SER B N 1
ATOM 3438 C CA . SER B 1 136 ? -4.836 2.498 10.82 1 88.31 136 SER B CA 1
ATOM 3439 C C . SER B 1 136 ? -3.887 2.002 9.734 1 88.31 136 SER B C 1
ATOM 3441 O O . SER B 1 136 ? -3.756 0.794 9.523 1 88.31 136 SER B O 1
ATOM 3443 N N . LEU B 1 137 ? -3.207 2.875 9.086 1 80.19 137 LEU B N 1
ATOM 3444 C CA . LEU B 1 137 ? -2.336 2.516 7.969 1 80.19 137 LEU B CA 1
ATOM 3445 C C . LEU B 1 137 ? -1.218 1.588 8.43 1 80.19 137 LEU B C 1
ATOM 3447 O O . LEU B 1 137 ? -0.969 0.553 7.805 1 80.19 137 LEU B O 1
ATOM 3451 N N . ILE B 1 138 ? -0.621 1.863 9.461 1 77.44 138 ILE B N 1
ATOM 3452 C CA . ILE B 1 138 ? 0.533 1.096 9.914 1 77.44 138 ILE B CA 1
ATOM 3453 C C . ILE B 1 138 ? 0.064 -0.208 10.555 1 77.44 138 ILE B C 1
ATOM 3455 O O . ILE B 1 138 ? 0.714 -1.246 10.414 1 77.44 138 ILE B O 1
ATOM 3459 N N . GLU B 1 139 ? -0.987 -0.007 11.352 1 87.31 139 GLU B N 1
ATOM 3460 C CA . GLU B 1 139 ? -1.525 -1.21 11.977 1 87.31 139 GLU B CA 1
ATOM 3461 C C . GLU B 1 139 ? -1.905 -2.256 10.93 1 87.31 139 GLU B C 1
ATOM 3463 O O . GLU B 1 139 ? -1.565 -3.432 11.07 1 87.31 139 GLU B O 1
ATOM 3468 N N . THR B 1 140 ? -2.553 -1.797 9.898 1 90.69 140 THR B N 1
ATOM 3469 C CA . THR B 1 140 ? -3.045 -2.754 8.914 1 90.69 140 THR B CA 1
ATOM 3470 C C . THR B 1 140 ? -1.926 -3.182 7.969 1 90.69 140 THR B C 1
ATOM 3472 O O . THR B 1 140 ? -2.018 -4.23 7.324 1 90.69 140 THR B O 1
ATOM 3475 N N . LEU B 1 141 ? -0.946 -2.389 7.883 1 82.25 141 LEU B N 1
ATOM 3476 C CA . LEU B 1 141 ? 0.25 -2.826 7.172 1 82.25 141 LEU B CA 1
ATOM 3477 C C . LEU B 1 141 ? 0.921 -3.986 7.898 1 82.25 141 LEU B C 1
ATOM 3479 O O . LEU B 1 141 ? 1.305 -4.977 7.273 1 82.25 141 LEU B O 1
ATOM 3483 N N . ALA B 1 142 ? 1.138 -3.771 9.18 1 83.69 142 ALA B N 1
ATOM 3484 C CA . ALA B 1 142 ? 1.716 -4.844 9.984 1 83.69 142 ALA B CA 1
ATOM 3485 C C . ALA B 1 142 ? 0.887 -6.121 9.875 1 83.69 142 ALA B C 1
ATOM 3487 O O . ALA B 1 142 ? 1.438 -7.215 9.734 1 83.69 142 ALA B O 1
ATOM 3488 N N . MET B 1 143 ? -0.409 -5.914 9.938 1 91.75 143 MET B N 1
ATOM 3489 C CA . MET B 1 143 ? -1.298 -7.066 9.812 1 91.75 143 MET B CA 1
ATOM 3490 C C . MET B 1 143 ? -1.161 -7.715 8.438 1 91.75 143 MET B C 1
ATOM 3492 O O . MET B 1 143 ? -1.191 -8.938 8.32 1 91.75 143 MET B O 1
ATOM 3496 N N . MET B 1 144 ? -1.038 -6.898 7.438 1 90.5 144 MET B N 1
ATOM 3497 C CA . MET B 1 144 ? -0.829 -7.418 6.09 1 90.5 144 MET B CA 1
ATOM 3498 C C . MET B 1 144 ? 0.42 -8.289 6.031 1 90.5 144 MET B C 1
ATOM 3500 O O . MET B 1 144 ? 0.391 -9.391 5.469 1 90.5 144 MET B O 1
ATOM 3504 N N . ILE B 1 145 ? 1.473 -7.867 6.613 1 83 145 ILE B N 1
ATOM 3505 C CA . ILE B 1 145 ? 2.729 -8.609 6.621 1 83 145 ILE B CA 1
ATOM 3506 C C . ILE B 1 145 ? 2.557 -9.906 7.398 1 83 145 ILE B C 1
ATOM 3508 O O . ILE B 1 145 ? 3.025 -10.969 6.965 1 83 145 ILE B O 1
ATOM 3512 N N . ILE B 1 146 ? 1.895 -9.82 8.5 1 89.44 146 ILE B N 1
ATOM 3513 C CA . ILE B 1 146 ? 1.631 -11 9.312 1 89.44 146 ILE B CA 1
ATOM 3514 C C . ILE B 1 146 ? 0.838 -12.023 8.5 1 89.44 146 ILE B C 1
ATOM 3516 O O . ILE B 1 146 ? 1.201 -13.203 8.453 1 89.44 146 ILE B O 1
ATOM 3520 N N . LEU B 1 147 ? -0.182 -11.531 7.875 1 93.44 147 LEU B N 1
ATOM 3521 C CA . LEU B 1 147 ? -1.073 -12.422 7.148 1 93.44 147 LEU B CA 1
ATOM 3522 C C . LEU B 1 147 ? -0.374 -13.023 5.93 1 93.44 147 LEU B C 1
ATOM 3524 O O . LEU B 1 147 ? -0.55 -14.203 5.625 1 93.44 147 LEU B O 1
ATOM 3528 N N . GLN B 1 148 ? 0.369 -12.234 5.219 1 88.44 148 GLN B N 1
ATOM 3529 C CA . GLN B 1 148 ? 1.13 -12.75 4.082 1 88.44 148 GLN B CA 1
ATOM 3530 C C . GLN B 1 148 ? 2.162 -13.773 4.531 1 88.44 148 GLN B C 1
ATOM 3532 O O . GLN B 1 148 ? 2.346 -14.805 3.879 1 88.44 148 GLN B O 1
ATOM 3537 N N . GLY B 1 149 ? 2.844 -13.461 5.625 1 85.62 149 GLY B N 1
ATOM 3538 C CA . GLY B 1 149 ? 3.775 -14.43 6.188 1 85.62 149 GLY B CA 1
ATOM 3539 C C . GLY B 1 149 ? 3.098 -15.703 6.672 1 85.62 149 GLY B C 1
ATOM 3540 O O . GLY B 1 149 ? 3.615 -16.797 6.469 1 85.62 149 GLY B O 1
ATOM 3541 N N . ALA B 1 150 ? 1.991 -15.523 7.27 1 91.75 150 ALA B N 1
ATOM 3542 C CA . ALA B 1 150 ? 1.241 -16.672 7.766 1 91.75 150 ALA B CA 1
ATOM 3543 C C . ALA B 1 150 ? 0.76 -17.547 6.609 1 91.75 150 ALA B C 1
ATOM 3545 O O . ALA B 1 150 ? 0.753 -18.781 6.719 1 91.75 150 ALA B O 1
ATOM 3546 N N . LEU B 1 151 ? 0.302 -16.875 5.566 1 92.06 151 LEU B N 1
ATOM 3547 C CA . LEU B 1 151 ? -0.114 -17.625 4.383 1 92.06 151 LEU B CA 1
ATOM 3548 C C . LEU B 1 151 ? 1.049 -18.438 3.812 1 92.06 151 LEU B C 1
ATOM 3550 O O . LEU B 1 151 ? 0.885 -19.609 3.459 1 92.06 151 LEU B O 1
ATOM 3554 N N . LEU B 1 152 ? 2.154 -17.828 3.732 1 86.75 152 LEU B N 1
ATOM 3555 C CA . LEU B 1 152 ? 3.354 -18.516 3.246 1 86.75 152 LEU B CA 1
ATOM 3556 C C . LEU B 1 152 ? 3.73 -19.672 4.16 1 86.75 152 LEU B C 1
ATOM 3558 O O . LEU B 1 152 ? 4.117 -20.734 3.684 1 86.75 152 LEU B O 1
ATOM 3562 N N . ALA B 1 153 ? 3.643 -19.438 5.434 1 85.69 153 ALA B N 1
ATOM 3563 C CA . ALA B 1 153 ? 3.963 -20.484 6.41 1 85.69 153 ALA B CA 1
ATOM 3564 C C . ALA B 1 153 ? 2.99 -21.656 6.309 1 85.69 153 ALA B C 1
ATOM 3566 O O . ALA B 1 153 ? 3.4 -22.812 6.367 1 85.69 153 ALA B O 1
ATOM 3567 N N . LEU B 1 154 ? 1.76 -21.312 6.156 1 87.81 154 LEU B N 1
ATOM 3568 C CA . LEU B 1 154 ? 0.729 -22.344 6.078 1 87.81 154 LEU B CA 1
ATOM 3569 C C . LEU B 1 154 ? 0.884 -23.172 4.805 1 87.81 154 LEU B C 1
ATOM 3571 O O . LEU B 1 154 ? 0.666 -24.391 4.816 1 87.81 154 LEU B O 1
ATOM 3575 N N . THR B 1 155 ? 1.227 -22.516 3.75 1 88.19 155 THR B N 1
ATOM 3576 C CA . THR B 1 155 ? 1.315 -23.188 2.459 1 88.19 155 THR B CA 1
ATOM 3577 C C . THR B 1 155 ? 2.719 -23.734 2.232 1 88.19 155 THR B C 1
ATOM 3579 O O . THR B 1 155 ? 2.934 -24.547 1.331 1 88.19 155 THR B O 1
ATOM 3582 N N . GLN B 1 156 ? 3.678 -23.25 3.053 1 82.5 156 GLN B N 1
ATOM 3583 C CA . GLN B 1 156 ? 5.082 -23.609 2.898 1 82.5 156 GLN B CA 1
ATOM 3584 C C . GLN B 1 156 ? 5.57 -23.328 1.479 1 82.5 156 GLN B C 1
ATOM 3586 O O . GLN B 1 156 ? 6.258 -24.172 0.88 1 82.5 156 GLN B O 1
ATOM 3591 N N . GLY B 1 157 ? 4.969 -22.297 0.94 1 80.12 157 GLY B N 1
ATOM 3592 C CA . GLY B 1 157 ? 5.402 -21.844 -0.372 1 80.12 157 GLY B CA 1
ATOM 3593 C C . GLY B 1 157 ? 4.742 -22.609 -1.512 1 80.12 157 GLY B C 1
ATOM 3594 O O . GLY B 1 157 ? 4.949 -22.281 -2.682 1 80.12 157 GLY B O 1
ATOM 3595 N N . LYS B 1 158 ? 3.902 -23.5 -1.187 1 85.69 158 LYS B N 1
ATOM 3596 C CA . LYS B 1 158 ? 3.256 -24.312 -2.215 1 85.69 158 LYS B CA 1
ATOM 3597 C C . LYS B 1 158 ? 1.847 -23.812 -2.508 1 85.69 158 LYS B C 1
ATOM 3599 O O . LYS B 1 158 ? 1.261 -23.094 -1.703 1 85.69 158 LYS B O 1
ATOM 3604 N N . THR B 1 159 ? 1.389 -24.156 -3.701 1 88.75 159 THR B N 1
ATOM 3605 C CA . THR B 1 159 ? 0.009 -23.875 -4.082 1 88.75 159 THR B CA 1
ATOM 3606 C C . THR B 1 159 ? -0.925 -24.969 -3.582 1 88.75 159 THR B C 1
ATOM 3608 O O . THR B 1 159 ? -0.657 -26.156 -3.777 1 88.75 159 THR B O 1
ATOM 3611 N N . LEU B 1 160 ? -1.935 -24.516 -2.881 1 87.62 160 LEU B N 1
ATOM 3612 C CA . LEU B 1 160 ? -2.943 -25.469 -2.424 1 87.62 160 LEU B CA 1
ATOM 3613 C C . LEU B 1 160 ? -3.945 -25.781 -3.533 1 87.62 160 LEU B C 1
ATOM 3615 O O . LEU B 1 160 ? -4.617 -24.875 -4.031 1 87.62 160 LEU B O 1
ATOM 3619 N N . THR B 1 161 ? -3.986 -27 -3.926 1 87.12 161 THR B N 1
ATOM 3620 C CA . THR B 1 161 ? -4.875 -27.359 -5.023 1 87.12 161 THR B CA 1
ATOM 3621 C C . THR B 1 161 ? -5.945 -28.344 -4.555 1 87.12 161 THR B C 1
ATOM 3623 O O . THR B 1 161 ? -6.914 -28.594 -5.27 1 87.12 161 THR B O 1
ATOM 3626 N N . ASN B 1 162 ? -5.754 -28.859 -3.414 1 81 162 ASN B N 1
ATOM 3627 C CA . ASN B 1 162 ? -6.719 -29.844 -2.928 1 81 162 ASN B CA 1
ATOM 3628 C C . ASN B 1 162 ? -7.926 -29.172 -2.285 1 81 162 ASN B C 1
ATOM 3630 O O . ASN B 1 162 ? -8.078 -29.188 -1.063 1 81 162 ASN B O 1
ATOM 3634 N N . LEU B 1 163 ? -8.703 -28.609 -3.156 1 82.12 163 LEU B N 1
ATOM 3635 C CA . LEU B 1 163 ? -9.938 -27.969 -2.699 1 82.12 163 LEU B CA 1
ATOM 3636 C C . LEU B 1 163 ? -11.141 -28.875 -2.941 1 82.12 163 LEU B C 1
ATOM 3638 O O . LEU B 1 163 ? -11.172 -29.625 -3.924 1 82.12 163 LEU B O 1
ATOM 3642 N N . SER B 1 164 ? -12.016 -28.953 -1.972 1 80.75 164 SER B N 1
ATOM 3643 C CA . SER B 1 164 ? -13.203 -29.781 -2.15 1 80.75 164 SER B CA 1
ATOM 3644 C C . SER B 1 164 ? -14.07 -29.266 -3.293 1 80.75 164 SER B C 1
ATOM 3646 O O . SER B 1 164 ? -13.984 -28.094 -3.666 1 80.75 164 SER B O 1
ATOM 3648 N N . ASP B 1 165 ? -14.906 -30.172 -3.758 1 78.62 165 ASP B N 1
ATOM 3649 C CA . ASP B 1 165 ? -15.836 -29.812 -4.816 1 78.62 165 ASP B CA 1
ATOM 3650 C C . ASP B 1 165 ? -16.781 -28.688 -4.363 1 78.62 165 ASP B C 1
ATOM 3652 O O . ASP B 1 165 ? -17.141 -27.812 -5.148 1 78.62 165 ASP B O 1
ATOM 3656 N N . GLY B 1 166 ? -17.062 -28.719 -3.139 1 78.31 166 GLY B N 1
ATOM 3657 C CA . GLY B 1 166 ? -17.938 -27.688 -2.604 1 78.31 166 GLY B CA 1
ATOM 3658 C C . GLY B 1 166 ? -17.266 -26.328 -2.529 1 78.31 166 GLY B C 1
ATOM 3659 O O . GLY B 1 166 ? -17.906 -25.297 -2.758 1 78.31 166 GLY B O 1
ATOM 3660 N N . TYR B 1 167 ? -16.016 -26.422 -2.348 1 78.81 167 TYR B N 1
ATOM 3661 C CA . TYR B 1 167 ? -15.242 -25.203 -2.248 1 78.81 167 TYR B CA 1
ATOM 3662 C C . TYR B 1 167 ? -15.078 -24.547 -3.615 1 78.81 167 TYR B C 1
ATOM 3664 O O . TYR B 1 167 ? -15.07 -23.312 -3.723 1 78.81 167 TYR B O 1
ATOM 3672 N N . VAL B 1 168 ? -15.141 -25.391 -4.602 1 84.38 168 VAL B N 1
ATOM 3673 C CA . VAL B 1 168 ? -14.867 -24.891 -5.949 1 84.38 168 VAL B CA 1
ATOM 3674 C C . VAL B 1 168 ? -16.172 -24.672 -6.691 1 84.38 168 VAL B C 1
ATOM 3676 O O . VAL B 1 168 ? -16.203 -23.969 -7.707 1 84.38 168 VAL B O 1
ATOM 3679 N N . TRP B 1 169 ? -17.234 -25.094 -6.117 1 81.62 169 TRP B N 1
ATOM 3680 C CA . TRP B 1 169 ? -18.516 -25.125 -6.824 1 81.62 169 TRP B CA 1
ATOM 3681 C C . TRP B 1 169 ? -18.953 -23.719 -7.211 1 81.62 169 TRP B C 1
ATOM 3683 O O . TRP B 1 169 ? -19.312 -23.469 -8.367 1 81.62 169 TRP B O 1
ATOM 3693 N N . ILE B 1 170 ? -18.859 -22.828 -6.363 1 79.75 170 ILE B N 1
ATOM 3694 C CA . ILE B 1 170 ? -19.406 -21.5 -6.602 1 79.75 170 ILE B CA 1
ATOM 3695 C C . ILE B 1 170 ? -18.594 -20.797 -7.684 1 79.75 170 ILE B C 1
ATOM 3697 O O . ILE B 1 170 ? -19.125 -20 -8.461 1 79.75 170 ILE B O 1
ATOM 3701 N N . GLY B 1 171 ? -17.375 -21.094 -7.781 1 79.94 171 GLY B N 1
ATOM 3702 C CA . GLY B 1 171 ? -16.516 -20.469 -8.781 1 79.94 171 GLY B CA 1
ATOM 3703 C C . GLY B 1 171 ? -16.656 -21.094 -10.156 1 79.94 171 GLY B C 1
ATOM 3704 O O . GLY B 1 171 ? -16.312 -20.484 -11.164 1 79.94 171 GLY B O 1
ATOM 3705 N N . GLN B 1 172 ? -17.297 -22.312 -10.172 1 82 172 GLN B N 1
ATOM 3706 C CA . GLN B 1 172 ? -17.375 -23.047 -11.43 1 82 172 GLN B CA 1
ATOM 3707 C C . GLN B 1 172 ? -18.828 -23.188 -11.891 1 82 172 GLN B C 1
ATOM 3709 O O . GLN B 1 172 ? -19.078 -23.469 -13.062 1 82 172 GLN B O 1
ATOM 3714 N N . ALA B 1 173 ? -19.672 -22.922 -10.969 1 82.81 173 ALA B N 1
ATOM 3715 C CA . ALA B 1 173 ? -21.078 -23.156 -11.258 1 82.81 173 ALA B CA 1
ATOM 3716 C C . ALA B 1 173 ? -21.625 -22.109 -12.227 1 82.81 173 ALA B C 1
ATOM 3718 O O . ALA B 1 173 ? -21.25 -20.938 -12.164 1 82.81 173 ALA B O 1
ATOM 3719 N N . THR B 1 174 ? -22.422 -22.562 -13.188 1 84.12 174 THR B N 1
ATOM 3720 C CA . THR B 1 174 ? -23.078 -21.703 -14.156 1 84.12 174 THR B CA 1
ATOM 3721 C C . THR B 1 174 ? -24.578 -21.938 -14.164 1 84.12 174 THR B C 1
ATOM 3723 O O . THR B 1 174 ? -25.047 -23.031 -13.844 1 84.12 174 THR B O 1
ATOM 3726 N N . ILE B 1 175 ? -25.312 -20.938 -14.25 1 82.19 175 ILE B N 1
ATOM 3727 C CA . ILE B 1 175 ? -26.75 -21.031 -14.469 1 82.19 175 ILE B CA 1
ATOM 3728 C C . ILE B 1 175 ? -27.094 -20.516 -15.867 1 82.19 175 ILE B C 1
ATOM 3730 O O . ILE B 1 175 ? -26.938 -19.328 -16.156 1 82.19 175 ILE B O 1
ATOM 3734 N N . GLY B 1 176 ? -27.562 -21.422 -16.75 1 81.94 176 GLY B N 1
ATOM 3735 C CA . GLY B 1 176 ? -27.875 -21.031 -18.109 1 81.94 176 GLY B CA 1
ATOM 3736 C C . GLY B 1 176 ? -26.672 -20.516 -18.875 1 81.94 176 GLY B C 1
ATOM 3737 O O . GLY B 1 176 ? -26.781 -19.547 -19.641 1 81.94 176 GLY B O 1
ATOM 3738 N N . GLY B 1 177 ? -25.469 -20.953 -18.453 1 81.31 177 GLY B N 1
ATOM 3739 C CA . GLY B 1 177 ? -24.25 -20.547 -19.141 1 81.31 177 GLY B CA 1
ATOM 3740 C C . GLY B 1 177 ? -23.578 -19.359 -18.484 1 81.31 177 GLY B C 1
ATOM 3741 O O . GLY B 1 177 ? -22.469 -18.984 -18.875 1 81.31 177 GLY B O 1
ATOM 3742 N N . TRP B 1 178 ? -24.234 -18.797 -17.484 1 86.25 178 TRP B N 1
ATOM 3743 C CA . TRP B 1 178 ? -23.656 -17.641 -16.812 1 86.25 178 TRP B CA 1
ATOM 3744 C C . TRP B 1 178 ? -23.094 -18.031 -15.453 1 86.25 178 TRP B C 1
ATOM 3746 O O . TRP B 1 178 ? -23.703 -18.797 -14.703 1 86.25 178 TRP B O 1
ATOM 3756 N N . PRO B 1 179 ? -21.922 -17.516 -15.234 1 89.56 179 PRO B N 1
ATOM 3757 C CA . PRO B 1 179 ? -21.312 -17.844 -13.945 1 89.56 179 PRO B CA 1
ATOM 3758 C C . PRO B 1 179 ? -22.125 -17.344 -12.758 1 89.56 179 PRO B C 1
ATOM 3760 O O . PRO B 1 179 ? -22.719 -16.25 -12.82 1 89.56 179 PRO B O 1
ATOM 3763 N N . LEU B 1 180 ? -22.203 -18.062 -11.695 1 89.44 180 LEU B N 1
ATOM 3764 C CA . LEU B 1 180 ? -22.969 -17.766 -10.492 1 89.44 180 LEU B CA 1
ATOM 3765 C C . LEU B 1 180 ? -22.219 -16.781 -9.602 1 89.44 180 LEU B C 1
ATOM 3767 O O . LEU B 1 180 ? -22.844 -16.031 -8.836 1 89.44 180 LEU B O 1
ATOM 3771 N N . MET B 1 181 ? -20.953 -16.719 -9.711 1 91.25 181 MET B N 1
ATOM 3772 C CA . MET B 1 181 ? -20.094 -15.93 -8.836 1 91.25 181 MET B CA 1
ATOM 3773 C C . MET B 1 181 ? -20.484 -14.461 -8.852 1 91.25 181 MET B C 1
ATOM 3775 O O . MET B 1 181 ? -20.562 -13.82 -7.805 1 91.25 181 MET B O 1
ATOM 3779 N N . PRO B 1 182 ? -20.875 -13.93 -10.016 1 92.38 182 PRO B N 1
ATOM 3780 C CA . PRO B 1 182 ? -21.25 -12.516 -10.055 1 92.38 182 PRO B CA 1
ATOM 3781 C C . PRO B 1 182 ? -22.531 -12.219 -9.266 1 92.38 182 PRO B C 1
ATOM 3783 O O . PRO B 1 182 ? -22.734 -11.086 -8.828 1 92.38 182 PRO B O 1
ATOM 3786 N N . VAL B 1 183 ? -23.328 -13.211 -9.047 1 92.81 183 VAL B N 1
ATOM 3787 C CA . VAL B 1 183 ? -24.547 -13.047 -8.281 1 92.81 183 VAL B CA 1
ATOM 3788 C C . VAL B 1 183 ? -24.219 -12.742 -6.824 1 92.81 183 VAL B C 1
ATOM 3790 O O . VAL B 1 183 ? -24.891 -11.945 -6.172 1 92.81 183 VAL B O 1
ATOM 3793 N N . VAL B 1 184 ? -23.188 -13.406 -6.348 1 93.81 184 VAL B N 1
ATOM 3794 C CA . VAL B 1 184 ? -22.75 -13.156 -4.98 1 93.81 184 VAL B CA 1
ATOM 3795 C C . VAL B 1 184 ? -22.328 -11.695 -4.832 1 93.81 184 VAL B C 1
ATOM 3797 O O . VAL B 1 184 ? -22.641 -11.047 -3.832 1 93.81 184 VAL B O 1
ATOM 3800 N N . PHE B 1 185 ? -21.609 -11.227 -5.816 1 95.19 185 PHE B N 1
ATOM 3801 C CA . PHE B 1 185 ? -21.172 -9.836 -5.801 1 95.19 185 PHE B CA 1
ATOM 3802 C C . PHE B 1 185 ? -22.375 -8.891 -5.848 1 95.19 185 PHE B C 1
ATOM 3804 O O . PHE B 1 185 ? -22.422 -7.906 -5.113 1 95.19 185 PHE B O 1
ATOM 3811 N N . LEU B 1 186 ? -23.312 -9.188 -6.664 1 95.12 186 LEU B N 1
ATOM 3812 C CA . LEU B 1 186 ? -24.516 -8.352 -6.777 1 95.12 186 LEU B CA 1
ATOM 3813 C C . LEU B 1 186 ? -25.281 -8.336 -5.465 1 95.12 186 LEU B C 1
ATOM 3815 O O . LEU B 1 186 ? -25.797 -7.289 -5.055 1 95.12 186 LEU B O 1
ATOM 3819 N N . ILE B 1 187 ? -25.406 -9.422 -4.836 1 96.69 187 ILE B N 1
ATOM 3820 C CA . ILE B 1 187 ? -26.094 -9.508 -3.551 1 96.69 187 ILE B CA 1
ATOM 3821 C C . ILE B 1 187 ? -25.344 -8.664 -2.514 1 96.69 187 ILE B C 1
ATOM 3823 O O . ILE B 1 187 ? -25.969 -7.922 -1.748 1 96.69 187 ILE B O 1
ATOM 3827 N N . ALA B 1 188 ? -24.016 -8.797 -2.51 1 96.94 188 ALA B N 1
ATOM 3828 C CA . ALA B 1 188 ? -23.203 -8.016 -1.571 1 96.94 188 ALA B CA 1
ATOM 3829 C C . ALA B 1 188 ? -23.359 -6.52 -1.843 1 96.94 188 ALA B C 1
ATOM 3831 O O . ALA B 1 188 ? -23.438 -5.719 -0.91 1 96.94 188 ALA B O 1
ATOM 3832 N N . LEU B 1 189 ? -23.391 -6.219 -3.096 1 96.81 189 LEU B N 1
ATOM 3833 C CA . LEU B 1 189 ? -23.547 -4.828 -3.5 1 96.81 189 LEU B CA 1
ATOM 3834 C C . LEU B 1 189 ? -24.891 -4.273 -3.027 1 96.81 189 LEU B C 1
ATOM 3836 O O . LEU B 1 189 ? -24.953 -3.178 -2.467 1 96.81 189 LEU B O 1
ATOM 3840 N N . ILE B 1 190 ? -25.922 -5.004 -3.248 1 96.81 190 ILE B N 1
ATOM 3841 C CA . ILE B 1 190 ? -27.266 -4.594 -2.85 1 96.81 190 ILE B CA 1
ATOM 3842 C C . ILE B 1 190 ? -27.359 -4.531 -1.327 1 96.81 190 ILE B C 1
ATOM 3844 O O . ILE B 1 190 ? -27.891 -3.568 -0.77 1 96.81 190 ILE B O 1
ATOM 3848 N N . ALA B 1 191 ? -26.812 -5.52 -0.677 1 97.5 191 ALA B N 1
ATOM 3849 C CA . ALA B 1 191 ? -26.844 -5.543 0.783 1 97.5 191 ALA B CA 1
ATOM 3850 C C . ALA B 1 191 ? -26.094 -4.344 1.363 1 97.5 191 ALA B C 1
ATOM 3852 O O . ALA B 1 191 ? -26.609 -3.668 2.262 1 97.5 191 ALA B O 1
ATOM 3853 N N . MET B 1 192 ? -24.938 -4.094 0.864 1 96.81 192 MET B N 1
ATOM 3854 C CA . MET B 1 192 ? -24.156 -2.959 1.347 1 96.81 192 MET B CA 1
ATOM 3855 C C . MET B 1 192 ? -24.844 -1.642 1.011 1 96.81 192 MET B C 1
ATOM 3857 O O . MET B 1 192 ? -24.812 -0.699 1.804 1 96.81 192 MET B O 1
ATOM 3861 N N . GLY B 1 193 ? -25.453 -1.629 -0.179 1 96 193 GLY B N 1
ATOM 3862 C CA . GLY B 1 193 ? -26.203 -0.446 -0.549 1 96 193 GLY B CA 1
ATOM 3863 C C . GLY B 1 193 ? -27.359 -0.163 0.391 1 96 193 GLY B C 1
ATOM 3864 O O . GLY B 1 193 ? -27.562 0.978 0.815 1 96 193 GLY B O 1
ATOM 3865 N N . VAL B 1 194 ? -28.062 -1.157 0.746 1 96.06 194 VAL B N 1
ATOM 3866 C CA . VAL B 1 194 ? -29.203 -1.027 1.655 1 96.06 194 VAL B CA 1
ATOM 3867 C C . VAL B 1 194 ? -28.703 -0.635 3.045 1 96.06 194 VAL B C 1
ATOM 3869 O O . VAL B 1 194 ? -29.281 0.247 3.689 1 96.06 194 VAL B O 1
ATOM 3872 N N . VAL B 1 195 ? -27.625 -1.257 3.49 1 95.81 195 VAL B N 1
ATOM 3873 C CA . VAL B 1 195 ? -27.078 -0.961 4.812 1 95.81 195 VAL B CA 1
ATOM 3874 C C . VAL B 1 195 ? -26.625 0.497 4.871 1 95.81 195 VAL B C 1
ATOM 3876 O O . VAL B 1 195 ? -26.938 1.209 5.828 1 95.81 195 VAL B O 1
ATOM 3879 N N . LEU B 1 196 ? -26 0.99 3.883 1 95.25 196 LEU B N 1
ATOM 3880 C CA . LEU B 1 196 ? -25.406 2.324 3.885 1 95.25 196 LEU B CA 1
ATOM 3881 C C . LEU B 1 196 ? -26.469 3.393 3.697 1 95.25 196 LEU B C 1
ATOM 3883 O O . LEU B 1 196 ? -26.344 4.508 4.203 1 95.25 196 LEU B O 1
ATOM 3887 N N . GLN B 1 197 ? -27.609 3.029 3.02 1 94.19 197 GLN B N 1
ATOM 3888 C CA . GLN B 1 197 ? -28.578 4.066 2.664 1 94.19 197 GLN B CA 1
ATOM 3889 C C . GLN B 1 197 ? -29.812 3.998 3.553 1 94.19 197 GLN B C 1
ATOM 3891 O O . GLN B 1 197 ? -30.5 5.008 3.762 1 94.19 197 GLN B O 1
ATOM 3896 N N . ARG B 1 198 ? -30.047 2.822 4.117 1 95.5 198 ARG B N 1
ATOM 3897 C CA . ARG B 1 198 ? -31.375 2.674 4.727 1 95.5 198 ARG B CA 1
ATOM 3898 C C . ARG B 1 198 ? -31.25 2.299 6.203 1 95.5 198 ARG B C 1
ATOM 3900 O O . ARG B 1 198 ? -32.25 2.059 6.871 1 95.5 198 ARG B O 1
ATOM 3907 N N . THR B 1 199 ? -30.094 2.225 6.742 1 96.38 199 THR B N 1
ATOM 3908 C CA . THR B 1 199 ? -29.984 1.816 8.133 1 96.38 199 THR B CA 1
ATOM 3909 C C . THR B 1 199 ? -29.281 2.898 8.961 1 96.38 199 THR B C 1
ATOM 3911 O O . THR B 1 199 ? -28.672 3.814 8.398 1 96.38 199 THR B O 1
ATOM 3914 N N . VAL B 1 200 ? -29.422 2.764 10.273 1 96.12 200 VAL B N 1
ATOM 3915 C CA . VAL B 1 200 ? -28.781 3.67 11.219 1 96.12 200 VAL B CA 1
ATOM 3916 C C . VAL B 1 200 ? -27.266 3.508 11.156 1 96.12 200 VAL B C 1
ATOM 3918 O O . VAL B 1 200 ? -26.531 4.484 11.281 1 96.12 200 VAL B O 1
ATOM 3921 N N . LEU B 1 201 ? -26.875 2.32 10.867 1 96.75 201 LEU B N 1
ATOM 3922 C CA . LEU B 1 201 ? -25.438 2.064 10.758 1 96.75 201 LEU B CA 1
ATOM 3923 C C . LEU B 1 201 ? -24.844 2.846 9.594 1 96.75 201 LEU B C 1
ATOM 3925 O O . LEU B 1 201 ? -23.766 3.438 9.727 1 96.75 201 LEU B O 1
ATOM 3929 N N . GLY B 1 202 ? -25.516 2.785 8.508 1 97 202 GLY B N 1
ATOM 3930 C CA . GLY B 1 202 ? -25.047 3.533 7.352 1 97 202 GLY B CA 1
ATOM 3931 C C . GLY B 1 202 ? -24.906 5.02 7.621 1 97 202 GLY B C 1
ATOM 3932 O O . GLY B 1 202 ? -23.875 5.617 7.309 1 97 202 GLY B O 1
ATOM 3933 N N . ARG B 1 203 ? -25.875 5.566 8.258 1 96 203 ARG B N 1
ATOM 3934 C CA . ARG B 1 203 ? -25.844 6.984 8.602 1 96 203 ARG B CA 1
ATOM 3935 C C . ARG B 1 203 ? -24.719 7.285 9.586 1 96 203 ARG B C 1
ATOM 3937 O O . ARG B 1 203 ? -24.047 8.312 9.477 1 96 203 ARG B O 1
ATOM 3944 N N . SER B 1 204 ? -24.594 6.395 10.461 1 97.69 204 SER B N 1
ATOM 3945 C CA . SER B 1 204 ? -23.531 6.57 11.445 1 97.69 204 SER B CA 1
ATOM 3946 C C . SER B 1 204 ? -22.156 6.5 10.797 1 97.69 204 SER B C 1
ATOM 3948 O O . SER B 1 204 ? -21.234 7.23 11.188 1 97.69 204 SER B O 1
ATOM 3950 N N . ILE B 1 205 ? -21.984 5.652 9.805 1 97.38 205 ILE B N 1
ATOM 3951 C CA . ILE B 1 205 ? -20.719 5.492 9.102 1 97.38 205 ILE B CA 1
ATOM 3952 C C . ILE B 1 205 ? -20.359 6.789 8.367 1 97.38 205 ILE B C 1
ATOM 3954 O O . ILE B 1 205 ? -19.25 7.289 8.484 1 97.38 205 ILE B O 1
ATOM 3958 N N . TYR B 1 206 ? -21.328 7.363 7.699 1 96.69 206 TYR B N 1
ATOM 3959 C CA . TYR B 1 206 ? -21.078 8.602 6.961 1 96.69 206 TYR B CA 1
ATOM 3960 C C . TYR B 1 206 ? -20.812 9.758 7.914 1 96.69 206 TYR B C 1
ATOM 3962 O O . TYR B 1 206 ? -19.953 10.602 7.648 1 96.69 206 TYR B O 1
ATOM 3970 N N . ALA B 1 207 ? -21.5 9.805 9 1 96.25 207 ALA B N 1
ATOM 3971 C CA . ALA B 1 207 ? -21.312 10.867 9.984 1 96.25 207 ALA B CA 1
ATOM 3972 C C . ALA B 1 207 ? -19.922 10.805 10.602 1 96.25 207 ALA B C 1
ATOM 3974 O O . ALA B 1 207 ? -19.234 11.82 10.695 1 96.25 207 ALA B O 1
ATOM 3975 N N . VAL B 1 208 ? -19.547 9.594 10.953 1 96.25 208 VAL B N 1
ATOM 3976 C CA . VAL B 1 208 ? -18.234 9.398 11.57 1 96.25 208 VAL B CA 1
ATOM 3977 C C . VAL B 1 208 ? -17.141 9.773 10.578 1 96.25 208 VAL B C 1
ATOM 3979 O O . VAL B 1 208 ? -16.141 10.375 10.961 1 96.25 208 VAL B O 1
ATOM 3982 N N . GLY B 1 209 ? -17.328 9.375 9.367 1 94.38 209 GLY B N 1
ATOM 3983 C CA . GLY B 1 209 ? -16.359 9.703 8.336 1 94.38 209 GLY B CA 1
ATOM 3984 C C . GLY B 1 209 ? -16.234 11.195 8.094 1 94.38 209 GLY B C 1
ATOM 3985 O O . GLY B 1 209 ? -15.148 11.688 7.758 1 94.38 209 GLY B O 1
ATOM 3986 N N . GLY B 1 210 ? -17.344 11.922 8.258 1 91.19 210 GLY B N 1
ATOM 3987 C CA . GLY B 1 210 ? -17.344 13.359 8.031 1 91.19 210 GLY B CA 1
ATOM 3988 C C . GLY B 1 210 ? -16.688 14.133 9.156 1 91.19 210 GLY B C 1
ATOM 3989 O O . GLY B 1 210 ? -15.867 15.023 8.914 1 91.19 210 GLY B O 1
ATOM 3990 N N . ASN B 1 211 ? -17.109 13.773 10.359 1 93.12 211 ASN B N 1
ATOM 3991 C CA . ASN B 1 211 ? -16.594 14.453 11.531 1 93.12 211 ASN B CA 1
ATOM 3992 C C . ASN B 1 211 ? -16.75 13.609 12.797 1 93.12 211 ASN B C 1
ATOM 3994 O O . ASN B 1 211 ? -17.766 13.688 13.477 1 93.12 211 ASN B O 1
ATOM 3998 N N . PRO B 1 212 ? -15.633 12.992 13.109 1 92.56 212 PRO B N 1
ATOM 3999 C CA . PRO B 1 212 ? -15.734 12.102 14.273 1 92.56 212 PRO B CA 1
ATOM 4000 C C . PRO B 1 212 ? -16.047 12.859 15.562 1 92.56 212 PRO B C 1
ATOM 4002 O O . PRO B 1 212 ? -16.75 12.336 16.438 1 92.56 212 PRO B O 1
ATOM 4005 N N . VAL B 1 213 ? -15.516 14.047 15.727 1 91.06 213 VAL B N 1
ATOM 4006 C CA . VAL B 1 213 ? -15.719 14.828 16.938 1 91.06 213 VAL B CA 1
ATOM 4007 C C . VAL B 1 213 ? -17.188 15.242 17.047 1 91.06 213 VAL B C 1
ATOM 4009 O O . VAL B 1 213 ? -17.812 15.07 18.109 1 91.06 213 VAL B O 1
ATOM 4012 N N . ALA B 1 214 ? -17.656 15.742 15.969 1 93.56 214 ALA B N 1
ATOM 4013 C CA . ALA B 1 214 ? -19.062 16.125 15.938 1 93.56 214 ALA B CA 1
ATOM 4014 C C . ALA B 1 214 ? -19.969 14.922 16.141 1 93.56 214 ALA B C 1
ATOM 4016 O O . ALA B 1 214 ? -21.016 15.023 16.781 1 93.56 214 ALA B O 1
ATOM 4017 N N . SER B 1 215 ? -19.578 13.82 15.641 1 95.19 215 SER B N 1
ATOM 4018 C CA . SER B 1 215 ? -20.375 12.594 15.773 1 95.19 215 SER B CA 1
ATOM 4019 C C . SER B 1 215 ? -20.422 12.133 17.234 1 95.19 215 SER B C 1
ATOM 4021 O O . SER B 1 215 ? -21.484 11.734 17.719 1 95.19 215 SER B O 1
ATOM 4023 N N . ASN B 1 216 ? -19.344 12.18 17.844 1 93.69 216 ASN B N 1
ATOM 4024 C CA . ASN B 1 216 ? -19.312 11.828 19.266 1 93.69 216 ASN B CA 1
ATOM 4025 C C . ASN B 1 216 ? -20.219 12.742 20.078 1 93.69 216 ASN B C 1
ATOM 4027 O O . ASN B 1 216 ? -20.922 12.281 21 1 93.69 216 ASN B O 1
ATOM 4031 N N . SER B 1 217 ? -20.203 13.977 19.766 1 94.31 217 SER B N 1
ATOM 4032 C CA . SER B 1 217 ? -21.031 14.953 20.469 1 94.31 217 SER B CA 1
ATOM 4033 C C . SER B 1 217 ? -22.516 14.695 20.219 1 94.31 217 SER B C 1
ATOM 4035 O O . SER B 1 217 ? -23.359 15.031 21.047 1 94.31 217 SER B O 1
ATOM 4037 N N . ALA B 1 218 ? -22.812 14.117 19.109 1 95.38 218 ALA B N 1
ATOM 4038 C CA . ALA B 1 218 ? -24.203 13.836 18.734 1 95.38 218 ALA B CA 1
ATOM 4039 C C . ALA B 1 218 ? -24.656 12.492 19.297 1 95.38 218 ALA B C 1
ATOM 4041 O O . ALA B 1 218 ? -25.781 12.047 19.016 1 95.38 218 ALA B O 1
ATOM 4042 N N . GLY B 1 219 ? -23.734 11.773 20.031 1 94.62 219 GLY B N 1
ATOM 4043 C CA . GLY B 1 219 ? -24.125 10.555 20.719 1 94.62 219 GLY B CA 1
ATOM 4044 C C . GLY B 1 219 ? -23.75 9.297 19.938 1 94.62 219 GLY B C 1
ATOM 4045 O O . GLY B 1 219 ? -24.047 8.188 20.375 1 94.62 219 GLY B O 1
ATOM 4046 N N . ILE B 1 220 ? -23.203 9.492 18.844 1 96 220 ILE B N 1
ATOM 4047 C CA . ILE B 1 220 ? -22.766 8.328 18.078 1 96 220 ILE B CA 1
ATOM 4048 C C . ILE B 1 220 ? -21.453 7.801 18.641 1 96 220 ILE B C 1
ATOM 4050 O O . ILE B 1 220 ? -20.5 8.562 18.844 1 96 220 ILE B O 1
ATOM 4054 N N . ARG B 1 221 ? -21.453 6.496 18.953 1 97 221 ARG B N 1
ATOM 4055 C CA . ARG B 1 221 ? -20.219 5.887 19.422 1 97 221 ARG B CA 1
ATOM 4056 C C . ARG B 1 221 ? -19.266 5.609 18.266 1 97 221 ARG B C 1
ATOM 4058 O O . ARG B 1 221 ? -19.297 4.527 17.688 1 97 221 ARG B O 1
ATOM 4065 N N . VAL B 1 222 ? -18.391 6.473 18.062 1 96.81 222 VAL B N 1
ATOM 4066 C CA . VAL B 1 222 ? -17.5 6.473 16.906 1 96.81 222 VAL B CA 1
ATOM 4067 C C . VAL B 1 222 ? -16.688 5.184 16.875 1 96.81 222 VAL B C 1
ATOM 4069 O O . VAL B 1 222 ? -16.562 4.531 15.836 1 96.81 222 VAL B O 1
ATOM 4072 N N . ASP B 1 223 ? -16.219 4.734 18.031 1 96.75 223 ASP B N 1
ATOM 4073 C CA . ASP B 1 223 ? -15.375 3.545 18.109 1 96.75 223 ASP B CA 1
ATOM 4074 C C . ASP B 1 223 ? -16.141 2.297 17.688 1 96.75 223 ASP B C 1
ATOM 4076 O O . ASP B 1 223 ? -15.609 1.444 16.984 1 96.75 223 ASP B O 1
ATOM 4080 N N . ARG B 1 224 ? -17.344 2.23 18.078 1 97.5 224 ARG B N 1
ATOM 4081 C CA . ARG B 1 224 ? -18.156 1.073 17.719 1 97.5 224 ARG B CA 1
ATOM 4082 C C . ARG B 1 224 ? -18.422 1.034 16.219 1 97.5 224 ARG B C 1
ATOM 4084 O O . ARG B 1 224 ? -18.406 -0.035 15.609 1 97.5 224 ARG B O 1
ATOM 4091 N N . VAL B 1 225 ? -18.703 2.166 15.695 1 97.88 225 VAL B N 1
ATOM 4092 C CA . VAL B 1 225 ? -18.984 2.26 14.266 1 97.88 225 VAL B CA 1
ATOM 4093 C C . VAL B 1 225 ? -17.766 1.836 13.461 1 97.88 225 VAL B C 1
ATOM 4095 O O . VAL B 1 225 ? -17.875 1.094 12.484 1 97.88 225 VAL B O 1
ATOM 4098 N N . LYS B 1 226 ? -16.625 2.271 13.852 1 97.81 226 LYS B N 1
ATOM 4099 C CA . LYS B 1 226 ? -15.383 1.9 13.164 1 97.81 226 LYS B CA 1
ATOM 4100 C C . LYS B 1 226 ? -15.125 0.4 13.273 1 97.81 226 LYS B C 1
ATOM 4102 O O . LYS B 1 226 ? -14.758 -0.241 12.289 1 97.81 226 LYS B O 1
ATOM 4107 N N . VAL B 1 227 ? -15.383 -0.109 14.461 1 98.12 227 VAL B N 1
ATOM 4108 C CA . VAL B 1 227 ? -15.156 -1.534 14.672 1 98.12 227 VAL B CA 1
ATOM 4109 C C . VAL B 1 227 ? -16.094 -2.348 13.797 1 98.12 227 VAL B C 1
ATOM 4111 O O . VAL B 1 227 ? -15.688 -3.336 13.18 1 98.12 227 VAL B O 1
ATOM 4114 N N . ILE B 1 228 ? -17.297 -1.914 13.734 1 98.25 228 ILE B N 1
ATOM 4115 C CA . ILE B 1 228 ? -18.297 -2.613 12.914 1 98.25 228 ILE B CA 1
ATOM 4116 C C . ILE B 1 228 ? -17.891 -2.529 11.445 1 98.25 228 ILE B C 1
ATOM 4118 O O . ILE B 1 228 ? -17.984 -3.52 10.711 1 98.25 228 ILE B O 1
ATOM 4122 N N . ALA B 1 229 ? -17.453 -1.356 11.016 1 98 229 ALA B N 1
ATOM 4123 C CA . ALA B 1 229 ? -17.016 -1.173 9.633 1 98 229 ALA B CA 1
ATOM 4124 C C . ALA B 1 229 ? -15.852 -2.109 9.289 1 98 229 ALA B C 1
ATOM 4126 O O . ALA B 1 229 ? -15.867 -2.771 8.25 1 98 229 ALA B O 1
ATOM 4127 N N . TYR B 1 230 ? -14.922 -2.232 10.188 1 98.38 230 TYR B N 1
ATOM 4128 C CA . TYR B 1 230 ? -13.766 -3.104 9.969 1 98.38 230 TYR B CA 1
ATOM 4129 C C . TYR B 1 230 ? -14.18 -4.57 10 1 98.38 230 TYR B C 1
ATOM 4131 O O . TYR B 1 230 ? -13.641 -5.391 9.258 1 98.38 230 TYR B O 1
ATOM 4139 N N . THR B 1 231 ? -15.125 -4.887 10.859 1 98.62 231 THR B N 1
ATOM 4140 C CA . THR B 1 231 ? -15.594 -6.266 10.977 1 98.62 231 THR B CA 1
ATOM 4141 C C . THR B 1 231 ? -16.297 -6.715 9.695 1 98.62 231 THR B C 1
ATOM 4143 O O . THR B 1 231 ? -16 -7.793 9.172 1 98.62 231 THR B O 1
ATOM 4146 N N . ILE B 1 232 ? -17.172 -5.875 9.203 1 98.38 232 ILE B N 1
ATOM 4147 C CA . ILE B 1 232 ? -17.859 -6.18 7.961 1 98.38 232 ILE B CA 1
ATOM 4148 C C . ILE B 1 232 ? -16.859 -6.246 6.809 1 98.38 232 ILE B C 1
ATOM 4150 O O . ILE B 1 232 ? -16.969 -7.105 5.934 1 98.38 232 ILE B O 1
ATOM 4154 N N . SER B 1 233 ? -15.883 -5.34 6.801 1 98.38 233 SER B N 1
ATOM 4155 C CA . SER B 1 233 ? -14.82 -5.348 5.797 1 98.38 233 SER B CA 1
ATOM 4156 C C . SER B 1 233 ? -14.062 -6.672 5.801 1 98.38 233 SER B C 1
ATOM 4158 O O . SER B 1 233 ? -13.766 -7.223 4.738 1 98.38 233 SER B O 1
ATOM 4160 N N . GLY B 1 234 ? -13.797 -7.172 7.027 1 98.5 234 GLY B N 1
ATOM 4161 C CA . GLY B 1 234 ? -13.117 -8.453 7.141 1 98.5 234 GLY B CA 1
ATOM 4162 C C . GLY B 1 234 ? -13.922 -9.609 6.574 1 98.5 234 GLY B C 1
ATOM 4163 O O . GLY B 1 234 ? -13.367 -10.5 5.926 1 98.5 234 GLY B O 1
ATOM 4164 N N . PHE B 1 235 ? -15.188 -9.562 6.812 1 98.5 235 PHE B N 1
ATOM 4165 C CA . PHE B 1 235 ? -16.078 -10.586 6.277 1 98.5 235 PHE B CA 1
ATOM 4166 C C . PHE B 1 235 ? -16.078 -10.555 4.754 1 98.5 235 PHE B C 1
ATOM 4168 O O . PHE B 1 235 ? -15.984 -11.602 4.109 1 98.5 235 PHE B O 1
ATOM 4175 N N . LEU B 1 236 ? -16.219 -9.406 4.195 1 98.19 236 LEU B N 1
ATOM 4176 C CA . LEU B 1 236 ? -16.234 -9.25 2.746 1 98.19 236 LEU B CA 1
ATOM 4177 C C . LEU B 1 236 ? -14.914 -9.688 2.137 1 98.19 236 LEU B C 1
ATOM 4179 O O . LEU B 1 236 ? -14.883 -10.289 1.062 1 98.19 236 LEU B O 1
ATOM 4183 N N . ALA B 1 237 ? -13.82 -9.336 2.775 1 97.94 237 ALA B N 1
ATOM 4184 C CA . ALA B 1 237 ? -12.5 -9.75 2.311 1 97.94 237 ALA B CA 1
ATOM 4185 C C . ALA B 1 237 ? -12.375 -11.266 2.277 1 97.94 237 ALA B C 1
ATOM 4187 O O . ALA B 1 237 ? -11.883 -11.836 1.3 1 97.94 237 ALA B O 1
ATOM 4188 N N . ALA B 1 238 ? -12.828 -11.875 3.346 1 97.88 238 ALA B N 1
ATOM 4189 C CA . ALA B 1 238 ? -12.773 -13.336 3.424 1 97.88 238 ALA B CA 1
ATOM 4190 C C . ALA B 1 238 ? -13.625 -13.977 2.328 1 97.88 238 ALA B C 1
ATOM 4192 O O . ALA B 1 238 ? -13.219 -14.977 1.727 1 97.88 238 ALA B O 1
ATOM 4193 N N . LEU B 1 239 ? -14.789 -13.414 2.135 1 97.06 239 LEU B N 1
ATOM 4194 C CA . LEU B 1 239 ? -15.664 -13.914 1.083 1 97.06 239 LEU B CA 1
ATOM 4195 C C . LEU B 1 239 ? -15.008 -13.773 -0.287 1 97.06 239 LEU B C 1
ATOM 4197 O O . LEU B 1 239 ? -15.125 -14.664 -1.133 1 97.06 239 LEU B O 1
ATOM 4201 N N . ALA B 1 240 ? -14.367 -12.664 -0.533 1 96.88 240 ALA B N 1
ATOM 4202 C CA . ALA B 1 240 ? -13.625 -12.461 -1.776 1 96.88 240 ALA B CA 1
ATOM 4203 C C . ALA B 1 240 ? -12.555 -13.531 -1.951 1 96.88 240 ALA B C 1
ATOM 4205 O O . ALA B 1 240 ? -12.336 -14.023 -3.059 1 96.88 240 ALA B O 1
ATOM 4206 N N . GLY B 1 241 ? -11.906 -13.859 -0.84 1 95.75 241 GLY B N 1
ATOM 4207 C CA . GLY B 1 241 ? -10.883 -14.883 -0.877 1 95.75 241 GLY B CA 1
ATOM 4208 C C . GLY B 1 241 ? -11.414 -16.25 -1.259 1 95.75 241 GLY B C 1
ATOM 4209 O O . GLY B 1 241 ? -10.789 -16.969 -2.045 1 95.75 241 GLY B O 1
ATOM 4210 N N . VAL B 1 242 ? -12.523 -16.562 -0.696 1 93.81 242 VAL B N 1
ATOM 4211 C CA . VAL B 1 242 ? -13.156 -17.828 -0.998 1 93.81 242 VAL B CA 1
ATOM 4212 C C . VAL B 1 242 ? -13.547 -17.891 -2.475 1 93.81 242 VAL B C 1
ATOM 4214 O O . VAL B 1 242 ? -13.328 -18.891 -3.146 1 93.81 242 VAL B O 1
ATOM 4217 N N . LEU B 1 243 ? -14.125 -16.859 -2.959 1 94.5 243 LEU B N 1
ATOM 4218 C CA . LEU B 1 243 ? -14.547 -16.812 -4.355 1 94.5 243 LEU B CA 1
ATOM 4219 C C . LEU B 1 243 ? -13.336 -16.906 -5.285 1 94.5 243 LEU B C 1
ATOM 4221 O O . LEU B 1 243 ? -13.398 -17.578 -6.312 1 94.5 243 LEU B O 1
ATOM 4225 N N . LEU B 1 244 ? -12.328 -16.234 -4.945 1 93.19 244 LEU B N 1
ATOM 4226 C CA . LEU B 1 244 ? -11.109 -16.281 -5.742 1 93.19 244 LEU B CA 1
ATOM 4227 C C . LEU B 1 244 ? -10.531 -17.703 -5.77 1 93.19 244 LEU B C 1
ATOM 4229 O O . LEU B 1 244 ? -10.141 -18.188 -6.828 1 93.19 244 LEU B O 1
ATOM 4233 N N . ALA B 1 245 ? -10.461 -18.266 -4.621 1 92.25 245 ALA B N 1
ATOM 4234 C CA . ALA B 1 245 ? -9.961 -19.625 -4.523 1 92.25 245 ALA B CA 1
ATOM 4235 C C . ALA B 1 245 ? -10.828 -20.594 -5.324 1 92.25 245 ALA B C 1
ATOM 4237 O O . ALA B 1 245 ? -10.32 -21.516 -5.977 1 92.25 245 ALA B O 1
ATOM 4238 N N . SER B 1 246 ? -12.07 -20.391 -5.223 1 90.75 246 SER B N 1
ATOM 4239 C CA . SER B 1 246 ? -13.016 -21.234 -5.945 1 90.75 246 SER B CA 1
ATOM 4240 C C . SER B 1 246 ? -12.852 -21.078 -7.453 1 90.75 246 SER B C 1
ATOM 4242 O O . SER B 1 246 ? -12.883 -22.062 -8.188 1 90.75 246 SER B O 1
ATOM 4244 N N . TRP B 1 247 ? -12.695 -19.922 -7.875 1 89.69 247 TRP B N 1
ATOM 4245 C CA . TRP B 1 247 ? -12.547 -19.625 -9.297 1 89.69 247 TRP B CA 1
ATOM 4246 C C . TRP B 1 247 ? -11.227 -20.172 -9.828 1 89.69 247 TRP B C 1
ATOM 4248 O O . TRP B 1 247 ? -11.195 -20.812 -10.883 1 89.69 247 TRP B O 1
ATOM 4258 N N . GLN B 1 248 ? -10.172 -20.016 -9.102 1 88.5 248 GLN B N 1
ATOM 4259 C CA . GLN B 1 248 ? -8.852 -20.438 -9.547 1 88.5 248 GLN B CA 1
ATOM 4260 C C . GLN B 1 248 ? -8.602 -21.906 -9.219 1 88.5 248 GLN B C 1
ATOM 4262 O O . GLN B 1 248 ? -7.621 -22.5 -9.68 1 88.5 248 GLN B O 1
ATOM 4267 N N . MET B 1 249 ? -9.391 -22.453 -8.414 1 90.19 249 MET B N 1
ATOM 4268 C CA . MET B 1 249 ? -9.258 -23.828 -7.953 1 90.19 249 MET B CA 1
ATOM 4269 C C . MET B 1 249 ? -7.898 -24.062 -7.312 1 90.19 249 MET B C 1
ATOM 4271 O O . MET B 1 249 ? -7.301 -25.125 -7.488 1 90.19 249 MET B O 1
ATOM 4275 N N . ALA B 1 250 ? -7.355 -23.031 -6.754 1 91.69 250 ALA B N 1
ATOM 4276 C CA . ALA B 1 250 ? -6.059 -23.062 -6.09 1 91.69 250 ALA B CA 1
ATOM 4277 C C . ALA B 1 250 ? -5.855 -21.844 -5.199 1 91.69 250 ALA B C 1
ATOM 4279 O O . ALA B 1 250 ? -6.535 -20.828 -5.371 1 91.69 250 ALA B O 1
ATOM 4280 N N . ILE B 1 251 ? -5.066 -22.031 -4.281 1 91.44 251 ILE B N 1
ATOM 4281 C CA . ILE B 1 251 ? -4.621 -20.938 -3.432 1 91.44 251 ILE B CA 1
ATOM 4282 C C . ILE B 1 251 ? -3.098 -20.844 -3.457 1 91.44 251 ILE B C 1
ATOM 4284 O O . ILE B 1 251 ? -2.41 -21.75 -2.969 1 91.44 251 ILE B O 1
ATOM 4288 N N . THR B 1 252 ? -2.631 -19.812 -4.035 1 89.56 252 THR B N 1
ATOM 4289 C CA . THR B 1 252 ? -1.186 -19.625 -4.121 1 89.56 252 THR B CA 1
ATOM 4290 C C . THR B 1 252 ? -0.635 -19.047 -2.816 1 89.56 252 THR B C 1
ATOM 4292 O O . THR B 1 252 ? -1.391 -18.547 -1.99 1 89.56 252 THR B O 1
ATOM 4295 N N . SER B 1 253 ? 0.678 -19.188 -2.664 1 87.12 253 SER B N 1
ATOM 4296 C CA . SER B 1 253 ? 1.325 -18.719 -1.438 1 87.12 253 SER B CA 1
ATOM 4297 C C . SER B 1 253 ? 1.309 -17.203 -1.34 1 87.12 253 SER B C 1
ATOM 4299 O O . SER B 1 253 ? 1.574 -16.641 -0.274 1 87.12 253 SER B O 1
ATOM 4301 N N . ASN B 1 254 ? 0.949 -16.484 -2.414 1 81.69 254 ASN B N 1
ATOM 4302 C CA . ASN B 1 254 ? 0.85 -15.023 -2.424 1 81.69 254 ASN B CA 1
ATOM 4303 C C . ASN B 1 254 ? -0.542 -14.555 -2.844 1 81.69 254 ASN B C 1
ATOM 4305 O O . ASN B 1 254 ? -0.706 -13.445 -3.348 1 81.69 254 ASN B O 1
ATOM 4309 N N . GLN B 1 255 ? -1.47 -15.398 -2.645 1 86.44 255 GLN B N 1
ATOM 4310 C CA . GLN B 1 255 ? -2.822 -15.086 -3.092 1 86.44 255 GLN B CA 1
ATOM 4311 C C . GLN B 1 255 ? -3.322 -13.789 -2.469 1 86.44 255 GLN B C 1
ATOM 4313 O O . GLN B 1 255 ? -3.203 -13.586 -1.259 1 86.44 255 GLN B O 1
ATOM 4318 N N . GLY B 1 256 ? -3.852 -12.867 -3.275 1 84.25 256 GLY B N 1
ATOM 4319 C CA . GLY B 1 256 ? -4.441 -11.625 -2.807 1 84.25 256 GLY B CA 1
ATOM 4320 C C . GLY B 1 256 ? -3.52 -10.43 -2.967 1 84.25 256 GLY B C 1
ATOM 4321 O O . GLY B 1 256 ? -3.98 -9.289 -3.025 1 84.25 256 GLY B O 1
ATOM 4322 N N . SER B 1 257 ? -2.18 -10.68 -3.004 1 78.06 257 SER B N 1
ATOM 4323 C CA . SER B 1 257 ? -1.21 -9.586 -3.01 1 78.06 257 SER B CA 1
ATOM 4324 C C . SER B 1 257 ? -1.35 -8.734 -4.266 1 78.06 257 SER B C 1
ATOM 4326 O O . SER B 1 257 ? -1.194 -7.512 -4.207 1 78.06 257 SER B O 1
ATOM 4328 N N . SER B 1 258 ? -1.706 -9.328 -5.312 1 75.88 258 SER B N 1
ATOM 4329 C CA . SER B 1 258 ? -1.794 -8.617 -6.582 1 75.88 258 SER B CA 1
ATOM 4330 C C . SER B 1 258 ? -3.008 -7.695 -6.617 1 75.88 258 SER B C 1
ATOM 4332 O O . SER B 1 258 ? -3.107 -6.828 -7.484 1 75.88 258 SER B O 1
ATOM 4334 N N . TYR B 1 259 ? -3.891 -7.844 -5.609 1 86.31 259 TYR B N 1
ATOM 4335 C CA . TYR B 1 259 ? -5.137 -7.09 -5.648 1 86.31 259 TYR B CA 1
ATOM 4336 C C . TYR B 1 259 ? -5.035 -5.82 -4.812 1 86.31 259 TYR B C 1
ATOM 4338 O O . TYR B 1 259 ? -5.91 -4.953 -4.875 1 86.31 259 TYR B O 1
ATOM 4346 N N . LEU B 1 260 ? -4.031 -5.695 -4.102 1 82.56 260 LEU B N 1
ATOM 4347 C CA . LEU B 1 260 ? -3.945 -4.621 -3.121 1 82.56 260 LEU B CA 1
ATOM 4348 C C . LEU B 1 260 ? -4.199 -3.266 -3.775 1 82.56 260 LEU B C 1
ATOM 4350 O O . LEU B 1 260 ? -5.129 -2.553 -3.396 1 82.56 260 LEU B O 1
ATOM 4354 N N . LEU B 1 261 ? -3.461 -2.996 -4.828 1 74.19 261 LEU B N 1
ATOM 4355 C CA . LEU B 1 261 ? -3.504 -1.666 -5.426 1 74.19 261 LEU B CA 1
ATOM 4356 C C . LEU B 1 261 ? -4.82 -1.442 -6.164 1 74.19 261 LEU B C 1
ATOM 4358 O O . LEU B 1 261 ? -5.395 -0.353 -6.098 1 74.19 261 LEU B O 1
ATOM 4362 N N . TYR B 1 262 ? -5.301 -2.447 -6.723 1 84.25 262 TYR B N 1
ATOM 4363 C CA . TYR B 1 262 ? -6.543 -2.328 -7.473 1 84.25 262 TYR B CA 1
ATOM 4364 C C . TYR B 1 262 ? -7.742 -2.223 -6.535 1 84.25 262 TYR B C 1
ATOM 4366 O O . TYR B 1 262 ? -8.695 -1.488 -6.812 1 84.25 262 TYR B O 1
ATOM 4374 N N . ALA B 1 263 ? -7.617 -2.947 -5.465 1 90.94 2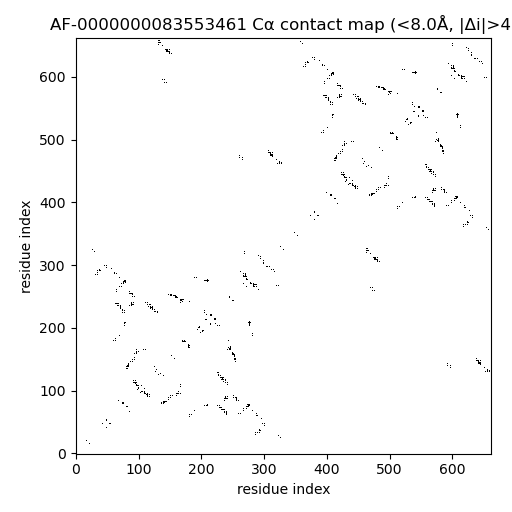63 ALA B N 1
ATOM 4375 C CA . ALA B 1 263 ? -8.719 -2.938 -4.504 1 90.94 263 ALA B CA 1
ATOM 4376 C C . ALA B 1 263 ? -8.867 -1.564 -3.857 1 90.94 263 ALA B C 1
ATOM 4378 O O . ALA B 1 263 ? -9.984 -1.147 -3.525 1 90.94 263 ALA B O 1
ATOM 4379 N N . ILE B 1 264 ? -7.785 -0.922 -3.693 1 86.12 264 ILE B N 1
ATOM 4380 C CA . ILE B 1 264 ? -7.82 0.411 -3.102 1 86.12 264 ILE B CA 1
ATOM 4381 C C . ILE B 1 264 ? -8.242 1.433 -4.156 1 86.12 264 ILE B C 1
ATOM 4383 O O . ILE B 1 264 ? -9.039 2.33 -3.877 1 86.12 264 ILE B O 1
ATOM 4387 N N . ALA B 1 265 ? -7.797 1.269 -5.359 1 82.06 265 ALA B N 1
ATOM 4388 C CA . ALA B 1 265 ? -8.031 2.232 -6.434 1 82.06 265 ALA B CA 1
ATOM 4389 C C . ALA B 1 265 ? -9.492 2.229 -6.863 1 82.06 265 ALA B C 1
ATOM 4391 O O . ALA B 1 265 ? -10.055 3.283 -7.168 1 82.06 265 ALA B O 1
ATOM 4392 N N . ALA B 1 266 ? -10.094 1.11 -6.863 1 89.44 266 ALA B N 1
ATOM 4393 C CA . ALA B 1 266 ? -11.43 0.962 -7.445 1 89.44 266 ALA B CA 1
ATOM 4394 C C . ALA B 1 266 ? -12.445 1.836 -6.715 1 89.44 266 ALA B C 1
ATOM 4396 O O . ALA B 1 266 ? -13.133 2.652 -7.332 1 89.44 266 ALA B O 1
ATOM 4397 N N . PRO B 1 267 ? -12.539 1.685 -5.383 1 91.12 267 PRO B N 1
ATOM 4398 C CA . PRO B 1 267 ? -13.523 2.531 -4.707 1 91.12 267 PRO B CA 1
ATOM 4399 C C . PRO B 1 267 ? -13.188 4.02 -4.805 1 91.12 267 PRO B C 1
ATOM 4401 O O . PRO B 1 267 ? -14.094 4.855 -4.883 1 91.12 267 PRO B O 1
ATOM 4404 N N . ILE B 1 268 ? -11.984 4.348 -4.793 1 82.81 268 ILE B N 1
ATOM 4405 C CA . ILE B 1 268 ? -11.586 5.75 -4.836 1 82.81 268 ILE B CA 1
ATOM 4406 C C . ILE B 1 268 ? -11.938 6.348 -6.195 1 82.81 268 ILE B C 1
ATOM 4408 O O . ILE B 1 268 ? -12.492 7.445 -6.277 1 82.81 268 ILE B O 1
ATOM 4412 N N . ILE B 1 269 ? -11.617 5.594 -7.25 1 81.31 269 ILE B N 1
ATOM 4413 C CA . ILE B 1 269 ? -11.977 6.016 -8.602 1 81.31 269 ILE B CA 1
ATOM 4414 C C . ILE B 1 269 ? -13.5 6.125 -8.711 1 81.31 269 ILE B C 1
ATOM 4416 O O . ILE B 1 269 ? -14.016 7.004 -9.406 1 81.31 269 ILE B O 1
ATOM 4420 N N . GLY B 1 270 ? -14.156 5.289 -7.992 1 86.19 270 GLY B N 1
ATOM 4421 C CA . GLY B 1 270 ? -15.609 5.273 -7.992 1 86.19 270 GLY B CA 1
ATOM 4422 C C . GLY B 1 270 ? -16.219 6.402 -7.18 1 86.19 270 GLY B C 1
ATOM 4423 O O . GLY B 1 270 ? -17.438 6.566 -7.148 1 86.19 270 GLY B O 1
ATOM 4424 N N . GLY B 1 271 ? -15.414 7.172 -6.461 1 83.06 271 GLY B N 1
ATOM 4425 C CA . GLY B 1 271 ? -15.938 8.359 -5.801 1 83.06 271 GLY B CA 1
ATOM 4426 C C . GLY B 1 271 ? -15.922 8.25 -4.289 1 83.06 271 GLY B C 1
ATOM 4427 O O . GLY B 1 271 ? -16.406 9.141 -3.594 1 83.06 271 GLY B O 1
ATOM 4428 N N . VAL B 1 272 ? -15.414 7.16 -3.756 1 87.75 272 VAL B N 1
ATOM 4429 C CA . VAL B 1 272 ? -15.312 7.047 -2.305 1 87.75 272 VAL B CA 1
ATOM 4430 C C . VAL B 1 272 ? -14.156 7.91 -1.802 1 87.75 272 VAL B C 1
ATOM 4432 O O . VAL B 1 272 ? -13.031 7.801 -2.293 1 87.75 272 VAL B O 1
ATOM 4435 N N . SER B 1 273 ? -14.453 8.75 -0.854 1 83.31 273 SER B N 1
ATOM 4436 C CA . SER B 1 273 ? -13.445 9.68 -0.346 1 83.31 273 SER B CA 1
ATOM 4437 C C . SER B 1 273 ? -12.477 8.977 0.605 1 83.31 273 SER B C 1
ATOM 4439 O O . SER B 1 273 ? -12.898 8.219 1.479 1 83.31 273 SER B O 1
ATOM 4441 N N . VAL B 1 274 ? -11.219 9.289 0.48 1 77.19 274 VAL B N 1
ATOM 4442 C CA . VAL B 1 274 ? -10.203 8.758 1.377 1 77.19 274 VAL B CA 1
ATOM 4443 C C . VAL B 1 274 ? -10.289 9.453 2.732 1 77.19 274 VAL B C 1
ATOM 4445 O O . VAL B 1 274 ? -9.766 8.945 3.73 1 77.19 274 VAL B O 1
ATOM 4448 N N . PHE B 1 275 ? -10.93 10.578 2.762 1 77.81 275 PHE B N 1
ATOM 4449 C CA . PHE B 1 275 ? -11.023 11.359 3.986 1 77.81 275 PHE B CA 1
ATOM 4450 C C . PHE B 1 275 ? -12.328 11.062 4.719 1 77.81 275 PHE B C 1
ATOM 4452 O O . PHE B 1 275 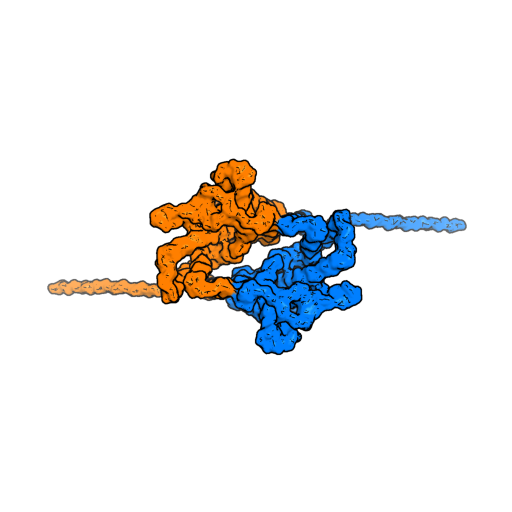? -12.594 11.641 5.773 1 77.81 275 PHE B O 1
ATOM 4459 N N . GLY B 1 276 ? -13.078 10.148 4.18 1 87.56 276 GLY B N 1
ATOM 4460 C CA . GLY B 1 276 ? -14.266 9.672 4.871 1 87.56 276 GLY B CA 1
ATOM 4461 C C . GLY B 1 276 ? -15.516 10.477 4.543 1 87.56 276 GLY B C 1
ATOM 4462 O O . GLY B 1 276 ? -15.422 11.562 3.959 1 87.56 276 GLY B O 1
ATOM 4463 N N . GLY B 1 277 ? -16.672 9.914 4.781 1 91 277 GLY B N 1
ATOM 4464 C CA . GLY B 1 277 ? -17.953 10.617 4.82 1 91 277 GLY B CA 1
ATOM 4465 C C . GLY B 1 277 ? -18.625 10.703 3.463 1 91 277 GLY B C 1
ATOM 4466 O O . GLY B 1 277 ? -19.766 11.172 3.355 1 91 277 GLY B O 1
ATOM 4467 N N . ARG B 1 278 ? -17.969 10.297 2.486 1 89.88 278 ARG B N 1
ATOM 4468 C CA . ARG B 1 278 ? -18.562 10.383 1.157 1 89.88 278 ARG B CA 1
ATOM 4469 C C . ARG B 1 278 ? -18.266 9.125 0.344 1 89.88 278 ARG B C 1
ATOM 4471 O O . ARG B 1 278 ? -17.141 8.633 0.343 1 89.88 278 ARG B O 1
ATOM 4478 N N . GLY B 1 279 ? -19.266 8.648 -0.411 1 90.5 279 GLY B N 1
ATOM 4479 C CA . GLY B 1 279 ? -19.125 7.484 -1.273 1 90.5 279 GLY B CA 1
ATOM 4480 C C . GLY B 1 279 ? -20.406 6.676 -1.39 1 90.5 279 GLY B C 1
ATOM 4481 O O . GLY B 1 279 ? -21.297 6.781 -0.54 1 90.5 279 GLY B O 1
ATOM 4482 N N . ASN B 1 280 ? -20.516 5.965 -2.514 1 91.5 280 ASN B N 1
ATOM 4483 C CA . ASN B 1 280 ? -21.672 5.098 -2.709 1 91.5 280 ASN B CA 1
ATOM 4484 C C . ASN B 1 280 ? -21.297 3.793 -3.4 1 91.5 280 ASN B C 1
ATOM 4486 O O . ASN B 1 280 ? -20.219 3.697 -4 1 91.5 280 ASN B O 1
ATOM 4490 N N . VAL B 1 281 ? -22.203 2.867 -3.242 1 94 281 VAL B N 1
ATOM 4491 C CA . VAL B 1 281 ? -21.922 1.523 -3.736 1 94 281 VAL B CA 1
ATOM 4492 C C . VAL B 1 281 ? -21.922 1.525 -5.266 1 94 281 VAL B C 1
ATOM 4494 O O . VAL B 1 281 ? -21.172 0.764 -5.891 1 94 281 VAL B O 1
ATOM 4497 N N . LEU B 1 282 ? -22.672 2.32 -5.887 1 92.25 282 LEU B N 1
ATOM 4498 C CA . LEU B 1 282 ? -22.719 2.395 -7.344 1 92.25 282 LEU B CA 1
ATOM 4499 C C . LEU B 1 282 ? -21.406 2.93 -7.898 1 92.25 282 LEU B C 1
ATOM 4501 O O . LEU B 1 282 ? -20.969 2.523 -8.977 1 92.25 282 LEU B O 1
ATOM 4505 N N . GLY B 1 283 ? -20.859 3.885 -7.199 1 90.19 283 GLY B N 1
ATOM 4506 C CA . GLY B 1 283 ? -19.531 4.344 -7.574 1 90.19 283 GLY B CA 1
ATOM 4507 C C . GLY B 1 283 ? -18.484 3.252 -7.504 1 90.19 283 GLY B C 1
ATOM 4508 O O . GLY B 1 283 ? -17.641 3.127 -8.398 1 90.19 283 GLY B O 1
ATOM 4509 N N . VAL B 1 284 ? -18.578 2.453 -6.465 1 93.25 284 VAL B N 1
ATOM 4510 C CA . VAL B 1 284 ? -17.641 1.344 -6.297 1 93.25 284 VAL B CA 1
ATOM 4511 C C . VAL B 1 284 ? -17.781 0.368 -7.461 1 93.25 284 VAL B C 1
ATOM 4513 O O . VAL B 1 284 ? -16.781 -0.094 -8.016 1 93.25 284 VAL B O 1
ATOM 4516 N N . LEU B 1 285 ? -19.031 0.11 -7.793 1 94.81 285 LEU B N 1
ATOM 4517 C CA . LEU B 1 285 ? -19.281 -0.763 -8.93 1 94.81 285 LEU B CA 1
ATOM 4518 C C . LEU B 1 285 ? -18.641 -0.202 -10.195 1 94.81 285 LEU B C 1
ATOM 4520 O O . LEU B 1 285 ? -18.016 -0.941 -10.961 1 94.81 285 LEU B O 1
ATOM 4524 N N . GLY B 1 286 ? -18.797 1.05 -10.453 1 92.5 286 GLY B N 1
ATOM 4525 C CA . GLY B 1 286 ? -18.188 1.688 -11.609 1 92.5 286 GLY B CA 1
ATOM 4526 C C . GLY B 1 286 ? -16.672 1.573 -11.633 1 92.5 286 GLY B C 1
ATOM 4527 O O . GLY B 1 286 ? -16.094 1.237 -12.664 1 92.5 286 GLY B O 1
ATOM 4528 N N . GLY B 1 287 ? -16.062 1.877 -10.5 1 90.5 287 GLY B N 1
ATOM 4529 C CA . GLY B 1 287 ? -14.617 1.763 -10.406 1 90.5 287 GLY B CA 1
ATOM 4530 C C . GLY B 1 287 ? -14.109 0.349 -10.633 1 90.5 287 GLY B C 1
ATOM 4531 O O . GLY B 1 287 ? -13.109 0.145 -11.312 1 90.5 287 GLY B O 1
ATOM 4532 N N . VAL B 1 288 ? -14.797 -0.591 -10.086 1 94.38 288 VAL B N 1
ATOM 4533 C CA . VAL B 1 288 ? -14.43 -1.999 -10.211 1 94.38 288 VAL B CA 1
ATOM 4534 C C . VAL B 1 288 ? -14.539 -2.436 -11.664 1 94.38 288 VAL B C 1
ATOM 4536 O O . VAL B 1 288 ? -13.641 -3.094 -12.195 1 94.38 288 VAL B O 1
ATOM 4539 N N . LEU B 1 289 ? -15.625 -2.09 -12.281 1 93.56 289 LEU B N 1
ATOM 4540 C CA . LEU B 1 289 ? -15.828 -2.473 -13.672 1 93.56 289 LEU B CA 1
ATOM 4541 C C . LEU B 1 289 ? -14.797 -1.802 -14.578 1 93.56 289 LEU B C 1
ATOM 4543 O O . LEU B 1 289 ? -14.289 -2.424 -15.508 1 93.56 289 LEU B O 1
ATOM 4547 N N . LEU B 1 290 ? -14.523 -0.611 -14.258 1 89.38 290 LEU B N 1
ATOM 4548 C CA . LEU B 1 290 ? -13.539 0.121 -15.055 1 89.38 290 LEU B CA 1
ATOM 4549 C C . LEU B 1 290 ? -12.172 -0.562 -14.992 1 89.38 290 LEU B C 1
ATOM 4551 O O . LEU B 1 290 ? -11.562 -0.827 -16.031 1 89.38 290 LEU B O 1
ATOM 4555 N N . LEU B 1 291 ? -11.781 -0.853 -13.844 1 88.19 291 LEU B N 1
ATOM 4556 C CA . LEU B 1 291 ? -10.461 -1.449 -13.672 1 88.19 291 LEU B CA 1
ATOM 4557 C C . LEU B 1 291 ? -10.43 -2.863 -14.242 1 88.19 291 LEU B C 1
ATOM 4559 O O . LEU B 1 291 ? -9.422 -3.277 -14.828 1 88.19 291 LEU B O 1
ATOM 4563 N N . THR B 1 292 ? -11.492 -3.545 -14.078 1 91.25 292 THR B N 1
ATOM 4564 C CA . THR B 1 292 ? -11.562 -4.902 -14.609 1 91.25 292 THR B CA 1
ATOM 4565 C C . THR B 1 292 ? -11.523 -4.891 -16.141 1 91.25 292 THR B C 1
ATOM 4567 O O . THR B 1 292 ? -10.836 -5.703 -16.75 1 91.25 292 THR B O 1
ATOM 4570 N N . VAL B 1 293 ? -12.227 -4.012 -16.688 1 89.56 293 VAL B N 1
ATOM 4571 C CA . VAL B 1 293 ? -12.273 -3.914 -18.141 1 89.56 293 VAL B CA 1
ATOM 4572 C C . VAL B 1 293 ? -10.891 -3.543 -18.688 1 89.56 293 VAL B C 1
ATOM 4574 O O . VAL B 1 293 ? -10.469 -4.035 -19.734 1 89.56 293 VAL B O 1
ATOM 4577 N N . ILE B 1 294 ? -10.227 -2.705 -17.984 1 85.38 294 ILE B N 1
ATOM 4578 C CA . ILE B 1 294 ? -8.875 -2.34 -18.406 1 85.38 294 ILE B CA 1
ATOM 4579 C C . ILE B 1 294 ? -7.98 -3.578 -18.391 1 85.38 294 ILE B C 1
ATOM 4581 O O . ILE B 1 294 ? -7.277 -3.854 -19.359 1 85.38 294 ILE B O 1
ATOM 4585 N N . GLN B 1 295 ? -8.086 -4.344 -17.359 1 83.56 295 GLN B N 1
ATOM 4586 C CA . GLN B 1 295 ? -7.211 -5.5 -17.188 1 83.56 295 GLN B CA 1
ATOM 4587 C C . GLN B 1 295 ? -7.566 -6.602 -18.188 1 83.56 295 GLN B C 1
ATOM 4589 O O . GLN B 1 295 ? -6.691 -7.125 -18.875 1 83.56 295 GLN B O 1
ATOM 4594 N N . VAL B 1 296 ? -8.805 -6.922 -18.328 1 83.31 296 VAL B N 1
ATOM 4595 C CA . VAL B 1 296 ? -9.25 -8.008 -19.188 1 83.31 296 VAL B CA 1
ATOM 4596 C C . VAL B 1 296 ? -9.148 -7.582 -20.656 1 83.31 296 VAL B C 1
ATOM 4598 O O . VAL B 1 296 ? -8.781 -8.383 -21.516 1 83.31 296 VAL B O 1
ATOM 4601 N N . GLY B 1 297 ? -9.461 -6.348 -20.906 1 84.69 297 GLY B N 1
ATOM 4602 C CA . GLY B 1 297 ? -9.391 -5.84 -22.266 1 84.69 297 GLY B CA 1
ATOM 4603 C C . GLY B 1 297 ? -7.992 -5.883 -22.844 1 84.69 297 GLY B C 1
ATOM 4604 O O . GLY B 1 297 ? -7.809 -6.266 -24 1 84.69 297 GLY B O 1
ATOM 4605 N N . LEU B 1 298 ? -7.051 -5.531 -22.078 1 83.25 298 LEU B N 1
ATOM 4606 C CA . LEU B 1 298 ? -5.672 -5.543 -22.547 1 83.25 298 LEU B CA 1
ATOM 4607 C C . LEU B 1 298 ? -5.188 -6.973 -22.766 1 83.25 298 LEU B C 1
ATOM 4609 O O . LEU B 1 298 ? -4.402 -7.227 -23.688 1 83.25 298 LEU B O 1
ATOM 4613 N N . ALA B 1 299 ? -5.676 -7.875 -21.953 1 78.5 299 ALA B N 1
ATOM 4614 C CA . ALA B 1 299 ? -5.316 -9.281 -22.109 1 78.5 299 ALA B CA 1
ATOM 4615 C C . ALA B 1 299 ? -5.922 -9.867 -23.375 1 78.5 299 ALA B C 1
ATOM 4617 O O . ALA B 1 299 ? -5.285 -10.664 -24.062 1 78.5 299 ALA B O 1
ATOM 4618 N N . ILE B 1 300 ? -7.004 -9.414 -23.797 1 80.38 300 ILE B N 1
ATOM 4619 C CA . ILE B 1 300 ? -7.742 -9.953 -24.922 1 80.38 300 ILE B CA 1
ATOM 4620 C C . ILE B 1 300 ? -7.141 -9.43 -26.234 1 80.38 300 ILE B C 1
ATOM 4622 O O . ILE B 1 300 ? -7.035 -10.164 -27.219 1 80.38 300 ILE B O 1
ATOM 4626 N N . ILE B 1 301 ? -6.664 -8.164 -26.25 1 78 301 ILE B N 1
ATOM 4627 C CA . ILE B 1 301 ? -6.16 -7.602 -27.5 1 78 301 ILE B CA 1
ATOM 4628 C C . ILE B 1 301 ? -4.707 -8.023 -27.719 1 78 301 ILE B C 1
ATOM 4630 O O . ILE B 1 301 ? -3.959 -7.367 -28.438 1 78 301 ILE B O 1
ATOM 4634 N N . ASN B 1 302 ? -4.297 -9.117 -27 1 75.31 302 ASN B N 1
ATOM 4635 C CA . ASN B 1 302 ? -3.025 -9.82 -27.156 1 75.31 302 ASN B CA 1
ATOM 4636 C C . ASN B 1 302 ? -1.843 -8.922 -26.812 1 75.31 302 ASN B C 1
ATOM 4638 O O . ASN B 1 302 ? -0.824 -8.93 -27.5 1 75.31 302 ASN B O 1
ATOM 4642 N N . VAL B 1 303 ? -2.092 -8.023 -26.031 1 76.69 303 VAL B N 1
ATOM 4643 C CA . VAL B 1 303 ? -0.938 -7.336 -25.469 1 76.69 303 VAL B CA 1
ATOM 4644 C C . VAL B 1 303 ? -0.141 -8.289 -24.594 1 76.69 303 VAL B C 1
ATOM 4646 O O . VAL B 1 303 ? -0.708 -8.977 -23.734 1 76.69 303 VAL B O 1
ATOM 4649 N N . PRO B 1 304 ? 1.141 -8.398 -24.984 1 75.94 304 PRO B N 1
ATOM 4650 C CA . PRO B 1 304 ? 1.95 -9.258 -24.125 1 75.94 304 PRO B CA 1
ATOM 4651 C C . PRO B 1 304 ? 1.812 -8.914 -22.656 1 75.94 304 PRO B C 1
ATOM 4653 O O . PRO B 1 304 ? 1.682 -7.734 -22.297 1 75.94 304 PRO B O 1
ATOM 4656 N N . SER B 1 305 ? 1.773 -9.93 -21.812 1 72.56 305 SER B N 1
ATOM 4657 C CA . SER B 1 305 ? 1.496 -9.82 -20.375 1 72.56 305 SER B CA 1
ATOM 4658 C C . SER B 1 305 ? 2.432 -8.828 -19.703 1 72.56 305 SER B C 1
ATOM 4660 O O . SER B 1 305 ? 2.047 -8.156 -18.75 1 72.56 305 SER B O 1
ATOM 4662 N N . PHE B 1 306 ? 3.562 -8.641 -20.406 1 75.44 306 PHE B N 1
ATOM 4663 C CA . PHE B 1 306 ? 4.574 -7.797 -19.781 1 75.44 306 PHE B CA 1
ATOM 4664 C C . PHE B 1 306 ? 4.191 -6.328 -19.891 1 75.44 306 PHE B C 1
ATOM 4666 O O . PHE B 1 306 ? 4.672 -5.496 -19.109 1 75.44 306 PHE B O 1
ATOM 4673 N N . TYR B 1 307 ? 3.193 -6.051 -20.781 1 78 307 TYR B N 1
ATOM 4674 C CA . TYR B 1 307 ? 2.859 -4.648 -21 1 78 307 TYR B CA 1
ATOM 4675 C C . TYR B 1 307 ? 1.535 -4.289 -20.344 1 78 307 TYR B C 1
ATOM 4677 O O . TYR B 1 307 ? 1.174 -3.115 -20.25 1 78 307 TYR B O 1
ATOM 4685 N N . VAL B 1 308 ? 0.843 -5.293 -19.875 1 76.25 308 VAL B N 1
ATOM 4686 C CA . VAL B 1 308 ? -0.501 -5.074 -19.344 1 76.25 308 VAL B CA 1
ATOM 4687 C C . VAL B 1 308 ? -0.433 -4.18 -18.109 1 76.25 308 VAL B C 1
ATOM 4689 O O . VAL B 1 308 ? -1.235 -3.254 -17.953 1 76.25 308 VAL B O 1
ATOM 4692 N N . GLY B 1 309 ? 0.569 -4.461 -17.312 1 75.94 309 GLY B N 1
ATOM 4693 C CA . GLY B 1 309 ? 0.706 -3.646 -16.125 1 75.94 309 GLY B CA 1
ATOM 4694 C C . GLY B 1 309 ? 1.014 -2.191 -16.422 1 75.94 309 GLY B C 1
ATOM 4695 O O . GLY B 1 309 ? 0.387 -1.29 -15.859 1 75.94 309 GLY B O 1
ATOM 4696 N N . MET B 1 310 ? 1.882 -1.982 -17.297 1 83.88 310 MET B N 1
ATOM 4697 C CA . MET B 1 310 ? 2.289 -0.627 -17.656 1 83.88 310 MET B CA 1
ATOM 4698 C C . MET B 1 310 ? 1.137 0.134 -18.297 1 83.88 310 MET B C 1
ATOM 4700 O O . MET B 1 310 ? 0.786 1.229 -17.859 1 83.88 310 MET B O 1
ATOM 4704 N N . ILE B 1 311 ? 0.523 -0.479 -19.266 1 82.81 311 ILE B N 1
ATOM 4705 C CA . ILE B 1 311 ? -0.565 0.167 -19.984 1 82.81 311 ILE B CA 1
ATOM 4706 C C . ILE B 1 311 ? -1.77 0.341 -19.062 1 82.81 311 ILE B C 1
ATOM 4708 O O . ILE B 1 311 ? -2.402 1.399 -19.047 1 82.81 311 ILE B O 1
ATOM 4712 N N . GLY B 1 312 ? -2.02 -0.711 -18.312 1 79.12 312 GLY B N 1
ATOM 4713 C CA . GLY B 1 312 ? -3.096 -0.613 -17.344 1 79.12 312 GLY B CA 1
ATOM 4714 C C . GLY B 1 312 ? -2.895 0.51 -16.344 1 79.12 312 GLY B C 1
ATOM 4715 O O . GLY B 1 312 ? -3.828 1.254 -16.047 1 79.12 312 GLY B O 1
ATOM 4716 N N . GLY B 1 313 ? -1.647 0.597 -15.875 1 80.88 313 GLY B N 1
ATOM 4717 C CA . GLY B 1 313 ? -1.322 1.684 -14.961 1 80.88 313 GLY B CA 1
ATOM 4718 C C . GLY B 1 313 ? -1.536 3.057 -15.57 1 80.88 313 GLY B C 1
ATOM 4719 O O . GLY B 1 313 ? -2.066 3.957 -14.922 1 80.88 313 GLY B O 1
ATOM 4720 N N . VAL B 1 314 ? -1.175 3.23 -16.75 1 86.31 314 VAL B N 1
ATOM 4721 C CA . VAL B 1 314 ? -1.345 4.496 -17.469 1 86.31 314 VAL B CA 1
ATOM 4722 C C . VAL B 1 314 ? -2.832 4.812 -17.609 1 8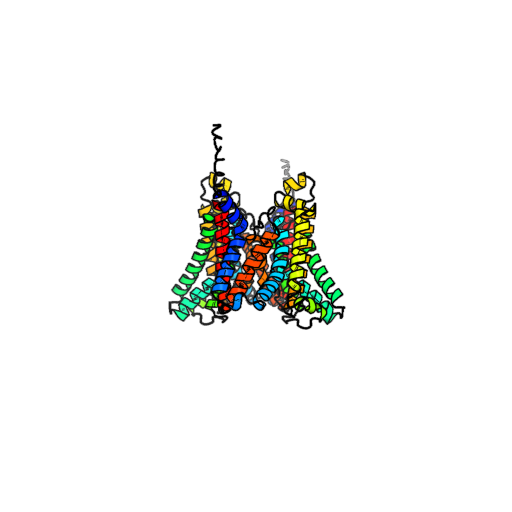6.31 314 VAL B C 1
ATOM 4724 O O . VAL B 1 314 ? -3.248 5.957 -17.406 1 86.31 314 VAL B O 1
ATOM 4727 N N . MET B 1 315 ? -3.562 3.814 -17.922 1 81.5 315 MET B N 1
ATOM 4728 C CA . MET B 1 315 ? -5 4.02 -18.078 1 81.5 315 MET B CA 1
ATOM 4729 C C . MET B 1 315 ? -5.641 4.402 -16.75 1 81.5 315 MET B C 1
ATOM 4731 O O . MET B 1 315 ? -6.52 5.266 -16.719 1 81.5 315 MET B O 1
ATOM 4735 N N . ILE B 1 316 ? -5.156 3.756 -15.727 1 78.31 316 ILE B N 1
ATOM 4736 C CA . ILE B 1 316 ? -5.656 4.102 -14.398 1 78.31 316 ILE B CA 1
ATOM 4737 C C . ILE B 1 316 ? -5.266 5.535 -14.055 1 78.31 316 ILE B C 1
ATOM 4739 O O . ILE B 1 316 ? -6.086 6.305 -13.539 1 78.31 316 ILE B O 1
ATOM 4743 N N . PHE B 1 317 ? -4.02 5.871 -14.367 1 84.94 317 PHE B N 1
ATOM 4744 C CA . PHE B 1 317 ? -3.533 7.223 -14.125 1 84.94 317 PHE B CA 1
ATOM 4745 C C . PHE B 1 317 ? -4.391 8.25 -14.852 1 84.94 317 PHE B C 1
ATOM 4747 O O . PHE B 1 317 ? -4.762 9.273 -14.281 1 84.94 317 PHE B O 1
ATOM 4754 N N . ILE B 1 318 ? -4.703 7.984 -16.031 1 84.19 318 ILE B N 1
ATOM 4755 C CA . ILE B 1 318 ? -5.516 8.898 -16.844 1 84.19 318 ILE B CA 1
ATOM 4756 C C . ILE B 1 318 ? -6.91 9.016 -16.234 1 84.19 318 ILE B C 1
ATOM 4758 O O . ILE B 1 318 ? -7.465 10.117 -16.141 1 84.19 318 ILE B O 1
ATOM 4762 N N . ALA B 1 319 ? -7.445 7.91 -15.852 1 76.19 319 ALA B N 1
ATOM 4763 C CA . ALA B 1 319 ? -8.773 7.922 -15.242 1 76.19 319 ALA B CA 1
ATOM 4764 C C . ALA B 1 319 ? -8.789 8.781 -13.984 1 76.19 319 ALA B C 1
ATOM 4766 O O . ALA B 1 319 ? -9.711 9.578 -13.781 1 76.19 319 ALA B O 1
ATOM 4767 N N . VAL B 1 320 ? -7.785 8.664 -13.211 1 76.5 320 VAL B N 1
ATOM 4768 C CA . VAL B 1 320 ? -7.707 9.43 -11.961 1 76.5 320 VAL B CA 1
ATOM 4769 C C . VAL B 1 320 ? -7.453 10.898 -12.273 1 76.5 320 VAL B C 1
ATOM 4771 O O . VAL B 1 320 ? -7.98 11.781 -11.594 1 76.5 320 VAL B O 1
ATOM 4774 N N . ALA B 1 321 ? -6.625 11.156 -13.227 1 81.62 321 ALA B N 1
ATOM 4775 C CA . ALA B 1 321 ? -6.316 12.523 -13.633 1 81.62 321 ALA B CA 1
ATOM 4776 C C . ALA B 1 321 ? -7.57 13.242 -14.125 1 81.62 321 ALA B C 1
ATOM 4778 O O . ALA B 1 321 ? -7.785 14.414 -13.805 1 81.62 321 ALA B O 1
ATOM 4779 N N . ILE B 1 322 ? -8.32 12.586 -14.859 1 76.12 322 ILE B N 1
ATOM 4780 C CA . ILE B 1 322 ? -9.547 13.164 -15.398 1 76.12 322 ILE B CA 1
ATOM 4781 C C . ILE B 1 322 ? -10.523 13.453 -14.258 1 76.12 322 ILE B C 1
ATOM 4783 O O . ILE B 1 322 ? -11.188 14.492 -14.25 1 76.12 322 ILE B O 1
ATOM 4787 N N . ASP B 1 323 ? -10.586 12.562 -13.352 1 71.31 323 ASP B N 1
ATOM 4788 C CA . ASP B 1 323 ? -11.461 12.773 -12.203 1 71.31 323 ASP B CA 1
ATOM 4789 C C . ASP B 1 323 ? -11.008 13.984 -11.383 1 71.31 323 ASP B C 1
ATOM 4791 O O . ASP B 1 323 ? -11.836 14.75 -10.891 1 71.31 323 ASP B O 1
ATOM 4795 N N . ALA B 1 324 ? -9.758 14.047 -11.172 1 74.81 324 ALA B N 1
ATOM 4796 C CA . ALA B 1 324 ? -9.219 15.18 -10.422 1 74.81 324 ALA B CA 1
ATOM 4797 C C . ALA B 1 324 ? -9.523 16.5 -11.125 1 74.81 324 ALA B C 1
ATOM 4799 O O . ALA B 1 324 ? -9.859 17.5 -10.477 1 74.81 324 ALA B O 1
ATOM 4800 N N . PHE B 1 325 ? -9.359 16.5 -12.422 1 75.31 325 PHE B N 1
ATOM 4801 C CA . PHE B 1 325 ? -9.656 17.688 -13.219 1 75.31 325 PHE B CA 1
ATOM 4802 C C . PHE B 1 325 ? -11.133 18.062 -13.117 1 75.31 325 PHE B C 1
ATOM 4804 O O . PHE B 1 325 ? -11.469 19.234 -13.047 1 75.31 325 PHE B O 1
ATOM 4811 N N . ARG B 1 326 ? -11.914 17.094 -13.102 1 70.44 326 ARG B N 1
ATOM 4812 C CA . ARG B 1 326 ? -13.352 17.312 -12.992 1 70.44 326 ARG B CA 1
ATOM 4813 C C . ARG B 1 326 ? -13.711 17.922 -11.641 1 70.44 326 ARG B C 1
ATOM 4815 O O . ARG B 1 326 ? -14.477 18.891 -11.578 1 70.44 326 ARG B O 1
ATOM 4822 N N . VAL B 1 327 ? -13.164 17.375 -10.586 1 67.56 327 VAL B N 1
ATOM 4823 C CA . VAL B 1 327 ? -13.469 17.859 -9.242 1 67.56 327 VAL B CA 1
ATOM 4824 C C . VAL B 1 327 ? -12.953 19.297 -9.086 1 67.56 327 VAL B C 1
ATOM 4826 O O . VAL B 1 327 ? -13.609 20.125 -8.469 1 67.56 327 VAL B O 1
ATOM 4829 N N . ARG B 1 328 ? -11.852 19.594 -9.656 1 69.44 328 ARG B N 1
ATOM 4830 C CA . ARG B 1 328 ? -11.234 20.906 -9.531 1 69.44 328 ARG B CA 1
ATOM 4831 C C . ARG B 1 328 ? -12.039 21.969 -10.281 1 69.44 328 ARG B C 1
ATOM 4833 O O . ARG B 1 328 ? -12.25 23.078 -9.781 1 69.44 328 ARG B O 1
ATOM 4840 N N . TYR B 1 329 ? -12.445 21.609 -11.469 1 64.12 329 TYR B N 1
ATOM 4841 C CA . TYR B 1 329 ? -13.008 22.656 -12.32 1 64.12 329 TYR B CA 1
ATOM 4842 C C . TYR B 1 329 ? -14.531 22.609 -12.289 1 64.12 329 TYR B C 1
ATOM 4844 O O . TYR B 1 329 ? -15.188 23.609 -12.586 1 64.12 329 TYR B O 1
ATOM 4852 N N . PHE B 1 330 ? -14.984 21.406 -11.945 1 59.06 330 PHE B N 1
ATOM 4853 C CA . PHE B 1 330 ? -16.438 21.344 -11.969 1 59.06 330 PHE B CA 1
ATOM 4854 C C . PHE B 1 330 ? -16.984 20.984 -10.594 1 59.06 330 PHE B C 1
ATOM 4856 O O . PHE B 1 330 ? -18.203 20.875 -10.414 1 59.06 330 PHE B O 1
ATOM 4863 N N . GLY B 1 331 ? -15.977 20.516 -9.664 1 53.41 331 GLY B N 1
ATOM 4864 C CA . GLY B 1 331 ? -16.453 20.172 -8.336 1 53.41 331 GLY B CA 1
ATOM 4865 C C . GLY B 1 331 ? -16.516 21.359 -7.395 1 53.41 331 GLY B C 1
ATOM 4866 O O . GLY B 1 331 ? -15.906 22.391 -7.652 1 53.41 331 GLY B O 1
#

Sequence (662 aa):
MSNATVNSTPAPAAARVNGTAILGWVLHNVVWIWLIALVILFGAFNEFFLTVFNLQNVMVQATVLGMLGLAVALPLLVAEIDLSIPANAGFSAAVGALAYSDLGLPWFIAMLVGLAVGTFIGFFNGICITRLKMVSLIETLAMMIILQGALLALTQGKTLTNLSDGYVWIGQATIGGWPLMPVVFLIALIAMGVVLQRTVLGRSIYAVGGNPVASNSAGIRVDRVKVIAYTISGFLAALAGVLLASWQMAITSNQGSSYLLYAIAAPIIGGVSVFGGRGNVLGVLGGVLLLTVIQVGLAIINVPSFYVGMIGGVMIFIAVAIDAFRVRYFGMSNATVNSTPAPAAARVNGTAILGWVLHNVVWIWLIALVILFGAFNEFFLTVFNLQNVMVQATVLGMLGLAVALPLLVAEIDLSIPANAGFSAAVGALAYSDLGLPWFIAMLVGLAVGTFIGFFNGICITRLKMVSLIETLAMMIILQGALLALTQGKTLTNLSDGYVWIGQATIGGWPLMPVVFLIALIAMGVVLQRTVLGRSIYAVGGNPVASNSAGIRVDRVKVIAYTISGFLAALAGVLLASWQMAITSNQGSSYLLYAIAAPIIGGVSVFGGRGNVLGVLGGVLLLTVIQVGLAIINVPSFYVGMIGGVMIFIAVAIDAFRVRYFG

Organism: NCBI:txid2306993

Secondary structure (DSSP, 8-state):
------------------HHHHHHHHHHTHHHHHHHHHHHHHHHH-GGGGSHHHHHHHHHHHHHHHHHHHHHHHHHHTT---TTHHHHHHHHHHHHHHHHHTT---HHHHHHHHHHHHHHHHHHHHHHHHHS---HHHHHHHHHHHHHHHHHHHHTTPPB----HHHHHHHH-EETTEESHHHHHHHHHHHHHHHHHHSHHHHHHHHHHH-HHHHHHTT--HHHHHHHHHHHHHHHHHHHHHHHHHHHT-B-TTTTGGGHHHHHHHHHHTT--TTSS---HHHHHHHHHHHHHHHHHHHHTT--HHHHHHHHHHHHHHHHHHHHHHHHHH-/------------------HHHHHHHHHHTHHHHHHHHHHHHHHHH-GGGGSHHHHHHHHHHHHHHHHHHHHHHHHHHTT---TTHHHHHHHHHHHHHHHHHTT---HHHHHHHHHHHHHHHHHHHHHHHHHS---HHHHHHHHHHHHHHHHHHHHTTPPB----HHHHHHHH-EETTEESHHHHHHHHHHHHHHHHHHSHHHHHHHHHHH-HHHHHHTT--HHHHHHHHHHHHHHHHHHHHHHHHHHHT-B-TTTTGGGHHHHHHHHHHTT--TTSS---HHHHHHHHHHHHHHHHHHHHTT--HHHHHHHHHHHHHHHHHHHHHHHHHH-